Protein AF-L0AZI0-F1 (afdb_monomer_lite)

Foldseek 3Di:
DPDQQFDDDPNATADEAAPLPAPQVAWDQGPSGFTWHWDKDAQFVHFQKIKIKTFGDFRYFYPFYHYPNHTQVLPDSDDPAGQGTIKMWMDGPLLPSSQFTAKIWGAHPPDRWTWIWGFPQRLDPNTHIDTPDPVRTDRNSCVVVVLVNLVVCLQEAAAEQQDAFDKPARSNHNAAGPGSRQWMWTKDDQDDDPNFKGKIKIATDSPDQWHQHQWYAAPPRQTAAAVVHRSSDTARMKMWMDTNQPNRSRQTQWIDGHPDPFIWGDPPPPSYTYTDPPDDSVCVVLSSLLSCCVGQVEFEEALLPADADWDATSSHRPWIWGWDWDDDQWIKIKTFTPPDGFYRFYHPVPRTADADDDPHGAGIKIFIFPGHDNQTARAKIATDDDPRWIWGAPARPGSYIHTDDDPQDDDPDPPPPVVVQVSVCVRANEFEAAQQPPDPPPPDPAQKDWDWTPPTPDIFIKIWGWDDLDPWKIKIKIATPPHQWHFYQFYHHPPGTQAAPDGRFIFRIKMWMFTDDPDDRDPLRTQKIKTQGPDPAQQRIWIWGPQQPDSYIDTDDGGDDQDRPRVVVSSVNSVVSNVVSVVVVVVVVVVVPDDDDDDDDDDDDPPDDDPVVVVVVVCVVPVVVVDPDDDDDDDDDDDDDDDDDDPVPVVVVVVVVVD

Sequence (659 aa):
MTRTHTCTGFGRKYVDIDISKTDVSRSYKDHCRNTIKVARVYGKPEQGYKRYTHSFPDRYYISGIYYNRVHQSSIKVTDAGLYEKRVTVYYLDYDDTNAVPLIVGLEWTYSDKYDYSRRTDPLVATSKWKGEGVDVSQEGQLAPKLIEISAKLSDLVVLRLNAAGGIYYANGENNAPPTNQNTQIKVTGPSPIHKIYEKYTHTPGGGINSLRVLSTKGTNNKKMPFDPPVYEKKYSEVCVYYWTLDKTFNNPLLVKLGNEDNYYKYAGSGNNWSKLDNITNDNLKQNLDRQNCSRNRAHQIDISKNTRGSYTCPGCTSKHIGVSTHGRDYSYYFHNISGGGSICGFKDKDKDQIGITFTSIISNVYVYHYPKGSDGIPLLIYLPLSSSSWYQREYIDSHTWTKVGGNQLTSPFSGGTAAILNLLEAKLPTVTINIGQTNVNNGGNTNTFTYKDTSGWSTETIQITKQEINSEYTSFSQCVLNKKYFAVKNIKYNTTFLQGIPQNLVVKTVTAYYYKGRSNFTLDKLLLVELEKRGTDQKRYAYYSRGSGGSTWTIVYENTELKDIELTNKLKELKKKLEDKAKQTTEVEGASGKNGERGGDGVTDPNSPSFVQQILDFIRSKPAEIGGGVSGVLGVTGGLVGVAVWKGPALLAKLITRL

pLDDT: mean 88.36, std 17.06, range [25.23, 98.69]

Structure (mmCIF, N/CA/C/O backbone):
data_AF-L0AZI0-F1
#
_entry.id   AF-L0AZI0-F1
#
loop_
_atom_site.group_PDB
_atom_site.id
_atom_site.type_symbol
_atom_site.label_atom_id
_atom_site.label_alt_id
_atom_site.label_comp_id
_atom_site.label_asym_id
_atom_site.label_entity_id
_atom_site.label_seq_id
_atom_site.pdbx_PDB_ins_code
_atom_site.Cartn_x
_atom_site.Cartn_y
_atom_site.Cartn_z
_atom_site.occupancy
_atom_site.B_iso_or_equiv
_atom_site.auth_seq_id
_atom_site.auth_comp_id
_atom_site.auth_asym_id
_atom_site.auth_atom_id
_atom_site.pdbx_PDB_model_num
ATOM 1 N N . MET A 1 1 ? 32.104 -35.378 -28.611 1.00 42.22 1 MET A N 1
ATOM 2 C CA . MET A 1 1 ? 32.152 -34.282 -29.606 1.00 42.22 1 MET A CA 1
ATOM 3 C C . MET A 1 1 ? 30.747 -34.045 -30.141 1.00 42.22 1 MET A C 1
ATOM 5 O O . MET A 1 1 ? 30.212 -34.902 -30.830 1.00 42.22 1 MET A O 1
ATOM 9 N N . THR A 1 2 ? 30.102 -32.939 -29.781 1.00 42.78 2 THR A N 1
ATOM 10 C CA . THR A 1 2 ? 28.800 -32.548 -30.341 1.00 42.78 2 THR A CA 1
ATOM 11 C C . THR A 1 2 ? 29.013 -32.021 -31.762 1.00 42.78 2 THR A C 1
ATOM 13 O O . THR A 1 2 ? 29.687 -31.011 -31.949 1.00 42.78 2 THR A O 1
ATOM 16 N N . ARG A 1 3 ? 28.480 -32.714 -32.781 1.00 44.91 3 ARG A N 1
ATOM 17 C CA . ARG A 1 3 ? 28.542 -32.256 -34.181 1.00 44.91 3 ARG A CA 1
ATOM 18 C C . ARG A 1 3 ? 27.921 -30.855 -34.285 1.00 44.91 3 ARG A C 1
ATOM 20 O O . ARG A 1 3 ? 26.746 -30.655 -33.962 1.00 44.91 3 ARG A O 1
ATOM 27 N N . THR A 1 4 ? 28.716 -29.881 -34.717 1.00 59.09 4 THR A N 1
ATOM 28 C CA . THR A 1 4 ? 28.256 -28.539 -35.087 1.00 59.09 4 THR A CA 1
ATOM 29 C C . THR A 1 4 ? 27.411 -28.664 -36.351 1.00 59.09 4 THR A C 1
ATOM 31 O O . THR A 1 4 ? 27.934 -28.961 -37.421 1.00 59.09 4 THR A O 1
ATOM 34 N N . HIS A 1 5 ? 26.095 -28.518 -36.216 1.00 76.25 5 HIS A N 1
ATOM 35 C CA . HIS A 1 5 ? 25.167 -28.534 -37.342 1.00 76.25 5 HIS A CA 1
ATOM 36 C C . HIS A 1 5 ? 25.121 -27.135 -37.956 1.00 76.25 5 HIS A C 1
ATOM 38 O O . HIS A 1 5 ? 24.340 -26.323 -37.486 1.00 76.25 5 HIS A O 1
ATOM 44 N N . THR A 1 6 ? 25.982 -26.863 -38.939 1.00 80.00 6 THR A N 1
ATOM 45 C CA . THR A 1 6 ? 25.941 -25.644 -39.763 1.00 80.00 6 THR A CA 1
ATOM 46 C C . THR A 1 6 ? 24.993 -25.868 -40.934 1.00 80.00 6 THR A C 1
ATOM 48 O O . THR A 1 6 ? 25.101 -26.883 -41.622 1.00 80.00 6 THR A O 1
ATOM 51 N N . CYS A 1 7 ? 24.096 -24.918 -41.188 1.00 88.69 7 CYS A N 1
ATOM 52 C CA . CYS A 1 7 ? 23.221 -24.966 -42.351 1.00 88.69 7 CYS A CA 1
ATOM 53 C C . CYS A 1 7 ? 24.048 -24.794 -43.631 1.00 88.69 7 CYS A C 1
ATOM 55 O O . CYS A 1 7 ? 24.772 -23.806 -43.794 1.00 88.69 7 CYS A O 1
ATOM 57 N N . THR A 1 8 ? 23.941 -25.768 -44.533 1.00 85.44 8 THR A N 1
ATOM 58 C CA . THR A 1 8 ? 24.573 -25.737 -45.853 1.00 85.44 8 THR A CA 1
ATOM 59 C C . THR A 1 8 ? 23.520 -25.825 -46.944 1.00 85.44 8 THR A C 1
ATOM 61 O O . THR A 1 8 ? 22.645 -26.684 -46.879 1.00 85.44 8 THR A O 1
ATOM 64 N N . GLY A 1 9 ? 23.636 -24.990 -47.968 1.00 82.88 9 GLY A N 1
ATOM 65 C CA . GLY A 1 9 ? 22.773 -24.993 -49.152 1.00 82.88 9 GLY A CA 1
ATOM 66 C C . GLY A 1 9 ? 23.612 -24.687 -50.388 1.00 82.88 9 GLY A C 1
ATOM 67 O O . GLY A 1 9 ? 24.475 -23.817 -50.336 1.00 82.88 9 GLY A O 1
ATOM 68 N N . PHE A 1 10 ? 23.439 -25.448 -51.471 1.00 84.06 10 PHE A N 1
ATOM 69 C CA . PHE A 1 10 ? 24.223 -25.287 -52.710 1.00 84.06 10 PHE A CA 1
ATOM 70 C C . PHE A 1 10 ? 25.754 -25.240 -52.494 1.00 84.06 10 PHE A C 1
ATOM 72 O O . PHE A 1 10 ? 26.465 -24.467 -53.131 1.00 84.06 10 PHE A O 1
ATOM 79 N N . GLY A 1 11 ? 26.270 -26.029 -51.543 1.00 86.38 11 GLY A N 1
ATOM 80 C CA . GLY A 1 11 ? 27.700 -26.058 -51.199 1.00 86.38 11 GLY A CA 1
ATOM 81 C C . GLY A 1 11 ? 28.209 -24.852 -50.395 1.00 86.38 11 GLY A C 1
ATOM 82 O O . GLY A 1 11 ? 29.402 -24.768 -50.112 1.00 86.38 11 GLY A O 1
ATOM 83 N N . ARG A 1 12 ? 27.328 -23.930 -49.994 1.00 89.06 12 ARG A N 1
ATOM 84 C CA . ARG A 1 12 ? 27.651 -22.720 -49.226 1.00 89.06 12 ARG A CA 1
ATOM 85 C C . ARG A 1 12 ? 27.209 -22.851 -47.771 1.00 89.06 12 ARG A C 1
ATOM 87 O O . ARG A 1 12 ? 26.235 -23.543 -47.482 1.00 89.06 12 ARG A O 1
ATOM 94 N N . LYS A 1 13 ? 27.928 -22.194 -46.856 1.00 93.50 13 LYS A N 1
ATOM 95 C CA . LYS A 1 13 ? 27.578 -22.111 -45.427 1.00 93.50 13 LYS A CA 1
ATOM 96 C C . LYS A 1 13 ? 26.822 -20.819 -45.163 1.00 93.50 13 LYS A C 1
ATOM 98 O O . LYS A 1 13 ? 27.218 -19.784 -45.687 1.00 93.50 13 LYS A O 1
ATOM 103 N N . TYR A 1 14 ? 25.788 -20.871 -44.333 1.00 93.44 14 TYR A N 1
ATOM 104 C CA . TYR A 1 14 ? 24.947 -19.709 -44.046 1.00 93.44 14 TYR A CA 1
ATOM 105 C C . TYR A 1 14 ? 24.973 -19.326 -42.571 1.00 93.44 14 TYR A C 1
ATOM 107 O O . TYR A 1 14 ? 25.189 -20.195 -41.724 1.00 93.44 14 TYR A O 1
ATOM 115 N N . VAL A 1 15 ? 24.753 -18.041 -42.284 1.00 95.81 15 VAL A N 1
ATOM 116 C CA . VAL A 1 15 ? 24.539 -17.487 -40.942 1.00 95.81 15 VAL A CA 1
ATOM 117 C C . VAL A 1 15 ? 23.261 -16.665 -40.875 1.00 95.81 15 VAL A C 1
ATOM 119 O O . VAL A 1 15 ? 22.979 -15.852 -41.757 1.00 95.81 15 VAL A O 1
ATOM 122 N N . ASP A 1 16 ? 22.549 -16.815 -39.764 1.00 96.00 16 ASP A N 1
ATOM 123 C CA . ASP A 1 16 ? 21.426 -15.953 -39.405 1.00 96.00 16 ASP A CA 1
ATOM 124 C C . ASP A 1 16 ? 21.857 -14.968 -38.318 1.00 96.00 16 ASP A C 1
ATOM 126 O O . ASP A 1 16 ? 22.347 -15.357 -37.254 1.00 96.00 16 ASP A O 1
ATOM 130 N N . ILE A 1 17 ? 21.663 -13.673 -38.565 1.00 97.56 17 ILE A N 1
ATOM 131 C CA . ILE A 1 17 ? 22.108 -12.625 -37.645 1.00 97.56 17 ILE A CA 1
ATOM 132 C C . ILE A 1 17 ? 20.913 -12.049 -36.896 1.00 97.56 17 ILE A C 1
ATOM 134 O O . ILE A 1 17 ? 20.076 -11.368 -37.478 1.00 97.56 17 ILE A O 1
ATOM 138 N N . ASP A 1 18 ? 20.859 -12.275 -35.584 1.00 97.44 18 ASP A N 1
ATOM 139 C CA . ASP A 1 18 ? 19.902 -11.621 -34.688 1.00 97.44 18 ASP A CA 1
ATOM 140 C C . ASP A 1 18 ? 20.513 -10.324 -34.138 1.00 97.44 18 ASP A C 1
ATOM 142 O O . ASP A 1 18 ? 21.417 -10.354 -33.293 1.00 97.44 18 ASP A O 1
ATOM 146 N N . ILE A 1 19 ? 20.042 -9.181 -34.643 1.00 97.25 19 ILE A N 1
ATOM 147 C CA . ILE A 1 19 ? 20.560 -7.844 -34.314 1.00 97.25 19 ILE A CA 1
ATOM 148 C C . ILE A 1 19 ? 20.089 -7.351 -32.940 1.00 97.25 19 ILE A C 1
ATOM 150 O O . ILE A 1 19 ? 20.581 -6.327 -32.469 1.00 97.25 19 ILE A O 1
ATOM 154 N N . SER A 1 20 ? 19.181 -8.074 -32.264 1.00 95.69 20 SER A N 1
ATOM 155 C CA . SER A 1 20 ? 18.845 -7.793 -30.859 1.00 95.69 20 SER A CA 1
ATOM 156 C C . SER A 1 20 ? 19.849 -8.396 -29.868 1.00 95.69 20 SER A C 1
ATOM 158 O O . SER A 1 20 ? 19.798 -8.126 -28.667 1.00 95.69 20 SER A O 1
ATOM 160 N N . LYS A 1 21 ? 20.802 -9.209 -30.346 1.00 96.88 21 LYS A N 1
ATOM 161 C CA . LYS A 1 21 ? 21.882 -9.764 -29.522 1.00 96.88 21 LYS A CA 1
ATOM 162 C C . LYS A 1 21 ? 22.994 -8.741 -29.331 1.00 96.88 21 LYS A C 1
ATOM 164 O O . LYS A 1 21 ? 23.891 -8.622 -30.154 1.00 96.88 21 LYS A O 1
ATOM 169 N N . THR A 1 22 ? 22.958 -8.044 -28.204 1.00 94.94 22 THR A N 1
ATOM 170 C CA . THR A 1 22 ? 23.866 -6.924 -27.907 1.00 94.94 22 THR A CA 1
ATOM 171 C C . THR A 1 22 ? 24.849 -7.191 -26.764 1.00 94.94 22 THR A C 1
ATOM 173 O O . THR A 1 22 ? 25.545 -6.280 -26.315 1.00 94.94 22 THR A O 1
ATOM 176 N N . ASP A 1 23 ? 24.910 -8.421 -26.250 1.00 93.06 23 ASP A N 1
ATOM 177 C CA . ASP A 1 23 ? 25.878 -8.801 -25.217 1.00 93.06 23 ASP A CA 1
ATOM 178 C C . ASP A 1 23 ? 27.280 -8.933 -25.826 1.00 93.06 23 ASP A C 1
ATOM 180 O O . ASP A 1 23 ? 27.608 -9.934 -26.451 1.00 93.06 23 ASP A O 1
ATOM 184 N N . VAL A 1 24 ? 28.116 -7.912 -25.635 1.00 91.06 24 VAL A N 1
ATOM 185 C CA . VAL A 1 24 ? 29.500 -7.880 -26.139 1.00 91.06 24 VAL A CA 1
ATOM 186 C C . VAL A 1 24 ? 30.449 -8.825 -25.414 1.00 91.06 24 VAL A C 1
ATOM 188 O O . VAL A 1 24 ? 31.533 -9.109 -25.915 1.00 91.06 24 VAL A O 1
ATOM 191 N N . SER A 1 25 ? 30.080 -9.294 -24.219 1.00 86.19 25 SER A N 1
ATOM 192 C CA . SER A 1 25 ? 30.939 -10.185 -23.436 1.00 86.19 25 SER A CA 1
ATOM 193 C C . SER A 1 25 ? 30.894 -11.624 -23.948 1.00 86.19 25 SER A C 1
ATOM 195 O O . SER A 1 25 ? 31.719 -12.454 -23.561 1.00 86.19 25 SER A O 1
ATOM 197 N N . ARG A 1 26 ? 29.925 -11.938 -24.817 1.00 87.69 26 ARG A N 1
ATOM 198 C CA . ARG A 1 26 ? 29.652 -13.293 -25.282 1.00 87.69 26 ARG A CA 1
ATOM 199 C C . ARG A 1 26 ? 29.432 -13.314 -26.787 1.00 87.69 26 ARG A C 1
ATOM 201 O O . ARG A 1 26 ? 28.854 -12.416 -27.382 1.00 87.69 26 ARG A O 1
ATOM 208 N N . SER A 1 27 ? 29.873 -14.401 -27.405 1.00 95.06 27 SER A N 1
ATOM 209 C CA . SER A 1 27 ? 29.332 -14.786 -28.707 1.00 95.06 27 SER A CA 1
ATOM 210 C C . SER A 1 27 ? 27.982 -15.470 -28.509 1.00 95.06 27 SER A C 1
ATOM 212 O O . SER A 1 27 ? 27.725 -16.040 -27.445 1.00 95.06 27 SER A O 1
ATOM 214 N N . TYR A 1 28 ? 27.126 -15.445 -29.524 1.00 96.38 28 TYR A N 1
ATOM 215 C CA . TYR A 1 28 ? 25.907 -16.247 -29.529 1.00 96.38 28 TYR A CA 1
ATOM 216 C C . TYR A 1 28 ? 25.929 -17.269 -30.657 1.00 96.38 28 TYR A C 1
ATOM 218 O O . TYR A 1 28 ? 26.742 -17.199 -31.581 1.00 96.38 28 TYR A O 1
ATOM 226 N N . LYS A 1 29 ? 25.041 -18.254 -30.532 1.00 96.12 29 LYS A N 1
ATOM 227 C CA . LYS A 1 29 ? 24.782 -19.240 -31.570 1.00 96.12 29 LYS A CA 1
ATOM 228 C C . LYS A 1 29 ? 23.517 -18.859 -32.318 1.00 96.12 29 LYS A C 1
ATOM 230 O O . LYS A 1 29 ? 22.492 -18.626 -31.675 1.00 96.12 29 LYS A O 1
ATOM 235 N N . ASP A 1 30 ? 23.606 -18.773 -33.637 1.00 95.50 30 ASP A N 1
ATOM 236 C CA . ASP A 1 30 ? 22.420 -18.665 -34.484 1.00 95.50 30 ASP A CA 1
ATOM 237 C C . ASP A 1 30 ? 21.643 -19.999 -34.504 1.00 95.50 30 ASP A C 1
ATOM 239 O O . ASP A 1 30 ? 22.008 -20.970 -33.826 1.00 95.50 30 ASP A O 1
ATOM 243 N N . HIS A 1 31 ? 20.551 -20.060 -35.270 1.00 92.94 31 HIS A N 1
ATOM 244 C CA . HIS A 1 31 ? 19.756 -21.286 -35.403 1.00 92.94 31 HIS A CA 1
ATOM 245 C C . HIS A 1 31 ? 20.583 -22.466 -35.956 1.00 92.94 31 HIS A C 1
ATOM 247 O O . HIS A 1 31 ? 20.409 -23.612 -35.542 1.00 92.94 31 HIS A O 1
ATOM 253 N N . CYS A 1 32 ? 21.565 -22.155 -36.800 1.00 93.06 32 CYS A N 1
ATOM 254 C CA . CYS A 1 32 ? 22.517 -23.064 -37.428 1.00 93.06 32 CYS A CA 1
ATOM 255 C C . CYS A 1 32 ? 23.782 -23.307 -36.580 1.00 93.06 32 CYS A C 1
ATOM 257 O O . CYS A 1 32 ? 24.817 -23.725 -37.093 1.00 93.06 32 CYS A O 1
ATOM 259 N N . ARG A 1 33 ? 23.740 -23.020 -35.270 1.00 94.25 33 ARG A N 1
ATOM 260 C CA . ARG A 1 33 ? 24.844 -23.235 -34.313 1.00 94.25 33 ARG A CA 1
ATOM 261 C C . ARG A 1 33 ? 26.181 -22.585 -34.710 1.00 94.25 33 ARG A C 1
ATOM 263 O O . ARG A 1 33 ? 27.227 -22.939 -34.141 1.00 94.25 33 ARG A O 1
ATOM 270 N N . ASN A 1 34 ? 26.172 -21.610 -35.609 1.00 94.94 34 ASN A N 1
ATOM 271 C CA . ASN A 1 34 ? 27.332 -20.815 -35.979 1.00 94.94 34 ASN A CA 1
ATOM 272 C C . ASN A 1 34 ? 27.639 -19.811 -34.873 1.00 94.94 34 ASN A C 1
ATOM 274 O O . ASN A 1 34 ? 26.741 -19.318 -34.200 1.00 94.94 34 ASN A O 1
ATOM 278 N N . THR A 1 35 ? 28.919 -19.529 -34.641 1.00 96.00 35 THR A N 1
ATOM 279 C CA . THR A 1 35 ? 29.329 -18.550 -33.627 1.00 96.00 35 THR A CA 1
ATOM 280 C C . THR A 1 35 ? 29.309 -17.146 -34.213 1.00 96.00 35 THR A C 1
ATOM 282 O O . THR A 1 35 ? 30.104 -16.859 -35.105 1.00 96.00 35 THR A O 1
ATOM 285 N N . ILE A 1 36 ? 28.486 -16.264 -33.651 1.00 97.56 36 ILE A N 1
ATOM 286 C CA . ILE A 1 36 ? 28.447 -14.842 -33.995 1.00 97.56 36 ILE A CA 1
ATOM 287 C C . ILE A 1 36 ? 29.072 -14.039 -32.852 1.00 97.56 36 ILE A C 1
ATOM 289 O O . ILE A 1 36 ? 28.623 -14.119 -31.707 1.00 97.56 36 ILE A O 1
ATOM 293 N N . LYS A 1 37 ? 30.129 -13.281 -33.146 1.00 97.56 37 LYS A N 1
ATOM 294 C CA . LYS A 1 37 ? 30.789 -12.366 -32.205 1.00 97.56 37 LYS A CA 1
ATOM 295 C C . LYS A 1 37 ? 30.174 -10.978 -32.322 1.00 97.56 37 LYS A C 1
ATOM 297 O O . LYS A 1 37 ? 29.957 -10.503 -33.434 1.00 97.56 37 LYS A O 1
ATOM 302 N N . VAL A 1 38 ? 29.953 -10.317 -31.190 1.00 97.75 38 VAL A N 1
ATOM 303 C CA . VAL A 1 38 ? 29.356 -8.978 -31.133 1.00 97.75 38 VAL A CA 1
ATOM 304 C C . VAL A 1 38 ? 30.362 -7.998 -30.539 1.00 97.75 38 VAL A C 1
ATOM 306 O O . VAL A 1 38 ? 30.887 -8.230 -29.454 1.00 97.75 38 VAL A O 1
ATOM 309 N N . ALA A 1 39 ? 30.620 -6.894 -31.235 1.00 97.44 39 ALA A N 1
ATOM 310 C CA . ALA A 1 39 ? 31.435 -5.786 -30.741 1.00 97.44 39 ALA A CA 1
ATOM 311 C C . ALA A 1 39 ? 30.589 -4.513 -30.656 1.00 97.44 39 ALA A C 1
ATOM 313 O O . ALA A 1 39 ? 29.807 -4.251 -31.564 1.00 97.44 39 ALA A O 1
ATOM 314 N N . ARG A 1 40 ? 30.754 -3.708 -29.600 1.00 97.69 40 ARG A N 1
ATOM 315 C CA . ARG A 1 40 ? 30.071 -2.412 -29.447 1.00 97.69 40 ARG A CA 1
ATOM 316 C C . ARG A 1 40 ? 31.068 -1.272 -29.516 1.00 97.69 40 ARG A C 1
ATOM 318 O O . ARG A 1 40 ? 32.109 -1.332 -28.866 1.00 97.69 40 ARG A O 1
ATOM 325 N N . VAL A 1 41 ? 30.695 -0.213 -30.224 1.00 97.94 41 VAL A N 1
ATOM 326 C CA . VAL A 1 41 ? 31.439 1.046 -30.264 1.00 97.94 41 VAL A CA 1
ATOM 327 C C . VAL A 1 41 ? 30.478 2.201 -30.000 1.00 97.94 41 VAL A C 1
ATOM 329 O O . VAL A 1 41 ? 29.447 2.317 -30.661 1.00 97.94 41 VAL A O 1
ATOM 332 N N . TYR A 1 42 ? 30.808 3.030 -29.013 1.00 97.81 42 TYR A N 1
ATOM 333 C CA . TYR A 1 42 ? 30.074 4.251 -28.681 1.00 97.81 42 TYR A CA 1
ATOM 334 C C . TYR A 1 42 ? 30.552 5.427 -29.535 1.00 97.81 42 TYR A C 1
ATOM 336 O O . TYR A 1 42 ? 31.695 5.433 -29.992 1.00 97.81 42 TYR A O 1
ATOM 344 N N . GLY A 1 43 ? 29.687 6.421 -29.740 1.00 97.12 43 GLY A N 1
ATOM 345 C CA . GLY A 1 43 ? 30.016 7.608 -30.528 1.00 97.12 43 GLY A CA 1
ATOM 346 C C . GLY A 1 43 ? 30.244 7.297 -32.009 1.00 97.12 43 GLY A C 1
ATOM 347 O O . GLY A 1 43 ? 31.098 7.920 -32.640 1.00 97.12 43 GLY A O 1
ATOM 348 N N . LYS A 1 44 ? 29.539 6.290 -32.546 1.00 97.44 44 LYS A N 1
ATOM 349 C CA . LYS A 1 44 ? 29.617 5.894 -33.959 1.00 97.44 44 LYS A CA 1
ATOM 350 C C . LYS A 1 44 ? 28.234 5.875 -34.620 1.00 97.44 44 LYS A C 1
ATOM 352 O O . LYS A 1 44 ? 27.322 5.282 -34.040 1.00 97.44 44 LYS A O 1
ATOM 357 N N . PRO A 1 45 ? 28.086 6.473 -35.823 1.00 96.56 45 PRO A N 1
ATOM 358 C CA . PRO A 1 45 ? 29.124 7.178 -36.600 1.00 96.56 45 PRO A CA 1
ATOM 359 C C . PRO A 1 45 ? 29.577 8.502 -35.955 1.00 96.56 45 PRO A C 1
ATOM 361 O O . PRO A 1 45 ? 30.687 8.954 -36.218 1.00 96.56 45 PRO A O 1
ATOM 364 N N . GLU A 1 46 ? 28.765 9.055 -35.054 1.00 97.06 46 GLU A N 1
ATOM 365 C CA . GLU A 1 46 ? 29.015 10.288 -34.304 1.00 97.06 46 GLU A CA 1
ATOM 366 C C . GLU A 1 46 ? 28.476 10.188 -32.861 1.00 97.06 46 GLU A C 1
ATOM 368 O O . GLU A 1 46 ? 27.902 9.168 -32.461 1.00 97.06 46 GLU A O 1
ATOM 373 N N . GLN A 1 47 ? 28.668 11.241 -32.060 1.00 97.75 47 GLN A N 1
ATOM 374 C CA . GLN A 1 47 ? 28.206 11.300 -30.669 1.00 97.75 47 GLN A CA 1
ATOM 375 C C . GLN A 1 47 ? 26.678 11.185 -30.551 1.00 97.75 47 GLN A C 1
ATOM 377 O O . GLN A 1 47 ? 25.933 11.722 -31.363 1.00 97.75 47 GLN A O 1
ATOM 382 N N . GLY A 1 48 ? 26.208 10.498 -29.506 1.00 97.56 48 GLY A N 1
ATOM 383 C CA . GLY A 1 48 ? 24.776 10.253 -29.273 1.00 97.56 48 GLY A CA 1
ATOM 384 C C . GLY A 1 48 ? 24.225 8.981 -29.925 1.00 97.56 48 GLY A C 1
ATOM 385 O O . GLY A 1 48 ? 23.049 8.661 -29.731 1.00 97.56 48 GLY A O 1
ATOM 386 N N . TYR A 1 49 ? 25.082 8.217 -30.609 1.00 98.44 49 TYR A N 1
ATOM 387 C CA . TYR A 1 49 ? 24.773 6.899 -31.159 1.00 98.44 49 TYR A CA 1
ATOM 388 C C . TYR A 1 49 ? 25.757 5.835 -30.682 1.00 98.44 49 TYR A C 1
ATOM 390 O O . TYR A 1 49 ? 26.890 6.117 -30.279 1.00 98.44 49 TYR A O 1
ATOM 398 N N . LYS A 1 50 ? 25.332 4.579 -30.792 1.00 98.25 50 LYS A N 1
ATOM 399 C CA . LYS A 1 50 ? 26.193 3.412 -30.613 1.00 98.25 50 LYS A CA 1
ATOM 400 C C . LYS A 1 50 ? 25.956 2.396 -31.716 1.00 98.25 50 LYS A C 1
ATOM 402 O O . LYS A 1 50 ? 24.831 2.203 -32.176 1.00 98.25 50 LYS A O 1
ATOM 407 N N . ARG A 1 51 ? 27.029 1.710 -32.092 1.00 98.12 51 ARG A N 1
ATOM 408 C CA . ARG A 1 51 ? 27.044 0.674 -33.122 1.00 98.12 51 ARG A CA 1
ATOM 409 C C . ARG A 1 51 ? 27.347 -0.677 -32.500 1.00 98.12 51 ARG A C 1
ATOM 411 O O . ARG A 1 51 ? 28.291 -0.789 -31.717 1.00 98.12 51 ARG A O 1
ATOM 418 N N . TYR A 1 52 ? 26.617 -1.704 -32.919 1.00 98.38 52 TYR A N 1
ATOM 419 C CA . TYR A 1 52 ? 27.003 -3.097 -32.718 1.00 98.38 52 TYR A CA 1
ATOM 420 C C . TYR A 1 52 ? 27.423 -3.714 -34.045 1.00 98.38 52 TYR A C 1
ATOM 422 O O . TYR A 1 52 ? 26.759 -3.519 -35.058 1.00 98.38 52 TYR A O 1
ATOM 430 N N . THR A 1 53 ? 28.524 -4.457 -34.035 1.00 98.12 53 THR A N 1
ATOM 431 C CA . THR A 1 53 ? 29.052 -5.187 -35.185 1.00 98.12 53 THR A CA 1
ATOM 432 C C . THR A 1 53 ? 28.994 -6.677 -34.886 1.00 98.12 53 THR A C 1
ATOM 434 O O . THR A 1 53 ? 29.686 -7.167 -33.994 1.00 98.12 53 THR A O 1
ATOM 437 N N . HIS A 1 54 ? 28.173 -7.388 -35.646 1.00 98.12 54 HIS A N 1
ATOM 438 C CA . HIS A 1 54 ? 28.061 -8.836 -35.647 1.00 98.12 54 HIS A CA 1
ATOM 439 C C . HIS A 1 54 ? 29.031 -9.386 -36.691 1.00 98.12 54 HIS A C 1
ATOM 441 O O . HIS A 1 54 ? 28.948 -9.037 -37.867 1.00 98.12 54 HIS A O 1
ATOM 447 N N . SER A 1 55 ? 29.965 -10.221 -36.251 1.00 97.19 55 SER A N 1
ATOM 448 C CA . SER A 1 55 ? 30.991 -10.838 -37.092 1.00 97.19 55 SER A CA 1
ATOM 449 C C . SER A 1 55 ? 30.963 -12.351 -36.936 1.00 97.19 55 SER A C 1
ATOM 451 O O . SER A 1 55 ? 30.645 -12.882 -35.870 1.00 97.19 55 SER A O 1
ATOM 453 N N . PHE A 1 56 ? 31.294 -13.049 -38.008 1.00 96.25 56 PHE A N 1
ATOM 454 C CA . PHE A 1 56 ? 31.259 -14.502 -38.113 1.00 96.25 56 PHE A CA 1
ATOM 455 C C . PHE A 1 56 ? 32.448 -14.963 -38.971 1.00 96.25 56 PHE A C 1
ATOM 457 O O . PHE A 1 56 ? 33.166 -14.112 -39.497 1.00 96.25 56 PHE A O 1
ATOM 464 N N . PRO A 1 57 ? 32.756 -16.272 -39.035 1.00 94.25 57 PRO A N 1
ATOM 465 C CA . PRO A 1 57 ? 33.898 -16.742 -39.813 1.00 94.25 57 PRO A CA 1
ATOM 466 C C . PRO A 1 57 ? 33.756 -16.403 -41.301 1.00 94.25 57 PRO A C 1
ATOM 468 O O . PRO A 1 57 ? 32.642 -16.363 -41.821 1.00 94.25 57 PRO A O 1
ATOM 471 N N . ASP A 1 58 ? 34.886 -16.234 -41.984 1.00 88.69 58 ASP A N 1
ATOM 472 C CA . ASP A 1 58 ? 34.906 -15.947 -43.420 1.00 88.69 58 ASP A CA 1
ATOM 473 C C . ASP A 1 58 ? 34.225 -17.062 -44.237 1.00 88.69 58 ASP A C 1
ATOM 475 O O . ASP A 1 58 ? 34.222 -18.236 -43.840 1.00 88.69 58 ASP A O 1
ATOM 479 N N . ARG A 1 59 ? 33.707 -16.702 -45.421 1.00 87.94 59 ARG A N 1
ATOM 480 C CA . ARG A 1 59 ? 33.004 -17.595 -46.368 1.00 87.94 59 ARG A CA 1
ATOM 481 C C . ARG A 1 59 ? 31.651 -18.124 -45.875 1.00 87.94 59 ARG A C 1
ATOM 483 O O . ARG A 1 59 ? 31.194 -19.178 -46.330 1.00 87.94 59 ARG A O 1
ATOM 490 N N . TYR A 1 60 ? 31.019 -17.430 -44.931 1.00 93.94 60 TYR A N 1
ATOM 491 C CA . TYR A 1 60 ? 29.624 -17.664 -44.559 1.00 93.94 60 TYR A CA 1
ATOM 492 C C . TYR A 1 60 ? 28.748 -16.582 -45.170 1.00 93.94 60 TYR A C 1
ATOM 494 O O . TYR A 1 60 ? 29.050 -15.405 -45.043 1.00 93.94 60 TYR A O 1
ATOM 502 N N . TYR A 1 61 ? 27.640 -16.978 -45.779 1.00 93.31 61 TYR A N 1
ATOM 503 C CA . TYR A 1 61 ? 26.669 -16.066 -46.369 1.00 93.31 61 TYR A CA 1
ATOM 504 C C . TYR A 1 61 ? 25.608 -15.691 -45.345 1.00 93.31 61 TYR A C 1
ATOM 506 O O . TYR A 1 61 ? 25.062 -16.565 -44.674 1.00 93.31 61 TYR A O 1
ATOM 514 N N . ILE A 1 62 ? 25.260 -14.413 -45.256 1.00 95.12 62 ILE A N 1
ATOM 515 C CA . ILE A 1 62 ? 24.107 -14.000 -44.454 1.00 95.12 62 ILE A CA 1
ATOM 516 C C . ILE A 1 62 ? 22.828 -14.499 -45.141 1.00 95.12 62 ILE A C 1
ATOM 518 O O . ILE A 1 62 ? 22.497 -14.046 -46.234 1.00 95.12 62 ILE A O 1
ATOM 522 N N . SER A 1 63 ? 22.110 -15.432 -44.510 1.00 93.88 63 SER A N 1
ATOM 523 C CA . SER A 1 63 ? 20.822 -15.948 -45.003 1.00 93.88 63 SER A CA 1
ATOM 524 C C . SER A 1 63 ? 19.627 -15.138 -44.522 1.00 93.88 63 SER A C 1
ATOM 526 O O . SER A 1 63 ? 18.598 -15.118 -45.194 1.00 93.88 63 SER A O 1
ATOM 528 N N . GLY A 1 64 ? 19.750 -14.460 -43.381 1.00 95.00 64 GLY A N 1
ATOM 529 C CA . GLY A 1 64 ? 18.655 -13.685 -42.821 1.00 95.00 64 GLY A CA 1
ATOM 530 C C . GLY A 1 64 ? 19.088 -12.756 -41.697 1.00 95.00 64 GLY A C 1
ATOM 531 O O . GLY A 1 64 ? 20.035 -13.024 -40.952 1.00 95.00 64 GLY A O 1
ATOM 532 N N . ILE A 1 65 ? 18.349 -11.655 -41.570 1.00 97.19 65 ILE A N 1
ATOM 533 C CA . ILE A 1 65 ? 18.458 -10.716 -40.456 1.00 97.19 65 ILE A CA 1
ATOM 534 C C . ILE A 1 65 ? 17.230 -10.878 -39.572 1.00 97.19 65 ILE A C 1
ATOM 536 O O . ILE A 1 65 ? 16.100 -10.879 -40.053 1.00 97.19 65 ILE A O 1
ATOM 540 N N . TYR A 1 66 ? 17.441 -10.990 -38.270 1.00 97.12 66 TYR A N 1
ATOM 541 C CA . TYR A 1 66 ? 16.401 -11.189 -37.274 1.00 97.12 66 TYR A CA 1
ATOM 542 C C . TYR A 1 66 ? 16.491 -10.101 -36.214 1.00 97.12 66 TYR A C 1
ATOM 544 O O . TYR A 1 66 ? 17.568 -9.585 -35.932 1.00 97.12 66 TYR A O 1
ATOM 552 N N . TYR A 1 67 ? 15.361 -9.765 -35.607 1.00 95.31 67 TYR A N 1
ATOM 553 C CA . TYR A 1 67 ? 15.304 -8.931 -34.413 1.00 95.31 67 TYR A CA 1
ATOM 554 C C . TYR A 1 67 ? 14.387 -9.612 -33.406 1.00 95.31 67 TYR A C 1
ATOM 556 O O . TYR A 1 67 ? 13.216 -9.841 -33.706 1.00 95.31 67 TYR A O 1
ATOM 564 N N . ASN A 1 68 ? 14.917 -9.996 -32.241 1.00 93.50 68 ASN A N 1
ATOM 565 C CA . ASN A 1 68 ? 14.174 -10.783 -31.250 1.00 93.50 68 ASN A CA 1
ATOM 566 C C . ASN A 1 68 ? 13.572 -12.057 -31.860 1.00 93.50 68 ASN A C 1
ATOM 568 O O . ASN A 1 68 ? 12.420 -12.402 -31.603 1.00 93.50 68 ASN A O 1
ATOM 572 N N . ARG A 1 69 ? 14.371 -12.759 -32.677 1.00 93.94 69 ARG A N 1
ATOM 573 C CA . ARG A 1 69 ? 13.976 -13.971 -33.424 1.00 93.94 69 ARG A CA 1
ATOM 574 C C . ARG A 1 69 ? 12.894 -13.767 -34.493 1.00 93.94 69 ARG A C 1
ATOM 576 O O . ARG A 1 69 ? 12.462 -14.745 -35.093 1.00 93.94 69 ARG A O 1
ATOM 583 N N . VAL A 1 70 ? 12.480 -12.532 -34.777 1.00 94.50 70 VAL A N 1
ATOM 584 C CA . VAL A 1 70 ? 11.549 -12.228 -35.872 1.00 94.50 70 VAL A CA 1
ATOM 585 C C . VAL A 1 70 ? 12.341 -11.879 -37.126 1.00 94.50 70 VAL A C 1
ATOM 587 O O . VAL A 1 70 ? 13.132 -10.933 -37.111 1.00 94.50 70 VAL A O 1
ATOM 590 N N . HIS A 1 71 ? 12.118 -12.623 -38.210 1.00 95.62 71 HIS A N 1
ATOM 591 C CA . HIS A 1 71 ? 12.786 -12.394 -39.491 1.00 95.62 71 HIS A CA 1
ATOM 592 C C . HIS A 1 71 ? 12.423 -11.015 -40.069 1.00 95.62 71 HIS A C 1
ATOM 594 O O . HIS A 1 71 ? 11.251 -10.674 -40.214 1.00 95.62 71 HIS A O 1
ATOM 600 N N . GLN A 1 72 ? 13.436 -10.219 -40.403 1.00 96.50 72 GLN A N 1
ATOM 601 C CA . GLN A 1 72 ? 13.324 -8.875 -40.967 1.00 96.50 72 GLN A CA 1
ATOM 602 C C . GLN A 1 72 ? 13.374 -8.945 -42.501 1.00 96.50 72 GLN A C 1
ATOM 604 O O . GLN A 1 72 ? 14.278 -8.406 -43.133 1.00 96.50 72 GLN A O 1
ATOM 609 N N . SER A 1 73 ? 12.395 -9.625 -43.103 1.00 94.56 73 SER A N 1
ATOM 610 C CA . SER A 1 73 ? 12.404 -10.033 -44.520 1.00 94.56 73 SER A CA 1
ATOM 611 C C . SER A 1 73 ? 12.512 -8.900 -45.547 1.00 94.56 73 SER A C 1
ATOM 613 O O . SER A 1 73 ? 12.872 -9.145 -46.694 1.00 94.56 73 SER A O 1
ATOM 615 N N . SER A 1 74 ? 12.205 -7.657 -45.171 1.00 95.44 74 SER A N 1
ATOM 616 C CA . SER A 1 74 ? 12.389 -6.496 -46.050 1.00 95.44 74 SER A CA 1
ATOM 617 C C . SER A 1 74 ? 13.850 -6.054 -46.193 1.00 95.44 74 SER A C 1
ATOM 619 O O . SER A 1 74 ? 14.139 -5.229 -47.056 1.00 95.44 74 SER A O 1
ATOM 621 N N . ILE A 1 75 ? 14.764 -6.556 -45.355 1.00 95.19 75 ILE A N 1
ATOM 622 C CA . ILE A 1 75 ? 16.204 -6.378 -45.559 1.00 95.19 75 ILE A CA 1
ATOM 623 C C . ILE A 1 75 ? 16.646 -7.424 -46.581 1.00 95.19 75 ILE A C 1
ATOM 625 O O . ILE A 1 75 ? 16.695 -8.619 -46.292 1.00 95.19 75 ILE A O 1
ATOM 629 N N . LYS A 1 76 ? 16.948 -6.968 -47.793 1.00 93.00 76 LYS A N 1
ATOM 630 C CA . LYS A 1 76 ? 17.347 -7.831 -48.905 1.00 93.00 76 LYS A CA 1
ATOM 631 C C . LYS A 1 76 ? 18.792 -8.289 -48.713 1.00 93.00 76 LYS A C 1
ATOM 633 O O . LYS A 1 76 ? 19.708 -7.495 -48.875 1.00 93.00 76 LYS A O 1
ATOM 638 N N . VAL A 1 77 ? 18.989 -9.567 -48.388 1.00 91.25 77 VAL A N 1
ATOM 639 C CA . VAL A 1 77 ? 20.327 -10.178 -48.236 1.00 91.25 77 VAL A CA 1
ATOM 640 C C . VAL A 1 77 ? 20.812 -10.901 -49.503 1.00 91.25 77 VAL A C 1
ATOM 642 O O . VAL A 1 77 ? 21.942 -11.372 -49.541 1.00 91.25 77 VAL A O 1
ATOM 645 N N . THR A 1 78 ? 19.980 -10.987 -50.548 1.00 80.38 78 THR A N 1
ATOM 646 C CA . THR A 1 78 ? 20.262 -11.737 -51.790 1.00 80.38 78 THR A CA 1
ATOM 647 C C . THR A 1 78 ? 20.415 -10.874 -53.040 1.00 80.38 78 THR A C 1
ATOM 649 O O . THR A 1 78 ? 20.960 -11.347 -54.033 1.00 80.38 78 THR A O 1
ATOM 652 N N . ASP A 1 79 ? 19.925 -9.633 -53.021 1.00 64.75 79 ASP A N 1
ATOM 653 C CA . ASP A 1 79 ? 19.614 -8.905 -54.260 1.00 64.75 79 ASP A CA 1
ATOM 654 C C . ASP A 1 79 ? 20.782 -8.071 -54.815 1.00 64.75 79 ASP A C 1
ATOM 656 O O . ASP A 1 79 ? 20.749 -7.710 -55.988 1.00 64.75 79 ASP A O 1
ATOM 660 N N . ALA A 1 80 ? 21.800 -7.750 -54.007 1.00 57.44 80 ALA A N 1
ATOM 661 C CA . ALA A 1 80 ? 22.852 -6.793 -54.385 1.00 57.44 80 ALA A CA 1
ATOM 662 C C . ALA A 1 80 ? 24.297 -7.311 -54.232 1.00 57.44 80 ALA A C 1
ATOM 664 O O . ALA A 1 80 ? 25.243 -6.596 -54.557 1.00 57.44 80 ALA A O 1
ATOM 665 N N . GLY A 1 81 ? 24.497 -8.563 -53.808 1.00 63.12 81 GLY A N 1
ATOM 666 C CA . GLY A 1 81 ? 25.829 -9.161 -53.728 1.00 63.12 81 GLY A CA 1
ATOM 667 C C . GLY A 1 81 ? 25.945 -10.287 -52.709 1.00 63.12 81 GLY A C 1
ATOM 668 O O . GLY A 1 81 ? 24.992 -10.653 -52.025 1.00 63.12 81 GLY A O 1
ATOM 669 N N . LEU A 1 82 ? 27.148 -10.852 -52.613 1.00 79.62 82 LEU A N 1
ATOM 670 C CA . LEU A 1 82 ? 27.513 -11.762 -51.534 1.00 79.62 82 LEU A CA 1
ATOM 671 C C . LEU A 1 82 ? 27.846 -10.904 -50.303 1.00 79.62 82 LEU A C 1
ATOM 673 O O . LEU A 1 82 ? 28.752 -10.068 -50.379 1.00 79.62 82 LEU A O 1
ATOM 677 N N . TYR A 1 83 ? 27.143 -11.093 -49.185 1.00 84.81 83 TYR A N 1
ATOM 678 C CA . TYR A 1 83 ? 27.490 -10.489 -47.891 1.00 84.81 83 TYR A CA 1
ATOM 679 C C . TYR A 1 83 ? 28.112 -11.552 -46.982 1.00 84.81 83 TYR A C 1
ATOM 681 O O . TYR A 1 83 ? 27.397 -12.324 -46.339 1.00 84.81 83 TYR A O 1
ATOM 689 N N . GLU A 1 84 ? 29.446 -11.611 -46.957 1.00 87.31 84 GLU A N 1
ATOM 690 C CA . GLU A 1 84 ? 30.196 -12.664 -46.255 1.00 87.31 84 GLU A CA 1
ATOM 691 C C . GLU A 1 84 ? 31.017 -12.171 -45.052 1.00 87.31 84 GLU A C 1
ATOM 693 O O . GLU A 1 84 ? 31.831 -12.918 -44.512 1.00 87.31 84 GLU A O 1
ATOM 698 N N . LYS A 1 85 ? 30.836 -10.912 -44.630 1.00 91.88 85 LYS A N 1
ATOM 699 C CA . LYS A 1 85 ? 31.693 -10.286 -43.610 1.00 91.88 85 LYS A CA 1
ATOM 700 C C . LYS A 1 85 ? 30.986 -9.994 -42.292 1.00 91.88 85 LYS A C 1
ATOM 702 O O . LYS A 1 85 ? 31.240 -10.650 -41.280 1.00 91.88 85 LYS A O 1
ATOM 707 N N . ARG A 1 86 ? 30.195 -8.916 -42.255 1.00 96.19 86 ARG A N 1
ATOM 708 C CA . ARG A 1 86 ? 29.696 -8.323 -41.007 1.00 96.19 86 ARG A CA 1
ATOM 709 C C . ARG A 1 86 ? 28.331 -7.680 -41.199 1.00 96.19 86 ARG A C 1
ATOM 711 O O . ARG A 1 86 ? 28.010 -7.167 -42.269 1.00 96.19 86 ARG A O 1
ATOM 718 N N . VAL A 1 87 ? 27.571 -7.648 -40.109 1.00 97.62 87 VAL A N 1
ATOM 719 C CA . VAL A 1 87 ? 26.344 -6.853 -39.985 1.00 97.62 87 VAL A CA 1
ATOM 720 C C . VAL A 1 87 ? 26.556 -5.809 -38.909 1.00 97.62 87 VAL A C 1
ATOM 722 O O . VAL A 1 87 ? 26.987 -6.125 -37.800 1.00 97.62 87 VAL A O 1
ATOM 725 N N . THR A 1 88 ? 26.240 -4.561 -39.219 1.00 98.00 88 THR A N 1
ATOM 726 C CA . THR A 1 88 ? 26.239 -3.464 -38.253 1.00 98.00 88 THR A CA 1
ATOM 727 C C . THR A 1 88 ? 24.815 -3.036 -37.948 1.00 98.00 88 THR A C 1
ATOM 729 O O . THR A 1 88 ? 23.960 -3.060 -38.825 1.00 98.00 88 THR A O 1
ATOM 732 N N . VAL A 1 89 ? 24.547 -2.653 -36.705 1.00 98.31 89 VAL A N 1
ATOM 733 C CA . VAL A 1 89 ? 23.270 -2.061 -36.300 1.00 98.31 89 VAL A CA 1
ATOM 734 C C . VAL A 1 89 ? 23.525 -0.861 -35.396 1.00 98.31 89 VAL A C 1
ATOM 736 O O . VAL A 1 89 ? 24.390 -0.906 -34.516 1.00 98.31 89 VAL A O 1
ATOM 739 N N . TYR A 1 90 ? 22.788 0.219 -35.636 1.00 98.31 90 TYR A N 1
ATOM 740 C CA . TYR A 1 90 ? 22.926 1.491 -34.934 1.00 98.31 90 TYR A CA 1
ATOM 741 C C . TYR A 1 90 ? 21.716 1.745 -34.037 1.00 98.31 90 TYR A C 1
ATOM 743 O O . TYR A 1 90 ? 20.575 1.538 -34.451 1.00 98.31 90 TYR A O 1
ATOM 751 N N . TYR A 1 91 ? 21.982 2.225 -32.826 1.00 98.25 91 TYR A N 1
ATOM 752 C CA . TYR A 1 91 ? 20.987 2.596 -31.821 1.00 98.25 91 TYR A CA 1
ATOM 753 C C . TYR A 1 91 ? 21.283 4.000 -31.293 1.00 98.25 91 TYR A C 1
ATOM 755 O O . TYR A 1 91 ? 22.421 4.476 -31.371 1.00 98.25 91 TYR A O 1
ATOM 763 N N . LEU A 1 92 ? 20.279 4.636 -30.689 1.00 98.19 92 LEU A N 1
ATOM 764 C CA . LEU A 1 92 ? 20.519 5.788 -29.821 1.00 98.19 92 LEU A CA 1
ATOM 765 C C . LEU A 1 92 ? 21.435 5.363 -28.672 1.00 98.19 92 LEU A C 1
ATOM 767 O O . LEU A 1 92 ? 21.279 4.274 -28.113 1.00 98.19 92 LEU A O 1
ATOM 771 N N . ASP A 1 93 ? 22.381 6.218 -28.296 1.00 97.88 93 ASP A N 1
ATOM 772 C CA . ASP A 1 93 ? 23.342 5.877 -27.248 1.00 97.88 93 ASP A CA 1
ATOM 773 C C . ASP A 1 93 ? 22.643 5.555 -25.917 1.00 97.88 93 ASP A C 1
ATOM 775 O O . ASP A 1 93 ? 22.916 4.530 -25.286 1.00 97.88 93 ASP A O 1
ATOM 779 N N . TYR A 1 94 ? 21.624 6.344 -25.568 1.00 97.62 94 TYR A N 1
ATOM 780 C CA . TYR A 1 94 ? 20.823 6.145 -24.362 1.00 97.62 94 TYR A CA 1
ATOM 781 C C . TYR A 1 94 ? 19.729 5.065 -24.485 1.00 97.62 94 TYR A C 1
ATOM 783 O O . TYR A 1 94 ? 19.073 4.760 -23.488 1.00 97.62 94 TYR A O 1
ATOM 791 N N . ASP A 1 95 ? 19.539 4.427 -25.652 1.00 97.31 95 ASP A N 1
ATOM 792 C CA . ASP A 1 95 ? 18.702 3.219 -25.772 1.00 97.31 95 ASP A CA 1
ATOM 793 C C . ASP A 1 95 ? 19.461 1.998 -25.273 1.00 97.31 95 ASP A C 1
ATOM 795 O O . ASP A 1 95 ? 19.951 1.152 -26.018 1.00 97.31 95 ASP A O 1
ATOM 799 N N . ASP A 1 96 ? 19.631 1.919 -23.969 1.00 93.31 96 ASP A N 1
ATOM 800 C CA . ASP A 1 96 ? 20.400 0.861 -23.331 1.00 93.31 96 ASP A CA 1
ATOM 801 C C . ASP A 1 96 ? 19.821 -0.541 -23.487 1.00 93.31 96 ASP A C 1
ATOM 803 O O . ASP A 1 96 ? 20.547 -1.531 -23.382 1.00 93.31 96 ASP A O 1
ATOM 807 N N . THR A 1 97 ? 18.522 -0.609 -23.747 1.00 93.69 97 THR A N 1
ATOM 808 C CA . THR A 1 97 ? 17.795 -1.842 -24.027 1.00 93.69 97 THR A CA 1
ATOM 809 C C . THR A 1 97 ? 17.972 -2.308 -25.468 1.00 93.69 97 THR A C 1
ATOM 811 O O . THR A 1 97 ? 17.647 -3.453 -25.766 1.00 93.69 97 THR A O 1
ATOM 814 N N . ASN A 1 98 ? 18.514 -1.447 -26.339 1.00 96.38 98 ASN A N 1
ATOM 815 C CA . ASN A 1 98 ? 18.625 -1.656 -27.782 1.00 96.38 98 ASN A CA 1
ATOM 816 C C . ASN A 1 98 ? 17.264 -2.069 -28.374 1.00 96.38 98 ASN A C 1
ATOM 818 O O . ASN A 1 98 ? 17.138 -3.003 -29.175 1.00 96.38 98 ASN A O 1
ATOM 822 N N . ALA A 1 99 ? 16.214 -1.409 -27.885 1.00 95.62 99 ALA A N 1
ATOM 823 C CA . ALA A 1 99 ? 14.837 -1.731 -28.205 1.00 95.62 99 ALA A CA 1
ATOM 824 C C . ALA A 1 99 ? 14.390 -1.117 -29.544 1.00 95.62 99 ALA A C 1
ATOM 826 O O . ALA A 1 99 ? 13.400 -1.569 -30.116 1.00 95.62 99 ALA A O 1
ATOM 827 N N . VAL A 1 100 ? 15.117 -0.110 -30.043 1.00 97.12 100 VAL A N 1
ATOM 828 C CA . VAL A 1 100 ? 14.779 0.657 -31.247 1.00 97.12 100 VAL A CA 1
ATOM 829 C C . VAL A 1 100 ? 15.981 0.681 -32.207 1.00 97.12 100 VAL A C 1
ATOM 831 O O . VAL A 1 100 ? 16.772 1.629 -32.189 1.00 97.12 100 VAL A O 1
ATOM 834 N N . PRO A 1 101 ? 16.172 -0.358 -33.045 1.00 97.38 101 PRO A N 1
ATOM 835 C CA . PRO A 1 101 ? 17.232 -0.351 -34.051 1.00 97.38 101 PRO A CA 1
ATOM 836 C C . PRO A 1 101 ? 16.926 0.691 -35.135 1.00 97.38 101 PRO A C 1
ATOM 838 O O . PRO A 1 101 ? 15.837 0.700 -35.711 1.00 97.38 101 PRO A O 1
ATOM 841 N N . LEU A 1 102 ? 17.891 1.565 -35.423 1.00 97.25 102 LEU A N 1
ATOM 842 C CA . LEU A 1 102 ? 17.707 2.704 -36.329 1.00 97.25 102 LEU A CA 1
ATOM 843 C C . LEU A 1 102 ? 18.080 2.354 -37.773 1.00 97.25 102 LEU A C 1
ATOM 845 O O . LEU A 1 102 ? 17.293 2.558 -38.700 1.00 97.25 102 LEU A O 1
ATOM 849 N N . ILE A 1 103 ? 19.292 1.825 -37.954 1.00 98.06 103 ILE A N 1
ATOM 850 C CA . ILE A 1 103 ? 19.892 1.485 -39.249 1.00 98.06 103 ILE A CA 1
ATOM 851 C C . ILE A 1 103 ? 20.617 0.148 -39.114 1.00 98.06 103 ILE A C 1
ATOM 853 O O . ILE A 1 103 ? 21.281 -0.094 -38.105 1.00 98.06 103 ILE A O 1
ATOM 857 N N . VAL A 1 104 ? 20.511 -0.694 -40.139 1.00 98.19 104 VAL A N 1
ATOM 858 C CA . VAL A 1 104 ? 21.287 -1.926 -40.315 1.00 98.19 104 VAL A CA 1
ATOM 859 C C . VAL A 1 104 ? 22.173 -1.772 -41.545 1.00 98.19 104 VAL A C 1
ATOM 861 O O . VAL A 1 104 ? 21.690 -1.332 -42.583 1.00 98.19 104 VAL A O 1
ATOM 864 N N . GLY A 1 105 ? 23.454 -2.119 -41.437 1.00 97.56 105 GLY A N 1
ATOM 865 C CA . GLY A 1 105 ? 24.410 -2.108 -42.545 1.00 97.56 105 GLY A CA 1
ATOM 866 C C . GLY A 1 105 ? 24.984 -3.489 -42.822 1.00 97.56 105 GLY A C 1
ATOM 867 O O . GLY A 1 105 ? 25.505 -4.122 -41.901 1.00 97.56 105 GLY A O 1
ATOM 868 N N . LEU A 1 106 ? 24.933 -3.928 -44.078 1.00 96.81 106 LEU A N 1
ATOM 869 C CA . LEU A 1 106 ? 25.518 -5.186 -44.549 1.00 96.81 106 LEU A CA 1
ATOM 870 C C . LEU A 1 106 ? 26.834 -4.909 -45.285 1.00 96.81 106 LEU A C 1
ATOM 872 O O . LEU A 1 106 ? 26.820 -4.248 -46.319 1.00 96.81 106 LEU A O 1
ATOM 876 N N . GLU A 1 107 ? 27.964 -5.394 -44.765 1.00 95.56 107 GLU A N 1
ATOM 877 C CA . GLU A 1 107 ? 29.280 -5.174 -45.386 1.00 95.56 107 GLU A CA 1
ATOM 878 C C . GLU A 1 107 ? 29.468 -6.064 -46.627 1.00 95.56 107 GLU A C 1
ATOM 880 O O . GLU A 1 107 ? 29.253 -7.280 -46.575 1.00 95.56 107 GLU A O 1
ATOM 885 N N . TRP A 1 108 ? 29.902 -5.471 -47.739 1.00 92.50 108 TRP A N 1
ATOM 886 C CA . TRP A 1 108 ? 30.148 -6.171 -49.002 1.00 92.50 108 TRP A CA 1
ATOM 887 C C . TRP A 1 108 ? 31.354 -7.121 -48.912 1.00 92.50 108 TRP A C 1
ATOM 889 O O . TRP A 1 108 ? 32.379 -6.812 -48.302 1.00 92.50 108 TRP A O 1
ATOM 899 N N . THR A 1 109 ? 31.293 -8.272 -49.591 1.00 90.44 109 THR A N 1
ATOM 900 C CA . THR A 1 109 ? 32.392 -9.264 -49.557 1.00 90.44 109 THR A CA 1
ATOM 901 C C . THR A 1 109 ? 33.698 -8.732 -50.149 1.00 90.44 109 THR A C 1
ATOM 903 O O . THR A 1 109 ? 34.767 -8.949 -49.581 1.00 90.44 109 THR A O 1
ATOM 906 N N . TYR A 1 110 ? 33.633 -7.987 -51.253 1.00 89.81 110 TYR A N 1
ATOM 907 C CA . TYR A 1 110 ? 34.824 -7.565 -52.006 1.00 89.81 110 TYR A CA 1
ATOM 908 C C . TYR A 1 110 ? 35.186 -6.083 -51.832 1.00 89.81 110 TYR A C 1
ATOM 910 O O . TYR A 1 110 ? 36.070 -5.583 -52.519 1.00 89.81 110 TYR A O 1
ATOM 918 N N . SER A 1 111 ? 34.535 -5.374 -50.907 1.00 90.31 111 SER A N 1
ATOM 919 C CA . SER A 1 111 ? 34.863 -3.984 -50.565 1.00 90.31 111 SER A CA 1
ATOM 920 C C . SER A 1 111 ? 34.626 -3.702 -49.083 1.00 90.31 111 SER A C 1
ATOM 922 O O . SER A 1 111 ? 34.102 -4.544 -48.365 1.00 90.31 111 SER A O 1
ATOM 924 N N . ASP A 1 112 ? 35.004 -2.518 -48.626 1.00 90.00 112 ASP A N 1
ATOM 925 C CA . ASP A 1 112 ? 34.692 -1.954 -47.306 1.00 90.00 112 ASP A CA 1
ATOM 926 C C . ASP A 1 112 ? 33.369 -1.158 -47.287 1.00 90.00 112 ASP A C 1
ATOM 928 O O . ASP A 1 112 ? 33.019 -0.535 -46.285 1.00 90.00 112 ASP A O 1
ATOM 932 N N . LYS A 1 113 ? 32.634 -1.182 -48.404 1.00 94.12 113 LYS A N 1
ATOM 933 C CA . LYS A 1 113 ? 31.305 -0.585 -48.555 1.00 94.12 113 LYS A CA 1
ATOM 934 C C . LYS A 1 113 ? 30.213 -1.402 -47.866 1.00 94.12 113 LYS A C 1
ATOM 936 O O . LYS A 1 113 ? 30.346 -2.611 -47.663 1.00 94.12 113 LYS A O 1
ATOM 941 N N . TYR A 1 114 ? 29.117 -0.721 -47.558 1.00 95.81 114 TYR A N 1
ATOM 942 C CA . TYR A 1 114 ? 27.938 -1.267 -46.903 1.00 95.81 114 TYR A CA 1
ATOM 943 C C . TYR A 1 114 ? 26.675 -0.994 -47.715 1.00 95.81 114 TYR A C 1
ATOM 945 O O . TYR A 1 114 ? 26.542 0.077 -48.300 1.00 95.81 114 TYR A O 1
ATOM 953 N N . ASP A 1 115 ? 25.707 -1.907 -47.642 1.00 95.56 115 ASP A N 1
ATOM 954 C CA . ASP A 1 115 ? 24.313 -1.592 -47.950 1.00 95.56 115 ASP A CA 1
ATOM 955 C C . ASP A 1 115 ? 23.565 -1.276 -46.662 1.00 95.56 115 ASP A C 1
ATOM 957 O O . ASP A 1 115 ? 23.354 -2.148 -45.810 1.00 95.56 115 ASP A O 1
ATOM 961 N N . TYR A 1 116 ? 23.164 -0.015 -46.514 1.00 97.38 116 TYR A N 1
ATOM 962 C CA . TYR A 1 116 ? 22.408 0.438 -45.356 1.00 97.38 116 TYR A CA 1
ATOM 963 C C . TYR A 1 116 ? 20.904 0.393 -45.605 1.00 97.38 116 TYR A C 1
ATOM 965 O O . TYR A 1 116 ? 20.399 0.795 -46.653 1.00 97.38 116 TYR A O 1
ATOM 973 N N . SER A 1 117 ? 20.177 -0.068 -44.594 1.00 97.38 117 SER A N 1
ATOM 974 C CA . SER A 1 117 ? 18.721 -0.066 -44.535 1.00 97.38 117 SER A CA 1
ATOM 975 C C . SER A 1 117 ? 18.259 0.583 -43.237 1.00 97.38 117 SER A C 1
ATOM 977 O O . SER A 1 117 ? 18.745 0.234 -42.163 1.00 97.38 117 SER A O 1
ATOM 979 N N . ARG A 1 118 ? 17.283 1.489 -43.310 1.00 97.00 118 ARG A N 1
ATOM 980 C CA . ARG A 1 118 ? 16.615 2.071 -42.135 1.00 97.00 118 ARG A CA 1
ATOM 981 C C . ARG A 1 118 ? 15.175 1.600 -42.029 1.00 97.00 118 ARG A C 1
ATOM 983 O O . ARG A 1 118 ? 14.565 1.227 -43.031 1.00 97.00 118 ARG A O 1
ATOM 990 N N . ARG A 1 119 ? 14.596 1.657 -40.833 1.00 94.88 119 ARG A N 1
ATOM 991 C CA . ARG A 1 119 ? 13.150 1.443 -40.674 1.00 94.88 119 ARG A CA 1
ATOM 992 C C . ARG A 1 119 ? 12.361 2.598 -41.281 1.00 94.88 119 ARG A C 1
ATOM 994 O O . ARG A 1 119 ? 12.754 3.755 -41.149 1.00 94.88 119 ARG A O 1
ATOM 1001 N N . THR A 1 120 ? 11.232 2.288 -41.918 1.00 95.12 120 THR A N 1
ATOM 1002 C CA . THR A 1 120 ? 10.282 3.317 -42.372 1.00 95.12 120 THR A CA 1
ATOM 1003 C C . THR A 1 120 ? 9.636 4.047 -41.195 1.00 95.12 120 THR A C 1
ATOM 1005 O O . THR A 1 120 ? 9.478 5.263 -41.255 1.00 95.12 120 THR A O 1
ATOM 1008 N N . ASP A 1 121 ? 9.340 3.320 -40.116 1.00 95.81 121 ASP A N 1
ATOM 1009 C CA . ASP A 1 121 ? 8.958 3.855 -38.814 1.00 95.81 121 ASP A CA 1
ATOM 1010 C C . ASP A 1 121 ? 9.789 3.153 -37.718 1.00 95.81 121 ASP A C 1
ATOM 1012 O O . ASP A 1 121 ? 9.598 1.959 -37.467 1.00 95.81 121 ASP A O 1
ATOM 1016 N N . PRO A 1 122 ? 10.746 3.844 -37.073 1.00 94.50 122 PRO A N 1
ATOM 1017 C CA . PRO A 1 122 ? 11.576 3.240 -36.034 1.00 94.50 122 PRO A CA 1
ATOM 1018 C C . PRO A 1 122 ? 10.773 2.784 -34.805 1.00 94.50 122 PRO A C 1
ATOM 1020 O O . PRO A 1 122 ? 11.204 1.855 -34.127 1.00 94.50 122 PRO A O 1
ATOM 1023 N N . LEU A 1 123 ? 9.607 3.381 -34.532 1.00 94.31 123 LEU A N 1
ATOM 1024 C CA . LEU A 1 123 ? 8.803 3.111 -33.336 1.00 94.31 123 LEU A CA 1
ATOM 1025 C C . LEU A 1 123 ? 7.861 1.914 -33.478 1.00 94.31 123 LEU A C 1
ATOM 1027 O O . LEU A 1 123 ? 7.243 1.535 -32.490 1.00 94.31 123 LEU A O 1
ATOM 1031 N N . VAL A 1 124 ? 7.743 1.325 -34.669 1.00 92.81 124 VAL A N 1
ATOM 1032 C CA . VAL A 1 124 ? 6.883 0.162 -34.918 1.00 92.81 124 VAL A CA 1
ATOM 1033 C C . VAL A 1 124 ? 7.761 -1.066 -35.116 1.00 92.81 124 VAL A C 1
ATOM 1035 O O . VAL A 1 124 ? 8.512 -1.156 -36.092 1.00 92.81 124 VAL A O 1
ATOM 1038 N N . ALA A 1 125 ? 7.664 -2.045 -34.210 1.00 87.56 125 ALA A N 1
ATOM 1039 C CA . ALA A 1 125 ? 8.513 -3.239 -34.243 1.00 87.56 125 ALA A CA 1
ATOM 1040 C C . ALA A 1 125 ? 8.442 -4.018 -35.573 1.00 87.56 125 ALA A C 1
ATOM 1042 O O . ALA A 1 125 ? 9.438 -4.618 -35.985 1.00 87.56 125 ALA A O 1
ATOM 1043 N N . THR A 1 126 ? 7.286 -3.974 -36.242 1.00 89.56 126 THR A N 1
ATOM 1044 C CA . THR A 1 126 ? 6.976 -4.640 -37.518 1.00 89.56 126 THR A CA 1
ATOM 1045 C C . THR A 1 126 ? 7.203 -3.761 -38.751 1.00 89.56 126 THR A C 1
ATOM 1047 O O . THR A 1 126 ? 6.900 -4.187 -39.868 1.00 89.56 126 THR A O 1
ATOM 1050 N N . SER A 1 127 ? 7.724 -2.539 -38.581 1.00 93.69 127 SER A N 1
ATOM 1051 C CA . SER A 1 127 ? 8.000 -1.637 -39.697 1.00 93.69 127 SER A CA 1
ATOM 1052 C C . SER A 1 127 ? 8.915 -2.297 -40.724 1.00 93.69 127 SER A C 1
ATOM 1054 O O . SER A 1 127 ? 9.926 -2.914 -40.384 1.00 93.69 127 SER A O 1
ATOM 1056 N N . LYS A 1 128 ? 8.606 -2.071 -42.005 1.00 96.69 128 LYS A N 1
ATOM 1057 C CA . LYS A 1 128 ? 9.491 -2.449 -43.106 1.00 96.69 128 LYS A CA 1
ATOM 1058 C C . LYS A 1 128 ? 10.801 -1.664 -43.035 1.00 96.69 128 LYS A C 1
ATOM 1060 O O . LYS A 1 128 ? 10.879 -0.567 -42.473 1.00 96.69 128 LYS A O 1
ATOM 1065 N N . TRP A 1 129 ? 11.814 -2.246 -43.654 1.00 97.44 129 TRP A N 1
ATOM 1066 C CA . TRP A 1 129 ? 13.117 -1.649 -43.881 1.00 97.44 129 TRP A CA 1
ATOM 1067 C C . TRP A 1 129 ? 13.188 -1.097 -45.306 1.00 97.44 129 TRP A C 1
ATOM 1069 O O . TRP A 1 129 ? 12.693 -1.718 -46.247 1.00 97.44 129 TRP A O 1
ATOM 1079 N N . LYS A 1 130 ? 13.785 0.083 -45.453 1.00 96.62 130 LYS A N 1
ATOM 1080 C CA . LYS A 1 130 ? 14.027 0.773 -46.719 1.00 96.62 130 LYS A CA 1
ATOM 1081 C C . LYS A 1 130 ? 15.532 0.978 -46.877 1.00 96.62 130 LYS A C 1
ATOM 1083 O O . LYS A 1 130 ? 16.168 1.483 -45.955 1.00 96.62 130 LYS A O 1
ATOM 1088 N N . GLY A 1 131 ? 16.079 0.596 -48.029 1.00 96.12 131 GLY A N 1
ATOM 1089 C CA . GLY A 1 131 ? 17.480 0.853 -48.366 1.00 96.12 131 GLY A CA 1
ATOM 1090 C C . GLY A 1 131 ? 17.764 2.349 -48.534 1.00 96.12 131 GLY A C 1
ATOM 1091 O O . GLY A 1 131 ? 16.921 3.079 -49.061 1.00 96.12 131 GLY A O 1
ATOM 1092 N N . GLU A 1 132 ? 18.947 2.797 -48.112 1.00 95.56 132 GLU A N 1
ATOM 1093 C CA . GLU A 1 132 ? 19.385 4.199 -48.227 1.00 95.56 132 GLU A CA 1
ATOM 1094 C C . GLU A 1 132 ? 19.965 4.563 -49.604 1.00 95.56 132 GLU A C 1
ATOM 1096 O O . GLU A 1 132 ? 20.239 5.734 -49.861 1.00 95.56 132 GLU A O 1
ATOM 1101 N N . GLY A 1 133 ? 20.076 3.584 -50.508 1.00 91.50 133 GLY A N 1
ATOM 1102 C CA . GLY A 1 133 ? 20.654 3.750 -51.842 1.00 91.50 133 GLY A CA 1
ATOM 1103 C C . GLY A 1 133 ? 22.180 3.627 -51.845 1.00 91.50 133 GLY A C 1
ATOM 1104 O O . GLY A 1 133 ? 22.824 3.653 -50.801 1.00 91.50 133 GLY A O 1
ATOM 1105 N N . VAL A 1 134 ? 22.758 3.491 -53.040 1.00 89.69 134 VAL A N 1
ATOM 1106 C CA . VAL A 1 134 ? 24.206 3.268 -53.237 1.00 89.69 134 VAL A CA 1
ATOM 1107 C C . VAL A 1 134 ? 25.076 4.462 -52.822 1.00 89.69 134 VAL A C 1
ATOM 1109 O O . VAL A 1 134 ? 26.261 4.295 -52.528 1.00 89.69 134 VAL A O 1
ATOM 1112 N N . ASP A 1 135 ? 24.483 5.657 -52.754 1.00 92.75 135 ASP A N 1
ATOM 1113 C CA . ASP A 1 135 ? 25.164 6.895 -52.357 1.00 92.75 135 ASP A CA 1
ATOM 1114 C C . ASP A 1 135 ? 25.498 6.933 -50.861 1.00 92.75 135 ASP A C 1
ATOM 1116 O O . ASP A 1 135 ? 26.372 7.692 -50.444 1.00 92.75 135 ASP A O 1
ATOM 1120 N N . VAL A 1 136 ? 24.827 6.104 -50.054 1.00 95.31 136 VAL A N 1
ATOM 1121 C CA . VAL A 1 136 ? 25.117 5.908 -48.633 1.00 95.31 136 VAL A CA 1
ATOM 1122 C C . VAL A 1 136 ? 25.711 4.515 -48.487 1.00 95.31 136 VAL A C 1
ATOM 1124 O O . VAL A 1 136 ? 25.005 3.553 -48.203 1.00 95.31 136 VAL A O 1
ATOM 1127 N N . SER A 1 137 ? 27.016 4.406 -48.725 1.00 95.12 137 SER A N 1
ATOM 1128 C CA . SER A 1 137 ? 27.749 3.134 -48.683 1.00 95.12 137 SER A CA 1
ATOM 1129 C C . SER A 1 137 ? 28.924 3.126 -47.706 1.00 95.12 137 SER A C 1
ATOM 1131 O O . SER A 1 137 ? 29.554 2.089 -47.504 1.00 95.12 137 SER A O 1
ATOM 1133 N N . GLN A 1 138 ? 29.202 4.253 -47.049 1.00 96.75 138 GLN A N 1
ATOM 1134 C CA . GLN A 1 138 ? 30.219 4.380 -46.008 1.00 96.75 138 GLN A CA 1
ATOM 1135 C C . GLN A 1 138 ? 29.618 4.907 -44.703 1.00 96.75 138 GLN A C 1
ATOM 1137 O O . GLN A 1 138 ? 28.710 5.736 -44.706 1.00 96.75 138 GLN A O 1
ATOM 1142 N N . GLU A 1 139 ? 30.176 4.484 -43.566 1.00 96.38 139 GLU A N 1
ATOM 1143 C CA . GLU A 1 139 ? 29.678 4.868 -42.237 1.00 96.38 139 GLU A CA 1
ATOM 1144 C C . GLU A 1 139 ? 29.642 6.392 -42.023 1.00 96.38 139 GLU A C 1
ATOM 1146 O O . GLU A 1 139 ? 28.702 6.906 -41.420 1.00 96.38 139 GLU A O 1
ATOM 1151 N N . GLY A 1 140 ? 30.629 7.130 -42.543 1.00 96.31 140 GLY A N 1
ATOM 1152 C CA . GLY A 1 140 ? 30.686 8.592 -42.415 1.00 96.31 140 GLY A CA 1
ATOM 1153 C C . GLY A 1 140 ? 29.494 9.318 -43.051 1.00 96.31 140 GLY A C 1
ATOM 1154 O O . GLY A 1 140 ? 29.190 10.445 -42.674 1.00 96.31 140 GLY A O 1
ATOM 1155 N N . GLN A 1 141 ? 28.776 8.664 -43.966 1.00 97.56 141 GLN A N 1
ATOM 1156 C CA . GLN A 1 141 ? 27.601 9.214 -44.645 1.00 97.56 141 GLN A CA 1
ATOM 1157 C C . GLN A 1 141 ? 26.297 8.996 -43.853 1.00 97.56 141 GLN A C 1
ATOM 1159 O O . GLN A 1 141 ? 25.252 9.529 -44.225 1.00 97.56 141 GLN A O 1
ATOM 1164 N N . LEU A 1 142 ? 26.334 8.230 -42.754 1.00 97.44 142 LEU A N 1
ATOM 1165 C CA . LEU A 1 142 ? 25.150 7.921 -41.948 1.00 97.44 142 LEU A CA 1
ATOM 1166 C C . LEU A 1 142 ? 24.709 9.057 -41.021 1.00 97.44 142 LEU A C 1
ATOM 1168 O O . LEU A 1 142 ? 23.532 9.100 -40.666 1.00 97.44 142 LEU A O 1
ATOM 1172 N N . ALA A 1 143 ? 25.612 9.958 -40.621 1.00 96.69 143 ALA A N 1
ATOM 1173 C CA . ALA A 1 143 ? 25.323 11.003 -39.631 1.00 96.69 143 ALA A CA 1
ATOM 1174 C C . ALA A 1 143 ? 24.077 11.847 -39.997 1.00 96.69 143 ALA A C 1
ATOM 1176 O O . ALA A 1 143 ? 23.111 11.838 -39.228 1.00 96.69 143 ALA A O 1
ATOM 1177 N N . PRO A 1 144 ? 23.965 12.436 -41.210 1.00 96.94 144 PRO A N 1
ATOM 1178 C CA . PRO A 1 144 ? 22.760 13.173 -41.602 1.00 96.94 144 PRO A CA 1
ATOM 1179 C C . PRO A 1 144 ? 21.474 12.333 -41.561 1.00 96.94 144 PRO A C 1
ATOM 1181 O O . PRO A 1 144 ? 20.408 12.843 -41.215 1.00 96.94 144 PRO A O 1
ATOM 1184 N N . LYS A 1 145 ? 21.557 11.035 -41.886 1.00 97.44 145 LYS A N 1
ATOM 1185 C CA . LYS A 1 145 ? 20.401 10.125 -41.870 1.00 97.44 145 LYS A CA 1
ATOM 1186 C C . LYS A 1 145 ? 19.955 9.802 -40.449 1.00 97.44 145 LYS A C 1
ATOM 1188 O O . LYS A 1 145 ? 18.758 9.777 -40.170 1.00 97.44 145 LYS A O 1
ATOM 1193 N N . LEU A 1 146 ? 20.903 9.567 -39.547 1.00 97.25 146 LEU A N 1
ATOM 1194 C CA . LEU A 1 146 ? 20.623 9.306 -38.139 1.00 97.25 146 LEU A CA 1
ATOM 1195 C C . LEU A 1 146 ? 20.063 10.541 -37.428 1.00 97.25 146 LEU A C 1
ATOM 1197 O O . LEU A 1 146 ? 19.151 10.389 -36.616 1.00 97.25 146 LEU A O 1
ATOM 1201 N N . ILE A 1 147 ? 20.525 11.749 -37.771 1.00 96.81 147 ILE A N 1
ATOM 1202 C CA . ILE A 1 147 ? 19.941 13.007 -37.279 1.00 96.81 147 ILE A CA 1
ATOM 1203 C C . ILE A 1 147 ? 18.468 13.122 -37.707 1.00 96.81 147 ILE A C 1
ATOM 1205 O O . ILE A 1 147 ? 17.610 13.399 -36.867 1.00 96.81 147 ILE A O 1
ATOM 1209 N N . GLU A 1 148 ? 18.149 12.835 -38.977 1.00 96.94 148 GLU A N 1
ATOM 1210 C CA . GLU A 1 148 ? 16.764 12.835 -39.481 1.00 96.94 148 GLU A CA 1
ATOM 1211 C C . GLU A 1 148 ? 15.875 11.829 -38.727 1.00 96.94 148 GLU A C 1
ATOM 1213 O O . GLU A 1 148 ? 14.736 12.138 -38.370 1.00 96.94 148 GLU A O 1
ATOM 1218 N N . ILE A 1 149 ? 16.387 10.620 -38.467 1.00 97.19 149 ILE A N 1
ATOM 1219 C CA . ILE A 1 149 ? 15.666 9.586 -37.710 1.00 97.19 149 ILE A CA 1
ATOM 1220 C C . ILE A 1 149 ? 15.465 10.029 -36.255 1.00 97.19 149 ILE A C 1
ATOM 1222 O O . ILE A 1 149 ? 14.354 9.936 -35.737 1.00 97.19 149 ILE A O 1
ATOM 1226 N N . SER A 1 150 ? 16.508 10.548 -35.605 1.00 96.44 150 SER A N 1
ATOM 1227 C CA . SER A 1 150 ? 16.465 10.962 -34.198 1.00 96.44 150 SER A CA 1
ATOM 1228 C C . SER A 1 150 ? 15.495 12.112 -33.955 1.00 96.44 150 SER A C 1
ATOM 1230 O O . SER A 1 150 ? 14.795 12.105 -32.947 1.00 96.44 150 SER A O 1
ATOM 1232 N N . ALA A 1 151 ? 15.356 13.041 -34.907 1.00 96.00 151 ALA A N 1
ATOM 1233 C CA . ALA A 1 151 ? 14.361 14.110 -34.830 1.00 96.00 151 ALA A CA 1
ATOM 1234 C C . ALA A 1 151 ? 12.920 13.568 -34.698 1.00 96.00 151 ALA A C 1
ATOM 1236 O O . ALA A 1 151 ? 12.102 14.136 -33.967 1.00 96.00 151 ALA A O 1
ATOM 1237 N N . LYS A 1 152 ? 12.622 12.423 -35.335 1.00 96.75 152 LYS A N 1
ATOM 1238 C CA . LYS A 1 152 ? 11.326 11.717 -35.238 1.00 96.75 152 LYS A CA 1
ATOM 1239 C C . LYS A 1 152 ? 11.159 10.938 -33.927 1.00 96.75 152 LYS A C 1
ATOM 1241 O O . LYS A 1 152 ? 10.055 10.500 -33.622 1.00 96.75 152 LYS A O 1
ATOM 1246 N N . LEU A 1 153 ? 12.240 10.777 -33.166 1.00 97.62 153 LEU A N 1
ATOM 1247 C CA . LEU A 1 153 ? 12.307 10.089 -31.876 1.00 97.62 153 LEU A CA 1
ATOM 1248 C C . LEU A 1 153 ? 12.499 11.068 -30.709 1.00 97.62 153 LEU A C 1
ATOM 1250 O O . LEU A 1 153 ? 12.940 10.669 -29.635 1.00 97.62 153 LEU A O 1
ATOM 1254 N N . SER A 1 154 ? 12.212 12.356 -30.906 1.00 97.31 154 SER A N 1
ATOM 1255 C CA . SER A 1 154 ? 12.400 13.394 -29.884 1.00 97.31 154 SER A CA 1
ATOM 1256 C C . SER A 1 154 ? 11.537 13.189 -28.634 1.00 97.31 154 SER A C 1
ATOM 1258 O O . SER A 1 154 ? 11.899 13.674 -27.568 1.00 97.31 154 SER A O 1
ATOM 1260 N N . ASP A 1 155 ? 10.439 12.439 -28.721 1.00 97.88 155 ASP A N 1
ATOM 1261 C CA . ASP A 1 155 ? 9.594 12.061 -27.584 1.00 97.88 155 ASP A CA 1
ATOM 1262 C C . ASP A 1 155 ? 10.039 10.761 -26.886 1.00 97.88 155 ASP A C 1
ATOM 1264 O O . ASP A 1 155 ? 9.462 10.401 -25.859 1.00 97.88 155 ASP A O 1
ATOM 1268 N N . LEU A 1 156 ? 11.062 10.061 -27.392 1.00 98.31 156 LEU A N 1
ATOM 1269 C CA . LEU A 1 156 ? 11.587 8.829 -26.802 1.00 98.31 156 LEU A CA 1
ATOM 1270 C C . LEU A 1 156 ? 12.479 9.131 -25.590 1.00 98.31 156 LEU A C 1
ATOM 1272 O O . LEU A 1 156 ? 13.478 9.839 -25.702 1.00 98.31 156 LEU A O 1
ATOM 1276 N N . VAL A 1 157 ? 12.130 8.577 -24.425 1.00 98.56 157 VAL A N 1
ATOM 1277 C CA . VAL A 1 157 ? 12.773 8.924 -23.146 1.00 98.56 157 VAL A CA 1
ATOM 1278 C C . VAL A 1 157 ? 13.084 7.712 -22.268 1.00 98.56 157 VAL A C 1
ATOM 1280 O O . VAL A 1 157 ? 12.340 6.729 -22.227 1.00 98.56 157 VAL A O 1
ATOM 1283 N N . VAL A 1 158 ? 14.161 7.816 -21.492 1.00 98.56 158 VAL A N 1
ATOM 1284 C CA . VAL A 1 158 ? 14.480 6.951 -20.353 1.00 98.56 158 VAL A CA 1
ATOM 1285 C C . VAL A 1 158 ? 14.024 7.646 -19.076 1.00 98.56 158 VAL A C 1
ATOM 1287 O O . VAL A 1 158 ? 14.528 8.705 -18.706 1.00 98.56 158 VAL A O 1
ATOM 1290 N N . LEU A 1 159 ? 13.064 7.044 -18.378 1.00 98.38 159 LEU A N 1
ATOM 1291 C CA . LEU A 1 159 ? 12.473 7.640 -17.186 1.00 98.38 159 LEU A CA 1
ATOM 1292 C C . LEU A 1 159 ? 13.412 7.504 -15.981 1.00 98.38 159 LEU A C 1
ATOM 1294 O O . LEU A 1 159 ? 13.694 6.390 -15.536 1.00 98.38 159 LEU A O 1
ATOM 1298 N N . ARG A 1 160 ? 13.856 8.617 -15.398 1.00 98.06 160 ARG A N 1
ATOM 1299 C CA . ARG A 1 160 ? 14.665 8.608 -14.171 1.00 98.06 160 ARG A CA 1
ATOM 1300 C C . ARG A 1 160 ? 13.778 8.452 -12.938 1.00 98.06 160 ARG A C 1
ATOM 1302 O O . ARG A 1 160 ? 13.076 9.384 -12.565 1.00 98.06 160 ARG A O 1
ATOM 1309 N N . LEU A 1 161 ? 13.840 7.301 -12.274 1.00 97.50 161 LEU A N 1
ATOM 1310 C CA . LEU A 1 161 ? 12.953 6.983 -11.151 1.00 97.50 161 LEU A CA 1
ATOM 1311 C C . LEU A 1 161 ? 13.303 7.765 -9.883 1.00 97.50 161 LEU A C 1
ATOM 1313 O O . LEU A 1 161 ? 12.405 8.227 -9.192 1.00 97.50 161 LEU A O 1
ATOM 1317 N N . ASN A 1 162 ? 14.586 7.983 -9.597 1.00 96.62 162 ASN A N 1
ATOM 1318 C CA . ASN A 1 162 ? 15.020 8.701 -8.393 1.00 96.62 162 ASN A CA 1
ATOM 1319 C C . ASN A 1 162 ? 14.954 10.236 -8.510 1.00 96.62 162 ASN A C 1
ATOM 1321 O O . ASN A 1 162 ? 15.568 10.939 -7.708 1.00 96.62 162 ASN A O 1
ATOM 1325 N N . ALA A 1 163 ? 14.259 10.768 -9.518 1.00 97.19 163 ALA A N 1
ATOM 1326 C CA . ALA A 1 163 ? 14.011 12.196 -9.622 1.00 97.19 163 ALA A CA 1
ATOM 1327 C C . ALA A 1 163 ? 12.826 12.575 -8.722 1.00 97.19 163 ALA A C 1
ATOM 1329 O O . ALA A 1 163 ? 11.702 12.148 -8.963 1.00 97.19 163 ALA A O 1
ATOM 1330 N N . ALA A 1 164 ? 13.079 13.393 -7.700 1.00 95.81 164 ALA A N 1
ATOM 1331 C CA . ALA A 1 164 ? 12.050 13.887 -6.779 1.00 95.81 164 ALA A CA 1
ATOM 1332 C C . ALA A 1 164 ? 11.490 15.271 -7.172 1.00 95.81 164 ALA A C 1
ATOM 1334 O O . ALA A 1 164 ? 10.590 15.790 -6.519 1.00 95.81 164 ALA A O 1
ATOM 1335 N N . GLY A 1 165 ? 12.035 15.883 -8.225 1.00 97.06 165 GLY A N 1
ATOM 1336 C CA . GLY A 1 165 ? 11.685 17.215 -8.705 1.00 97.06 165 GLY A CA 1
ATOM 1337 C C . GLY A 1 165 ? 12.672 17.694 -9.772 1.00 97.06 165 GLY A C 1
ATOM 1338 O O . GLY A 1 165 ? 13.660 17.017 -10.060 1.00 97.06 165 GLY A O 1
ATOM 1339 N N . GLY A 1 166 ? 12.408 18.867 -10.347 1.00 97.69 166 GLY A N 1
ATOM 1340 C CA . GLY A 1 166 ? 13.303 19.512 -11.311 1.00 97.69 166 GLY A CA 1
ATOM 1341 C C . GLY A 1 166 ? 13.128 19.019 -12.747 1.00 97.69 166 GLY A C 1
ATOM 1342 O O . GLY A 1 166 ? 12.048 18.571 -13.138 1.00 97.69 166 GLY A O 1
ATOM 1343 N N . ILE A 1 167 ? 14.188 19.164 -13.542 1.00 98.44 167 ILE A N 1
ATOM 1344 C CA . ILE A 1 167 ? 14.223 18.819 -14.967 1.00 98.44 167 ILE A CA 1
ATOM 1345 C C . ILE A 1 167 ? 15.399 17.873 -15.219 1.00 98.44 167 ILE A C 1
ATOM 1347 O O . ILE A 1 167 ? 16.479 18.059 -14.660 1.00 98.44 167 ILE A O 1
ATOM 1351 N N . TYR A 1 168 ? 15.185 16.871 -16.067 1.00 98.62 168 TYR A N 1
ATOM 1352 C CA . TYR A 1 168 ? 16.228 16.010 -16.626 1.00 98.62 168 TYR A CA 1
ATOM 1353 C C . TYR A 1 168 ? 15.960 15.773 -18.122 1.00 98.62 168 TYR A C 1
ATOM 1355 O O . TYR A 1 168 ? 14.947 16.239 -18.643 1.00 98.62 168 TYR A O 1
ATOM 1363 N N . TYR A 1 169 ? 16.857 15.082 -18.823 1.00 98.62 169 TYR A N 1
ATOM 1364 C CA . TYR A 1 169 ? 16.825 14.958 -20.286 1.00 98.62 169 TYR A CA 1
ATOM 1365 C C . TYR A 1 169 ? 16.489 13.542 -20.777 1.00 98.62 169 TYR A C 1
ATOM 1367 O O . TYR A 1 169 ? 16.363 12.610 -19.984 1.00 98.62 169 TYR A O 1
ATOM 1375 N N . ALA A 1 170 ? 16.340 13.366 -22.096 1.00 98.06 170 ALA A N 1
ATOM 1376 C CA . ALA A 1 170 ? 15.896 12.117 -22.739 1.00 98.06 170 ALA A CA 1
ATOM 1377 C C . ALA A 1 170 ? 16.611 10.833 -22.272 1.00 98.06 170 ALA A C 1
ATOM 1379 O O . ALA A 1 170 ? 16.008 9.765 -22.240 1.00 98.06 170 ALA A O 1
ATOM 1380 N N . ASN A 1 171 ? 17.880 10.923 -21.880 1.00 98.12 171 ASN A N 1
ATOM 1381 C CA . ASN A 1 171 ? 18.698 9.809 -21.388 1.00 98.12 171 ASN A CA 1
ATOM 1382 C C . ASN A 1 171 ? 18.510 9.491 -19.889 1.00 98.12 171 ASN A C 1
ATOM 1384 O O . ASN A 1 171 ? 19.200 8.619 -19.354 1.00 98.12 171 ASN A O 1
ATOM 1388 N N . GLY A 1 172 ? 17.615 10.195 -19.197 1.00 97.75 172 GLY A N 1
ATOM 1389 C CA . GLY A 1 172 ? 17.438 10.063 -17.755 1.00 97.75 172 GLY A CA 1
ATOM 1390 C C . GLY A 1 172 ? 18.532 10.752 -16.933 1.00 97.75 172 GLY A C 1
ATOM 1391 O O . GLY A 1 172 ? 18.684 10.414 -15.762 1.00 97.75 172 GLY A O 1
ATOM 1392 N N . GLU A 1 173 ? 19.301 11.679 -17.516 1.00 97.81 173 GLU A N 1
ATOM 1393 C CA . GLU A 1 173 ? 20.403 12.394 -16.854 1.00 97.81 173 GLU A CA 1
ATOM 1394 C C . GLU A 1 173 ? 20.126 13.889 -16.682 1.00 97.81 173 GLU A C 1
ATOM 1396 O O . GLU A 1 173 ? 19.262 14.467 -17.338 1.00 97.81 173 GLU A O 1
ATOM 1401 N N . ASN A 1 174 ? 20.906 14.536 -15.812 1.00 97.75 174 ASN A N 1
ATOM 1402 C CA . ASN A 1 174 ? 20.864 15.994 -15.636 1.00 97.75 174 ASN A CA 1
ATOM 1403 C C . ASN A 1 174 ? 21.412 16.765 -16.846 1.00 97.75 174 ASN A C 1
ATOM 1405 O O . ASN A 1 174 ? 21.108 17.943 -16.991 1.00 97.75 174 ASN A O 1
ATOM 1409 N N . ASN A 1 175 ? 22.217 16.115 -17.690 1.00 97.94 175 ASN A N 1
ATOM 1410 C CA . ASN A 1 175 ? 22.806 16.715 -18.881 1.00 97.94 175 ASN A CA 1
ATOM 1411 C C . ASN A 1 175 ? 22.133 16.156 -20.133 1.00 97.94 175 ASN A C 1
ATOM 1413 O O . ASN A 1 175 ? 21.899 14.947 -20.234 1.00 97.94 175 ASN A O 1
ATOM 1417 N N . ALA A 1 176 ? 21.885 17.040 -21.096 1.00 98.19 176 ALA A N 1
ATOM 1418 C CA . ALA A 1 176 ? 21.344 16.683 -22.394 1.00 98.19 176 ALA A CA 1
ATOM 1419 C C . ALA A 1 176 ? 22.235 15.645 -23.110 1.00 98.19 176 ALA A C 1
ATOM 1421 O O . ALA A 1 176 ? 23.456 15.827 -23.162 1.00 98.19 176 ALA A O 1
ATOM 1422 N N . PRO A 1 177 ? 21.664 14.562 -23.671 1.00 97.81 177 PRO A N 1
ATOM 1423 C CA . PRO A 1 177 ? 22.403 13.701 -24.585 1.00 97.81 177 PRO A CA 1
ATOM 1424 C C . PRO A 1 177 ? 22.730 14.454 -25.887 1.00 97.81 177 PRO A C 1
ATOM 1426 O O . PRO A 1 177 ? 22.002 15.378 -26.249 1.00 97.81 177 PRO A O 1
ATOM 1429 N N . PRO A 1 178 ? 23.786 14.065 -26.633 1.00 97.69 178 PRO A N 1
ATOM 1430 C CA . PRO A 1 178 ? 24.119 14.714 -27.905 1.00 97.69 178 PRO A CA 1
ATOM 1431 C C . PRO A 1 178 ? 22.976 14.666 -28.929 1.00 97.69 178 PRO A C 1
ATOM 1433 O O . PRO A 1 178 ? 22.797 15.611 -29.694 1.00 97.69 178 PRO A O 1
ATOM 1436 N N . THR A 1 179 ? 22.183 13.592 -28.908 1.00 97.19 179 THR A N 1
ATOM 1437 C CA . THR A 1 179 ? 20.916 13.456 -29.633 1.00 97.19 179 THR A CA 1
ATOM 1438 C C . THR A 1 179 ? 19.758 13.929 -28.760 1.00 97.19 179 THR A C 1
ATOM 1440 O O . THR A 1 179 ? 19.764 13.704 -27.557 1.00 97.19 179 THR A O 1
ATOM 1443 N N . ASN A 1 180 ? 18.734 14.548 -29.354 1.00 97.12 180 ASN A N 1
ATOM 1444 C CA . ASN A 1 180 ? 17.539 15.023 -28.638 1.00 97.12 180 ASN A CA 1
ATOM 1445 C C . ASN A 1 180 ? 17.850 16.002 -27.486 1.00 97.12 180 ASN A C 1
ATOM 1447 O O . ASN A 1 180 ? 17.253 15.927 -26.413 1.00 97.12 180 ASN A O 1
ATOM 1451 N N . GLN A 1 181 ? 18.768 16.948 -27.721 1.00 97.25 181 GLN A N 1
ATOM 1452 C CA . GLN A 1 181 ? 19.266 17.889 -26.704 1.00 97.25 181 GLN A CA 1
ATOM 1453 C C . GLN A 1 181 ? 18.168 18.720 -26.023 1.00 97.25 181 GLN A C 1
ATOM 1455 O O . GLN A 1 181 ? 18.288 19.069 -24.851 1.00 97.25 181 GLN A O 1
ATOM 1460 N N . ASN A 1 182 ? 17.087 19.009 -26.748 1.00 97.62 182 ASN A N 1
ATOM 1461 C CA . ASN A 1 182 ? 15.977 19.819 -26.250 1.00 97.62 182 ASN A CA 1
ATOM 1462 C C . ASN A 1 182 ? 14.926 18.998 -25.491 1.00 97.62 182 ASN A C 1
ATOM 1464 O O . ASN A 1 182 ? 14.093 19.572 -24.802 1.00 97.62 182 ASN A O 1
ATOM 1468 N N . THR A 1 183 ? 14.952 17.666 -25.576 1.00 98.06 183 THR A N 1
ATOM 1469 C CA . THR A 1 183 ? 13.956 16.803 -24.932 1.00 98.06 183 THR A CA 1
ATOM 1470 C C . THR A 1 183 ? 14.162 16.803 -23.423 1.00 98.06 183 THR A C 1
ATOM 1472 O O . THR A 1 183 ? 15.102 16.192 -22.905 1.00 98.06 183 THR A O 1
ATOM 1475 N N . GLN A 1 184 ? 13.250 17.466 -22.716 1.00 98.50 184 GLN A N 1
ATOM 1476 C CA . GLN A 1 184 ? 13.267 17.594 -21.265 1.00 98.50 184 GLN A CA 1
ATOM 1477 C C . GLN A 1 184 ? 12.077 16.871 -20.636 1.00 98.50 184 GLN A C 1
ATOM 1479 O O . GLN A 1 184 ? 11.002 16.747 -21.223 1.00 98.50 184 GLN A O 1
ATOM 1484 N N . ILE A 1 185 ? 12.266 16.422 -19.402 1.00 98.69 185 ILE A N 1
ATOM 1485 C CA . ILE A 1 185 ? 11.236 15.814 -18.574 1.00 98.69 185 ILE A CA 1
ATOM 1486 C C . ILE A 1 185 ? 11.192 16.586 -17.262 1.00 98.69 185 ILE A C 1
ATOM 1488 O O . ILE A 1 185 ? 12.179 16.644 -16.527 1.00 98.69 185 ILE A O 1
ATOM 1492 N N . LYS A 1 186 ? 10.034 17.171 -16.963 1.00 98.62 186 LYS A N 1
ATOM 1493 C CA . LYS A 1 186 ? 9.780 17.894 -15.718 1.00 98.62 186 LYS A CA 1
ATOM 1494 C C . LYS A 1 186 ? 9.168 16.954 -14.692 1.00 98.62 186 LYS A C 1
ATOM 1496 O O . LYS A 1 186 ? 8.200 16.253 -14.991 1.00 98.62 186 LYS A O 1
ATOM 1501 N N . VAL A 1 187 ? 9.692 16.980 -13.471 1.00 98.56 187 VAL A N 1
ATOM 1502 C CA . VAL A 1 187 ? 9.179 16.191 -12.349 1.00 98.56 187 VAL A CA 1
ATOM 1503 C C . VAL A 1 187 ? 8.516 17.092 -11.322 1.00 98.56 187 VAL A C 1
ATOM 1505 O O . VAL A 1 187 ? 9.072 18.111 -10.911 1.00 98.56 187 VAL A O 1
ATOM 1508 N N . THR A 1 188 ? 7.323 16.695 -10.896 1.00 98.19 188 THR A N 1
ATOM 1509 C CA . THR A 1 188 ? 6.558 17.344 -9.829 1.00 98.19 188 THR A CA 1
ATOM 1510 C C . THR A 1 188 ? 6.205 16.332 -8.741 1.00 98.19 188 THR A C 1
ATOM 1512 O O . THR A 1 188 ? 6.062 15.140 -9.017 1.00 98.19 188 THR A O 1
ATOM 1515 N N . GLY A 1 189 ? 6.092 16.794 -7.496 1.00 95.69 189 GLY A N 1
ATOM 1516 C CA . GLY A 1 189 ? 5.820 15.954 -6.330 1.00 95.69 189 GLY A CA 1
ATOM 1517 C C . GLY A 1 189 ? 6.608 16.399 -5.088 1.00 95.69 189 GLY A C 1
ATOM 1518 O O . GLY A 1 189 ? 7.328 17.396 -5.155 1.00 95.69 189 GLY A O 1
ATOM 1519 N N . PRO A 1 190 ? 6.478 15.674 -3.962 1.00 97.06 190 PRO A N 1
ATOM 1520 C CA . PRO A 1 190 ? 5.550 14.560 -3.764 1.00 97.06 190 PRO A CA 1
ATOM 1521 C C . PRO A 1 190 ? 4.089 15.027 -3.696 1.00 97.06 190 PRO A C 1
ATOM 1523 O O . PRO A 1 190 ? 3.771 16.034 -3.070 1.00 97.06 190 PRO A O 1
ATOM 1526 N N . SER A 1 191 ? 3.174 14.262 -4.291 1.00 97.50 191 SER A N 1
ATOM 1527 C CA . SER A 1 191 ? 1.743 14.334 -3.970 1.00 97.50 191 SER A CA 1
ATOM 1528 C C . SER A 1 191 ? 1.382 13.169 -3.043 1.00 97.50 191 SER A C 1
ATOM 1530 O O . SER A 1 191 ? 1.645 12.020 -3.413 1.00 97.50 191 SER A O 1
ATOM 1532 N N . PRO A 1 192 ? 0.799 13.407 -1.854 1.00 96.00 192 PRO A N 1
ATOM 1533 C CA . PRO A 1 192 ? 0.474 12.330 -0.928 1.00 96.00 192 PRO A CA 1
ATOM 1534 C C . PRO A 1 192 ? -0.637 11.439 -1.495 1.00 96.00 192 PRO A C 1
ATOM 1536 O O . PRO A 1 192 ? -1.678 11.920 -1.937 1.00 96.00 192 PRO A O 1
ATOM 1539 N N . ILE A 1 193 ? -0.426 10.127 -1.431 1.00 94.94 193 ILE A N 1
ATOM 1540 C CA . ILE A 1 193 ? -1.387 9.085 -1.791 1.00 94.94 193 ILE A CA 1
ATOM 1541 C C . ILE A 1 193 ? -1.563 8.180 -0.568 1.00 94.94 193 ILE A C 1
ATOM 1543 O O . ILE A 1 193 ? -0.602 7.639 -0.032 1.00 94.94 193 ILE A O 1
ATOM 1547 N N . HIS A 1 194 ? -2.794 8.025 -0.081 1.00 89.69 194 HIS A N 1
ATOM 1548 C CA . HIS A 1 194 ? -3.118 7.155 1.061 1.00 89.69 194 HIS A CA 1
ATOM 1549 C C . HIS A 1 194 ? -2.175 7.284 2.286 1.00 89.69 194 HIS A C 1
ATOM 1551 O O . HIS A 1 194 ? -1.738 6.271 2.826 1.00 89.69 194 HIS A O 1
ATOM 1557 N N . LYS A 1 195 ? -1.876 8.514 2.742 1.00 90.00 195 LYS A N 1
ATOM 1558 C CA . LYS A 1 195 ? -1.026 8.905 3.903 1.00 90.00 195 LYS A CA 1
ATOM 1559 C C . LYS A 1 195 ? 0.436 8.416 3.923 1.00 90.00 195 LYS A C 1
ATOM 1561 O O . LYS A 1 195 ? 1.292 9.172 4.366 1.00 90.00 195 LYS A O 1
ATOM 1566 N N . ILE A 1 196 ? 0.723 7.189 3.499 1.00 95.19 196 ILE A N 1
ATOM 1567 C CA . ILE A 1 196 ? 2.042 6.541 3.576 1.00 95.19 196 ILE A CA 1
ATOM 1568 C C . ILE A 1 196 ? 2.696 6.349 2.207 1.00 95.19 196 ILE A C 1
ATOM 1570 O O . ILE A 1 196 ? 3.802 5.818 2.139 1.00 95.19 196 ILE A O 1
ATOM 1574 N N . TYR A 1 197 ? 2.036 6.752 1.122 1.00 97.38 197 TYR A N 1
ATOM 1575 C CA . TYR A 1 197 ? 2.605 6.713 -0.219 1.00 97.38 197 TYR A CA 1
ATOM 1576 C C . TYR A 1 197 ? 2.745 8.118 -0.793 1.00 97.38 197 TYR A C 1
ATOM 1578 O O . TYR A 1 197 ? 1.978 9.028 -0.484 1.00 97.38 197 TYR A O 1
ATOM 1586 N N . GLU A 1 198 ? 3.741 8.285 -1.648 1.00 97.75 198 GLU A N 1
ATOM 1587 C CA . GLU A 1 198 ? 4.022 9.522 -2.366 1.00 97.75 198 GLU A CA 1
ATOM 1588 C C . GLU A 1 198 ? 4.006 9.230 -3.864 1.00 97.75 198 GLU A C 1
ATOM 1590 O O . GLU A 1 198 ? 4.497 8.192 -4.316 1.00 97.75 198 GLU A O 1
ATOM 1595 N N . LYS A 1 199 ? 3.415 10.142 -4.635 1.00 98.06 199 LYS A N 1
ATOM 1596 C CA . LYS A 1 199 ? 3.382 10.104 -6.096 1.00 98.06 199 LYS A CA 1
ATOM 1597 C C . LYS A 1 199 ? 4.258 11.215 -6.656 1.00 98.06 199 LYS A C 1
ATOM 1599 O O . LYS A 1 199 ? 4.120 12.369 -6.249 1.00 98.06 199 LYS A O 1
ATOM 1604 N N . TYR A 1 200 ? 5.090 10.862 -7.627 1.00 98.44 200 TYR A N 1
ATOM 1605 C CA . TYR A 1 200 ? 5.890 11.791 -8.419 1.00 98.44 200 TYR A CA 1
ATOM 1606 C C . TYR A 1 200 ? 5.449 11.704 -9.871 1.00 98.44 200 TYR A C 1
ATOM 1608 O O . TYR A 1 200 ? 5.291 10.605 -10.402 1.00 98.44 200 TYR A O 1
ATOM 1616 N N . THR A 1 201 ? 5.222 12.852 -10.499 1.00 98.44 201 THR A N 1
ATOM 1617 C CA . THR A 1 201 ? 4.653 12.939 -11.845 1.00 98.44 201 THR A CA 1
ATOM 1618 C C . THR A 1 201 ? 5.684 13.525 -12.795 1.00 98.44 201 THR A C 1
ATOM 1620 O O . THR A 1 201 ? 6.148 14.651 -12.612 1.00 98.44 201 THR A O 1
ATOM 1623 N N . HIS A 1 202 ? 6.037 12.743 -13.808 1.00 98.62 202 HIS A N 1
ATOM 1624 C CA . HIS A 1 202 ? 6.925 13.103 -14.900 1.00 98.62 202 HIS A CA 1
ATOM 1625 C C . HIS A 1 202 ? 6.092 13.582 -16.084 1.00 98.62 202 HIS A C 1
ATOM 1627 O O . HIS A 1 202 ? 5.189 12.881 -16.534 1.00 98.62 202 HIS A O 1
ATOM 1633 N N . THR A 1 203 ? 6.412 14.762 -16.596 1.00 98.38 203 THR A N 1
ATOM 1634 C CA . THR A 1 203 ? 5.684 15.428 -17.682 1.00 98.38 203 THR A CA 1
ATOM 1635 C C . THR A 1 203 ? 6.658 15.884 -18.766 1.00 98.38 203 THR A C 1
ATOM 1637 O O . THR A 1 203 ? 7.828 16.138 -18.458 1.00 98.38 203 THR A O 1
ATOM 1640 N N . PRO A 1 204 ? 6.215 15.967 -20.030 1.00 98.44 204 PRO A N 1
ATOM 1641 C CA . PRO A 1 204 ? 7.038 16.474 -21.118 1.00 98.44 204 PRO A CA 1
ATOM 1642 C C . PRO A 1 204 ? 7.433 17.942 -20.892 1.00 98.44 204 PRO A C 1
ATOM 1644 O O . PRO A 1 204 ? 6.675 18.730 -20.329 1.00 98.44 204 PRO A O 1
ATOM 1647 N N . GLY A 1 205 ? 8.635 18.303 -21.334 1.00 97.25 205 GLY A N 1
ATOM 1648 C CA . GLY A 1 205 ? 9.171 19.662 -21.337 1.00 97.25 205 GLY A CA 1
ATOM 1649 C C . GLY A 1 205 ? 10.106 19.885 -22.530 1.00 97.25 205 GLY A C 1
ATOM 1650 O O . GLY A 1 205 ? 10.346 18.976 -23.324 1.00 97.25 205 GLY A O 1
ATOM 1651 N N . GLY A 1 206 ? 10.647 21.099 -22.672 1.00 94.00 206 GLY A N 1
ATOM 1652 C CA . GLY A 1 206 ? 11.642 21.388 -23.715 1.00 94.00 206 GLY A CA 1
ATOM 1653 C C . GLY A 1 206 ? 11.114 21.278 -25.156 1.00 94.00 206 GLY A C 1
ATOM 1654 O O . GLY A 1 206 ? 11.856 20.962 -26.080 1.00 94.00 206 GLY A O 1
ATOM 1655 N N . GLY A 1 207 ? 9.817 21.534 -25.359 1.00 92.94 207 GLY A N 1
ATOM 1656 C CA . GLY A 1 207 ? 9.192 21.590 -26.688 1.00 92.94 207 GLY A CA 1
ATOM 1657 C C . GLY A 1 207 ? 8.562 20.285 -27.184 1.00 92.94 207 GLY A C 1
ATOM 1658 O O . GLY A 1 207 ? 7.994 20.274 -28.274 1.00 92.94 207 GLY A O 1
ATOM 1659 N N . ILE A 1 208 ? 8.603 19.201 -26.403 1.00 97.81 208 ILE A N 1
ATOM 1660 C CA . ILE A 1 208 ? 7.806 17.993 -26.672 1.00 97.81 208 ILE A CA 1
ATOM 1661 C C . ILE A 1 208 ? 6.451 18.087 -25.947 1.00 97.81 208 ILE A C 1
ATOM 1663 O O . ILE A 1 208 ? 6.352 18.710 -24.894 1.00 97.81 208 ILE A O 1
ATOM 1667 N N . ASN A 1 209 ? 5.416 17.424 -26.475 1.00 97.81 209 ASN A N 1
ATOM 1668 C CA . ASN A 1 209 ? 4.062 17.411 -25.885 1.00 97.81 209 ASN A CA 1
ATOM 1669 C C . ASN A 1 209 ? 3.653 16.038 -25.325 1.00 97.81 209 ASN A C 1
ATOM 1671 O O . ASN A 1 209 ? 2.547 15.867 -24.817 1.00 97.81 209 ASN A O 1
ATOM 1675 N N . SER A 1 210 ? 4.525 15.038 -25.443 1.00 98.06 210 SER A N 1
ATOM 1676 C CA . SER A 1 210 ? 4.271 13.670 -24.994 1.00 98.06 210 SER A CA 1
ATOM 1677 C C . SER A 1 210 ? 5.574 12.926 -24.730 1.00 98.06 210 SER A C 1
ATOM 1679 O O . SER A 1 210 ? 6.621 13.306 -25.245 1.00 98.06 210 SER A O 1
ATOM 1681 N N . LEU A 1 211 ? 5.481 11.833 -23.980 1.00 98.50 211 LEU A N 1
ATOM 1682 C CA . LEU A 1 211 ? 6.562 10.913 -23.654 1.00 98.50 211 LEU A CA 1
ATOM 1683 C C . LEU A 1 211 ? 6.305 9.554 -24.312 1.00 98.50 211 LEU A C 1
ATOM 1685 O O . LEU A 1 211 ? 5.204 9.014 -24.215 1.00 98.50 211 LEU A O 1
ATOM 1689 N N . ARG A 1 212 ? 7.332 8.961 -24.909 1.00 98.25 212 ARG A N 1
ATOM 1690 C CA . ARG A 1 212 ? 7.402 7.549 -25.289 1.00 98.25 212 ARG A CA 1
ATOM 1691 C C . ARG A 1 212 ? 8.439 6.888 -24.404 1.00 98.25 212 ARG A C 1
ATOM 1693 O O . ARG A 1 212 ? 9.636 7.119 -24.550 1.00 98.25 212 ARG A O 1
ATOM 1700 N N . VAL A 1 213 ? 7.984 6.104 -23.435 1.00 98.31 213 VAL A N 1
ATOM 1701 C CA . VAL A 1 213 ? 8.886 5.547 -22.425 1.00 98.31 213 VAL A CA 1
ATOM 1702 C C . VAL A 1 213 ? 9.598 4.327 -22.993 1.00 98.31 213 VAL A C 1
ATOM 1704 O O . VAL A 1 213 ? 8.982 3.304 -23.274 1.00 98.31 213 VAL A O 1
ATOM 1707 N N . LEU A 1 214 ? 10.912 4.440 -23.142 1.00 97.69 214 LEU A N 1
ATOM 1708 C CA . LEU A 1 214 ? 11.772 3.370 -23.631 1.00 97.69 214 LEU A CA 1
ATOM 1709 C C . LEU A 1 214 ? 12.089 2.365 -22.525 1.00 97.69 214 LEU A C 1
ATOM 1711 O O . LEU A 1 214 ? 11.914 1.157 -22.662 1.00 97.69 214 LEU A O 1
ATOM 1715 N N . SER A 1 215 ? 12.552 2.890 -21.399 1.00 97.81 215 SER A N 1
ATOM 1716 C CA . SER A 1 215 ? 12.883 2.133 -20.202 1.00 97.81 215 SER A CA 1
ATOM 1717 C C . SER A 1 215 ? 12.875 3.071 -19.002 1.00 97.81 215 SER A C 1
ATOM 1719 O O . SER A 1 215 ? 12.559 4.258 -19.113 1.00 97.81 215 SER A O 1
ATOM 1721 N N . THR A 1 216 ? 13.222 2.541 -17.838 1.00 97.88 216 THR A N 1
ATOM 1722 C CA . THR A 1 216 ? 13.431 3.356 -16.644 1.00 97.88 216 THR A CA 1
ATOM 1723 C C . THR A 1 216 ? 14.840 3.163 -16.100 1.00 97.88 216 THR A C 1
ATOM 1725 O O . THR A 1 216 ? 15.478 2.128 -16.325 1.00 97.88 216 THR A O 1
ATOM 1728 N N . LYS A 1 217 ? 15.305 4.151 -15.341 1.00 96.19 217 LYS A N 1
ATOM 1729 C CA . LYS A 1 217 ? 16.613 4.178 -14.705 1.00 96.19 217 LYS A CA 1
ATOM 1730 C C . LYS A 1 217 ? 16.451 4.458 -13.216 1.00 96.19 217 LYS A C 1
ATOM 1732 O O . LYS A 1 217 ? 15.960 5.513 -12.822 1.00 96.19 217 LYS A O 1
ATOM 1737 N N . GLY A 1 218 ? 16.807 3.475 -12.398 1.00 93.69 218 GLY A N 1
ATOM 1738 C CA . GLY A 1 218 ? 16.777 3.562 -10.942 1.00 93.69 218 GLY A CA 1
ATOM 1739 C C . GLY A 1 218 ? 18.056 4.162 -10.369 1.00 93.69 218 GLY A C 1
ATOM 1740 O O . GLY A 1 218 ? 18.923 4.666 -11.087 1.00 93.69 218 GLY A O 1
ATOM 1741 N N . THR A 1 219 ? 18.202 4.041 -9.055 1.00 88.00 219 THR A N 1
ATOM 1742 C CA . THR A 1 219 ? 19.472 4.308 -8.381 1.00 88.00 219 THR A CA 1
ATOM 1743 C C . THR A 1 219 ? 20.575 3.373 -8.886 1.00 88.00 219 THR A C 1
ATOM 1745 O O . THR A 1 219 ? 20.318 2.288 -9.419 1.00 88.00 219 THR A O 1
ATOM 1748 N N . ASN A 1 220 ? 21.827 3.831 -8.797 1.00 89.75 220 ASN A N 1
ATOM 1749 C CA . ASN A 1 220 ? 23.008 3.147 -9.344 1.00 89.75 220 ASN A CA 1
ATOM 1750 C C . ASN A 1 220 ? 22.958 2.916 -10.863 1.00 89.75 220 ASN A C 1
ATOM 1752 O O . ASN A 1 220 ? 23.551 1.964 -11.367 1.00 89.75 220 ASN A O 1
ATOM 1756 N N . ASN A 1 221 ? 22.227 3.756 -11.603 1.00 90.81 221 ASN A N 1
ATOM 1757 C CA . ASN A 1 221 ? 22.069 3.648 -13.055 1.00 90.81 221 ASN A CA 1
ATOM 1758 C C . ASN A 1 221 ? 21.497 2.299 -13.517 1.00 90.81 221 ASN A C 1
ATOM 1760 O O . ASN A 1 221 ? 21.682 1.908 -14.672 1.00 90.81 221 ASN A O 1
ATOM 1764 N N . LYS A 1 222 ? 20.790 1.588 -12.625 1.00 92.31 222 LYS A N 1
ATOM 1765 C CA . LYS A 1 222 ? 20.160 0.310 -12.942 1.00 92.31 222 LYS A CA 1
ATOM 1766 C C . LYS A 1 222 ? 19.031 0.530 -13.941 1.00 92.31 222 LYS A C 1
ATOM 1768 O O . LYS A 1 222 ? 18.109 1.300 -13.685 1.00 92.31 222 LYS A O 1
ATOM 1773 N N . LYS A 1 223 ? 19.102 -0.180 -15.059 1.00 92.75 223 LYS A N 1
ATOM 1774 C CA . LYS A 1 223 ? 18.210 -0.017 -16.208 1.00 92.75 223 LYS A CA 1
ATOM 1775 C C . LYS A 1 223 ? 17.144 -1.091 -16.168 1.00 92.75 223 LYS A C 1
ATOM 1777 O O . LYS A 1 223 ? 17.458 -2.250 -15.894 1.00 92.75 223 LYS A O 1
ATOM 1782 N N . MET A 1 224 ? 15.898 -0.697 -16.384 1.00 95.62 224 MET A N 1
ATOM 1783 C CA . MET A 1 224 ? 14.757 -1.592 -16.244 1.00 95.62 224 MET A CA 1
ATOM 1784 C C . MET A 1 224 ? 13.816 -1.413 -17.440 1.00 95.62 224 MET A C 1
ATOM 1786 O O . MET A 1 224 ? 13.089 -0.411 -17.476 1.00 95.62 224 MET A O 1
ATOM 1790 N N . PRO A 1 225 ? 13.860 -2.324 -18.435 1.00 96.62 225 PRO A N 1
ATOM 1791 C CA . PRO A 1 225 ? 12.939 -2.313 -19.570 1.00 96.62 225 PRO A CA 1
ATOM 1792 C C . PRO A 1 225 ? 11.505 -2.616 -19.138 1.00 96.62 225 PRO A C 1
ATOM 1794 O O . PRO A 1 225 ? 11.272 -3.159 -18.058 1.00 96.62 225 PRO A O 1
ATOM 1797 N N . PHE A 1 226 ? 10.554 -2.318 -20.018 1.00 96.94 226 PHE A N 1
ATOM 1798 C CA . PHE A 1 226 ? 9.178 -2.796 -19.910 1.00 96.94 226 PHE A CA 1
ATOM 1799 C C . PHE A 1 226 ? 9.000 -4.091 -20.698 1.00 96.94 226 PHE A C 1
ATOM 1801 O O . PHE A 1 226 ? 9.589 -4.254 -21.766 1.00 96.94 226 PHE A O 1
ATOM 1808 N N . ASP A 1 227 ? 8.188 -4.994 -20.159 1.00 93.62 227 ASP A N 1
ATOM 1809 C CA . ASP A 1 227 ? 7.816 -6.253 -20.791 1.00 93.62 227 ASP A CA 1
ATOM 1810 C C . ASP A 1 227 ? 6.280 -6.417 -20.766 1.00 93.62 227 ASP A C 1
ATOM 1812 O O . ASP A 1 227 ? 5.700 -6.597 -19.684 1.00 93.62 227 ASP A O 1
ATOM 1816 N N . PRO A 1 228 ? 5.596 -6.292 -21.923 1.00 94.00 228 PRO A N 1
ATOM 1817 C CA . PRO A 1 228 ? 6.151 -5.955 -23.242 1.00 94.00 228 PRO A CA 1
ATOM 1818 C C . PRO A 1 228 ? 6.652 -4.493 -23.329 1.00 94.00 228 PRO A C 1
ATOM 1820 O O . PRO A 1 228 ? 6.310 -3.677 -22.466 1.00 94.00 228 PRO A O 1
ATOM 1823 N N . PRO A 1 229 ? 7.434 -4.126 -24.367 1.00 95.44 229 PRO A N 1
ATOM 1824 C CA . PRO A 1 229 ? 7.861 -2.744 -24.591 1.00 95.44 229 PRO A CA 1
ATOM 1825 C C . PRO A 1 229 ? 6.683 -1.769 -24.732 1.00 95.44 229 PRO A C 1
ATOM 1827 O O . PRO A 1 229 ? 5.636 -2.117 -25.273 1.00 95.44 229 PRO A O 1
ATOM 1830 N N . VAL A 1 230 ? 6.859 -0.528 -24.262 1.00 96.94 230 VAL A N 1
ATOM 1831 C CA . VAL A 1 230 ? 5.770 0.471 -24.162 1.00 96.94 230 VAL A CA 1
ATOM 1832 C C . VAL A 1 230 ? 6.003 1.748 -24.974 1.00 96.94 230 VAL A C 1
ATOM 1834 O O . VAL A 1 230 ? 5.135 2.623 -24.989 1.00 96.94 230 VAL A O 1
ATOM 1837 N N . TYR A 1 231 ? 7.145 1.863 -25.659 1.00 96.69 231 TYR A N 1
ATOM 1838 C CA . TYR A 1 231 ? 7.546 3.065 -26.401 1.00 96.69 231 TYR A CA 1
ATOM 1839 C C . TYR A 1 231 ? 6.684 3.345 -27.646 1.00 96.69 231 TYR A C 1
ATOM 1841 O O . TYR A 1 231 ? 6.684 4.461 -28.169 1.00 96.69 231 TYR A O 1
ATOM 1849 N N . GLU A 1 232 ? 5.907 2.364 -28.114 1.00 96.12 232 GLU A N 1
ATOM 1850 C CA . GLU A 1 232 ? 5.011 2.521 -29.267 1.00 96.12 232 GLU A CA 1
ATOM 1851 C C . GLU A 1 232 ? 3.835 3.474 -28.981 1.00 96.12 232 GLU A C 1
ATOM 1853 O O . GLU A 1 232 ? 3.227 4.016 -29.908 1.00 96.12 232 GLU A O 1
ATOM 1858 N N . LYS A 1 233 ? 3.547 3.761 -27.704 1.00 97.06 233 LYS A N 1
ATOM 1859 C CA . LYS A 1 233 ? 2.487 4.682 -27.274 1.00 97.06 233 LYS A CA 1
ATOM 1860 C C . LYS A 1 233 ? 3.047 5.994 -26.725 1.00 97.06 233 LYS A C 1
ATOM 1862 O O . LYS A 1 233 ? 4.124 6.026 -26.133 1.00 97.06 233 LYS A O 1
ATOM 1867 N N . LYS A 1 234 ? 2.276 7.068 -26.909 1.00 97.44 234 LYS A N 1
ATOM 1868 C CA . LYS A 1 234 ? 2.538 8.405 -26.360 1.00 97.44 234 LYS A CA 1
ATOM 1869 C C . LYS A 1 234 ? 1.772 8.601 -25.055 1.00 97.44 234 LYS A C 1
ATOM 1871 O O . LYS A 1 234 ? 0.598 8.254 -24.979 1.00 97.44 234 LYS A O 1
ATOM 1876 N N . TYR A 1 235 ? 2.412 9.223 -24.072 1.00 98.25 235 TYR A N 1
ATOM 1877 C CA . TYR A 1 235 ? 1.832 9.522 -22.765 1.00 98.25 235 TYR A CA 1
ATOM 1878 C C . TYR A 1 235 ? 2.010 11.004 -22.429 1.00 98.25 235 TYR A C 1
ATOM 1880 O O . TYR A 1 235 ? 3.088 11.559 -22.627 1.00 98.25 235 TYR A O 1
ATOM 1888 N N . SER A 1 236 ? 0.972 11.657 -21.911 1.00 97.94 236 SER A N 1
ATOM 1889 C CA . SER A 1 236 ? 1.056 13.043 -21.424 1.00 97.94 236 SER A CA 1
ATOM 1890 C C . SER A 1 236 ? 1.777 13.149 -20.079 1.00 97.94 236 SER A C 1
ATOM 1892 O O . SER A 1 236 ? 2.367 14.179 -19.772 1.00 97.94 236 SER A O 1
ATOM 1894 N N . GLU A 1 237 ? 1.741 12.085 -19.278 1.00 98.19 237 GLU A N 1
ATOM 1895 C CA . GLU A 1 237 ? 2.422 11.998 -17.991 1.00 98.19 237 GLU A CA 1
ATOM 1896 C C . GLU A 1 237 ? 2.786 10.553 -17.643 1.00 98.19 237 GLU A C 1
ATOM 1898 O O . GLU A 1 237 ? 2.229 9.595 -18.186 1.00 98.19 237 GLU A O 1
ATOM 1903 N N . VAL A 1 238 ? 3.728 10.400 -16.718 1.00 98.56 238 VAL A N 1
ATOM 1904 C CA . VAL A 1 238 ? 4.086 9.122 -16.101 1.00 98.56 238 VAL A CA 1
ATOM 1905 C C . VAL A 1 238 ? 4.195 9.331 -14.599 1.00 98.56 238 VAL A C 1
ATOM 1907 O O . VAL A 1 238 ? 4.921 10.219 -14.155 1.00 98.56 238 VAL A O 1
ATOM 1910 N N . CYS A 1 239 ? 3.508 8.519 -13.801 1.00 98.38 239 CYS A N 1
ATOM 1911 C CA . CYS A 1 239 ? 3.578 8.608 -12.345 1.00 98.38 239 CYS A CA 1
ATOM 1912 C C . CYS A 1 239 ? 4.407 7.468 -11.756 1.00 98.38 239 CYS A C 1
ATOM 1914 O O . CYS A 1 239 ? 4.248 6.312 -12.148 1.00 98.38 239 CYS A O 1
ATOM 1916 N N . VAL A 1 240 ? 5.231 7.774 -10.756 1.00 98.44 240 VAL A N 1
ATOM 1917 C CA . VAL A 1 240 ? 5.970 6.783 -9.965 1.00 98.44 240 VAL A CA 1
ATOM 1918 C C . VAL A 1 240 ? 5.528 6.879 -8.511 1.00 98.44 240 VAL A C 1
ATOM 1920 O O . VAL A 1 240 ? 5.452 7.972 -7.945 1.00 98.44 240 VAL A O 1
ATOM 1923 N N . TYR A 1 241 ? 5.208 5.732 -7.916 1.00 98.50 241 TYR A N 1
ATOM 1924 C CA . TYR A 1 241 ? 4.704 5.639 -6.548 1.00 98.50 241 TYR A CA 1
ATOM 1925 C C . TYR A 1 241 ? 5.778 5.092 -5.612 1.00 98.50 241 TYR A C 1
ATOM 1927 O O . TYR A 1 241 ? 6.370 4.047 -5.890 1.00 98.50 241 TYR A O 1
ATOM 1935 N N . TYR A 1 242 ? 5.974 5.757 -4.478 1.00 98.19 242 TYR A N 1
ATOM 1936 C CA . TYR A 1 242 ? 6.948 5.396 -3.450 1.00 98.19 242 TYR A CA 1
ATOM 1937 C C . TYR A 1 242 ? 6.297 5.262 -2.084 1.00 98.19 242 TYR A C 1
ATOM 1939 O O . TYR A 1 242 ? 5.229 5.811 -1.822 1.00 98.19 242 TYR A O 1
ATOM 1947 N N . TRP A 1 243 ? 6.973 4.539 -1.198 1.00 97.75 243 TRP A N 1
ATOM 1948 C CA . TRP A 1 243 ? 6.680 4.565 0.228 1.00 97.75 243 TRP A CA 1
ATOM 1949 C C . TRP A 1 243 ? 7.307 5.809 0.860 1.00 97.75 243 TRP A C 1
ATOM 1951 O O . TRP A 1 243 ? 8.467 6.102 0.590 1.00 97.75 243 TRP A O 1
ATOM 1961 N N . THR A 1 244 ? 6.585 6.508 1.739 1.00 96.50 244 THR A N 1
ATOM 1962 C CA . THR A 1 244 ? 7.060 7.756 2.369 1.00 96.50 244 THR A CA 1
ATOM 1963 C C . THR A 1 244 ? 8.359 7.592 3.157 1.00 96.50 244 THR A C 1
ATOM 1965 O O . THR A 1 244 ? 9.056 8.582 3.366 1.00 96.50 244 THR A O 1
ATOM 1968 N N . LEU A 1 245 ? 8.708 6.381 3.612 1.00 95.50 245 LEU A N 1
ATOM 1969 C CA . LEU A 1 245 ? 9.977 6.120 4.303 1.00 95.50 245 LEU A CA 1
ATOM 1970 C C . LEU A 1 245 ? 11.124 5.693 3.368 1.00 95.50 245 LEU A C 1
ATOM 1972 O O . LEU A 1 245 ? 12.263 5.619 3.824 1.00 95.50 245 LEU A O 1
ATOM 1976 N N . ASP A 1 246 ? 10.883 5.483 2.069 1.00 95.62 246 ASP A N 1
ATOM 1977 C CA . ASP A 1 246 ? 11.951 5.309 1.072 1.00 95.62 246 ASP A CA 1
ATOM 1978 C C . ASP A 1 246 ? 12.454 6.672 0.577 1.00 95.62 246 ASP A C 1
ATOM 1980 O O . ASP A 1 246 ? 12.228 7.087 -0.558 1.00 95.62 246 ASP A O 1
ATOM 1984 N N . LYS A 1 247 ? 13.173 7.381 1.451 1.00 94.19 247 LYS A N 1
ATOM 1985 C CA . LYS A 1 247 ? 13.719 8.719 1.157 1.00 94.19 247 LYS A CA 1
ATOM 1986 C C . LYS A 1 247 ? 14.782 8.732 0.056 1.00 94.19 247 LYS A C 1
ATOM 1988 O O . LYS A 1 247 ? 15.146 9.792 -0.439 1.00 94.19 247 LYS A O 1
ATOM 1993 N N . THR A 1 248 ? 15.286 7.560 -0.309 1.00 94.88 248 THR A N 1
ATOM 1994 C CA . THR A 1 248 ? 16.309 7.373 -1.340 1.00 94.88 248 THR A CA 1
ATOM 1995 C C . THR A 1 248 ? 15.738 7.027 -2.712 1.00 94.88 248 THR A C 1
ATOM 1997 O O . THR A 1 248 ? 16.507 6.943 -3.670 1.00 94.88 248 THR A O 1
ATOM 2000 N N . PHE A 1 249 ? 14.420 6.813 -2.817 1.00 95.50 249 PHE A N 1
ATOM 2001 C CA . PHE A 1 249 ? 13.739 6.404 -4.052 1.00 95.50 249 PHE A CA 1
ATOM 2002 C C . PHE A 1 249 ? 14.326 5.121 -4.667 1.00 95.50 249 PHE A C 1
ATOM 2004 O O . PHE A 1 249 ? 14.347 4.937 -5.886 1.00 95.50 249 PHE A O 1
ATOM 2011 N N . ASN A 1 250 ? 14.845 4.229 -3.821 1.00 94.81 250 ASN A N 1
ATOM 2012 C CA . ASN A 1 250 ? 15.505 2.995 -4.245 1.00 94.81 250 ASN A CA 1
ATOM 2013 C C . ASN A 1 250 ? 14.492 1.918 -4.665 1.00 94.81 250 ASN A C 1
ATOM 2015 O O . ASN A 1 250 ? 14.805 1.030 -5.462 1.00 94.81 250 ASN A O 1
ATOM 2019 N N . ASN A 1 251 ? 13.275 1.987 -4.128 1.00 96.12 251 ASN A N 1
ATOM 2020 C CA . ASN A 1 251 ? 12.251 0.958 -4.220 1.00 96.12 251 ASN A CA 1
ATOM 2021 C C . ASN A 1 251 ? 10.931 1.534 -4.756 1.00 96.12 251 ASN A C 1
ATOM 2023 O O . ASN A 1 251 ? 9.929 1.554 -4.034 1.00 96.12 251 ASN A O 1
ATOM 2027 N N . PRO A 1 252 ? 10.890 1.942 -6.040 1.00 97.00 252 PRO A N 1
ATOM 2028 C CA . PRO A 1 252 ? 9.644 2.345 -6.686 1.00 97.00 252 PRO A CA 1
ATOM 2029 C C . PRO A 1 252 ? 8.635 1.197 -6.621 1.00 97.00 252 PRO A C 1
ATOM 2031 O O . PRO A 1 252 ? 8.933 0.062 -7.003 1.00 97.00 252 PRO A O 1
ATOM 2034 N N . LEU A 1 253 ? 7.436 1.475 -6.120 1.00 97.62 253 LEU A N 1
ATOM 2035 C CA . LEU A 1 253 ? 6.405 0.464 -5.906 1.00 97.62 253 LEU A CA 1
ATOM 2036 C C . LEU A 1 253 ? 5.685 0.137 -7.213 1.00 97.62 253 LEU A C 1
ATOM 2038 O O . LEU A 1 253 ? 5.600 -1.031 -7.592 1.00 97.62 253 LEU A O 1
ATOM 2042 N N . LEU A 1 254 ? 5.212 1.172 -7.908 1.00 98.25 254 LEU A N 1
ATOM 2043 C CA . LEU A 1 254 ? 4.480 1.081 -9.170 1.00 98.25 254 LEU A CA 1
ATOM 2044 C C . LEU A 1 254 ? 4.878 2.227 -10.107 1.00 98.25 254 LEU A C 1
ATOM 2046 O O . LEU A 1 254 ? 5.236 3.313 -9.647 1.00 98.25 254 LEU A O 1
ATOM 2050 N N . VAL A 1 255 ? 4.742 1.988 -11.411 1.00 98.44 255 VAL A N 1
ATOM 2051 C CA . VAL A 1 255 ? 4.789 3.012 -12.465 1.00 98.44 255 VAL A CA 1
ATOM 2052 C C . VAL A 1 255 ? 3.441 3.019 -13.184 1.00 98.44 255 VAL A C 1
ATOM 2054 O O . VAL A 1 255 ? 2.975 1.959 -13.595 1.00 98.44 255 VAL A O 1
ATOM 2057 N N . LYS A 1 256 ? 2.812 4.188 -13.334 1.00 98.25 256 LYS A N 1
ATOM 2058 C CA . LYS A 1 256 ? 1.587 4.389 -14.125 1.00 98.25 256 LYS A CA 1
ATOM 2059 C C . LYS A 1 256 ? 1.925 5.171 -15.391 1.00 98.25 256 LYS A C 1
ATOM 2061 O O . LYS A 1 256 ? 2.529 6.237 -15.289 1.00 98.25 256 LYS A O 1
ATOM 2066 N N . LEU A 1 257 ? 1.537 4.659 -16.558 1.00 98.06 257 LEU A N 1
ATOM 2067 C CA . LEU A 1 257 ? 1.758 5.320 -17.848 1.00 98.06 257 LEU A CA 1
ATOM 2068 C C . LEU A 1 257 ? 0.469 5.998 -18.340 1.00 98.06 257 LEU A C 1
ATOM 2070 O O . LEU A 1 257 ? -0.499 5.320 -18.681 1.00 98.06 257 LEU A O 1
ATOM 2074 N N . GLY A 1 258 ? 0.474 7.331 -18.423 1.00 95.56 258 GLY A N 1
ATOM 2075 C CA . GLY A 1 258 ? -0.670 8.131 -18.861 1.00 95.56 258 GLY A CA 1
ATOM 2076 C C . GLY A 1 258 ? -1.828 8.185 -17.859 1.00 95.56 258 GLY A C 1
ATOM 2077 O O . GLY A 1 258 ? -1.691 7.846 -16.682 1.00 95.56 258 GLY A O 1
ATOM 2078 N N . ASN A 1 259 ? -2.989 8.625 -18.352 1.00 89.19 259 ASN A N 1
ATOM 2079 C CA . ASN A 1 259 ? -4.199 8.789 -17.538 1.00 89.19 259 ASN A CA 1
ATOM 2080 C C . ASN A 1 259 ? -4.968 7.476 -17.344 1.00 89.19 259 ASN A C 1
ATOM 2082 O O . ASN A 1 259 ? -5.643 7.307 -16.328 1.00 89.19 259 ASN A O 1
ATOM 2086 N N . GLU A 1 260 ? -4.828 6.552 -18.295 1.00 89.94 260 GLU A N 1
ATOM 2087 C CA . GLU A 1 260 ? -5.397 5.206 -18.249 1.00 89.94 260 GLU A CA 1
ATOM 2088 C C . GLU A 1 260 ? -4.827 4.379 -17.088 1.00 89.94 260 GLU A C 1
ATOM 2090 O O . GLU A 1 260 ? -3.736 4.64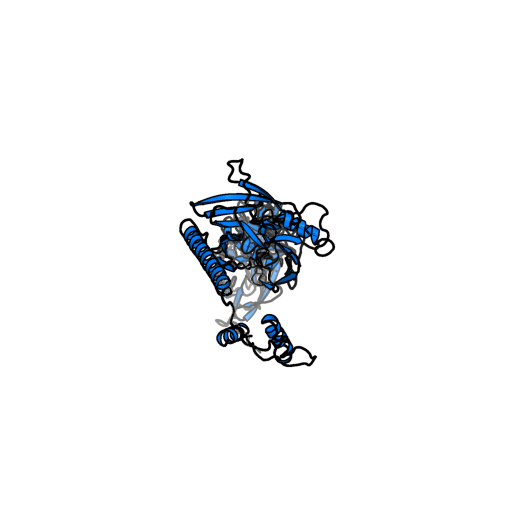5 -16.581 1.00 89.94 260 GLU A O 1
ATOM 2095 N N . ASP A 1 261 ? -5.531 3.314 -16.715 1.00 91.88 261 ASP A N 1
ATOM 2096 C CA . ASP A 1 261 ? -5.144 2.366 -15.665 1.00 91.88 261 ASP A CA 1
ATOM 2097 C C . ASP A 1 261 ? -4.018 1.398 -16.106 1.00 91.88 261 ASP A C 1
ATOM 2099 O O . ASP A 1 261 ? -4.034 0.192 -15.854 1.00 91.88 261 ASP A O 1
ATOM 2103 N N . ASN A 1 262 ? -2.991 1.936 -16.773 1.00 96.38 262 ASN A N 1
ATOM 2104 C CA . ASN A 1 262 ? -1.811 1.206 -17.232 1.00 96.38 262 ASN A CA 1
ATOM 2105 C C . ASN A 1 262 ? -0.719 1.222 -16.158 1.00 96.38 262 ASN A C 1
ATOM 2107 O O . ASN A 1 262 ? 0.218 2.027 -16.197 1.00 96.38 262 ASN A O 1
ATOM 2111 N N . TYR A 1 263 ? -0.848 0.319 -15.189 1.00 98.12 263 TYR A N 1
ATOM 2112 C CA . TYR A 1 263 ? 0.106 0.161 -14.097 1.00 98.12 263 TYR A CA 1
ATOM 2113 C C . TYR A 1 263 ? 1.126 -0.943 -14.378 1.00 98.12 263 TYR A C 1
ATOM 2115 O O . TYR A 1 263 ? 0.825 -1.974 -14.977 1.00 98.12 263 TYR A O 1
ATOM 2123 N N . TYR A 1 264 ? 2.344 -0.745 -13.886 1.00 98.19 264 TYR A N 1
ATOM 2124 C CA . TYR A 1 264 ? 3.455 -1.678 -14.015 1.00 98.19 264 TYR A CA 1
ATOM 2125 C C . TYR A 1 264 ? 4.127 -1.887 -12.664 1.00 98.19 264 TYR A C 1
ATOM 2127 O O . TYR A 1 264 ? 4.291 -0.946 -11.882 1.00 98.19 264 TYR A O 1
ATOM 2135 N N . LYS A 1 265 ? 4.555 -3.125 -12.401 1.00 97.12 265 LYS A N 1
ATOM 2136 C CA . LYS A 1 265 ? 5.302 -3.495 -11.193 1.00 97.12 265 LYS A CA 1
ATOM 2137 C C . LYS A 1 265 ? 6.703 -3.995 -11.484 1.00 97.12 265 LYS A C 1
ATOM 2139 O O . LYS A 1 265 ? 6.998 -4.536 -12.549 1.00 97.12 265 LYS A O 1
ATOM 2144 N N . TYR A 1 266 ? 7.505 -3.878 -10.435 1.00 94.38 266 TYR A N 1
ATOM 2145 C CA . TYR A 1 266 ? 8.800 -4.506 -10.254 1.00 94.38 266 TYR A CA 1
ATOM 2146 C C . TYR A 1 266 ? 8.777 -6.034 -10.404 1.00 94.38 266 TYR A C 1
ATOM 2148 O O . TYR A 1 266 ? 8.358 -6.660 -9.435 1.00 94.38 266 TYR A O 1
ATOM 2156 N N . ALA A 1 267 ? 9.221 -6.674 -11.493 1.00 87.94 267 ALA A N 1
ATOM 2157 C CA . ALA A 1 267 ? 9.214 -8.148 -11.540 1.00 87.94 267 ALA A CA 1
ATOM 2158 C C . ALA A 1 267 ? 10.250 -8.802 -10.596 1.00 87.94 267 ALA A C 1
ATOM 2160 O O . ALA A 1 267 ? 10.127 -9.976 -10.254 1.00 87.94 267 ALA A O 1
ATOM 2161 N N . GLY A 1 268 ? 11.274 -8.059 -10.152 1.00 79.50 268 GLY A N 1
ATOM 2162 C CA . GLY A 1 268 ? 12.293 -8.530 -9.204 1.00 79.50 268 GLY A CA 1
ATOM 2163 C C . GLY A 1 268 ? 13.357 -9.438 -9.827 1.00 79.50 268 GLY A C 1
ATOM 2164 O O . GLY A 1 268 ? 14.543 -9.137 -9.731 1.00 79.50 268 GLY A O 1
ATOM 2165 N N . SER A 1 269 ? 12.947 -10.514 -10.500 1.00 73.38 269 SER A N 1
ATOM 2166 C CA . SER A 1 269 ? 13.838 -11.542 -11.061 1.00 73.38 269 SER A CA 1
ATOM 2167 C C . SER A 1 269 ? 14.356 -11.235 -12.474 1.00 73.38 269 SER A C 1
ATOM 2169 O O . SER A 1 269 ? 15.433 -11.699 -12.834 1.00 73.38 269 SER A O 1
ATOM 2171 N N . GLY A 1 270 ? 13.635 -10.430 -13.263 1.00 69.62 270 GLY A N 1
ATOM 2172 C CA . GLY A 1 270 ? 13.971 -10.124 -14.664 1.00 69.62 270 GLY A CA 1
ATOM 2173 C C . GLY A 1 270 ? 14.563 -8.735 -14.909 1.00 69.62 270 GLY A C 1
ATOM 2174 O O . GLY A 1 270 ? 14.798 -8.357 -16.051 1.00 69.62 270 GLY A O 1
ATOM 2175 N N . ASN A 1 271 ? 14.774 -7.944 -13.851 1.00 87.50 271 ASN A N 1
ATOM 2176 C CA . ASN A 1 271 ? 15.100 -6.518 -13.953 1.00 87.50 271 ASN A CA 1
ATOM 2177 C C . ASN A 1 271 ? 14.143 -5.704 -14.850 1.00 87.50 271 ASN A C 1
ATOM 2179 O O . ASN A 1 271 ? 14.517 -4.626 -15.291 1.00 87.50 271 ASN A O 1
ATOM 2183 N N . ASN A 1 272 ? 12.917 -6.167 -15.079 1.00 95.44 272 ASN A N 1
ATOM 2184 C CA . ASN A 1 272 ? 11.937 -5.549 -15.965 1.00 95.44 272 ASN A CA 1
ATOM 2185 C C . ASN A 1 272 ? 10.665 -5.118 -15.218 1.00 95.44 272 ASN A C 1
ATOM 2187 O O . ASN A 1 272 ? 10.377 -5.547 -14.095 1.00 95.44 272 ASN A O 1
ATOM 2191 N N . TRP A 1 273 ? 9.914 -4.237 -15.868 1.00 97.44 273 TRP A N 1
ATOM 2192 C CA . TRP A 1 273 ? 8.574 -3.825 -15.486 1.00 97.44 273 TRP A CA 1
ATOM 2193 C C . TRP A 1 273 ? 7.551 -4.718 -16.172 1.00 97.44 273 TRP A C 1
ATOM 2195 O O . TRP A 1 273 ? 7.479 -4.740 -17.396 1.00 97.44 273 TRP A O 1
ATOM 2205 N N . SER A 1 274 ? 6.742 -5.420 -15.384 1.00 96.62 274 SER A N 1
ATOM 2206 C CA . SER A 1 274 ? 5.630 -6.228 -15.888 1.00 96.62 274 SER A CA 1
ATOM 2207 C C . SER A 1 274 ? 4.318 -5.480 -15.694 1.00 96.62 274 SER A C 1
ATOM 2209 O O . SER A 1 274 ? 4.093 -4.933 -14.605 1.00 96.62 274 SER A O 1
ATOM 2211 N N . LYS A 1 275 ? 3.443 -5.498 -16.700 1.00 96.69 275 LYS A N 1
ATOM 2212 C CA . LYS A 1 275 ? 2.105 -4.909 -16.593 1.00 96.69 275 LYS A CA 1
ATOM 2213 C C . LYS A 1 275 ? 1.303 -5.559 -15.453 1.00 96.69 275 LYS A C 1
ATOM 2215 O O . LYS A 1 275 ? 1.413 -6.760 -15.203 1.00 96.69 275 LYS A O 1
ATOM 2220 N N . LEU A 1 276 ? 0.532 -4.748 -14.736 1.00 96.19 276 LEU A N 1
ATOM 2221 C CA . LEU A 1 276 ? -0.491 -5.181 -13.793 1.00 96.19 276 LEU A CA 1
ATOM 2222 C C . LEU A 1 276 ? -1.857 -4.778 -14.331 1.00 96.19 276 LEU A C 1
ATOM 2224 O O . LEU A 1 276 ? -2.159 -3.592 -14.433 1.00 96.19 276 LEU A O 1
ATOM 2228 N N . ASP A 1 277 ? -2.678 -5.772 -14.643 1.00 95.56 277 ASP A N 1
ATOM 2229 C CA . ASP A 1 277 ? -4.046 -5.544 -15.090 1.00 95.56 277 ASP A CA 1
ATOM 2230 C C . ASP A 1 277 ? -4.996 -5.330 -13.901 1.00 95.56 277 ASP A C 1
ATOM 2232 O O . ASP A 1 277 ? -4.727 -5.759 -12.774 1.00 95.56 277 ASP A O 1
ATOM 2236 N N . ASN A 1 278 ? -6.135 -4.687 -14.175 1.00 94.38 278 ASN A N 1
ATOM 2237 C CA . ASN A 1 278 ? -7.237 -4.465 -13.231 1.00 94.38 278 ASN A CA 1
ATOM 2238 C C . ASN A 1 278 ? -6.875 -3.631 -11.992 1.00 94.38 278 ASN A C 1
ATOM 2240 O O . ASN A 1 278 ? -7.492 -3.802 -10.939 1.00 94.38 278 ASN A O 1
ATOM 2244 N N . ILE A 1 279 ? -5.885 -2.740 -12.085 1.00 96.88 279 ILE A N 1
ATOM 2245 C CA . ILE A 1 279 ? -5.666 -1.739 -11.038 1.00 96.88 279 ILE A CA 1
ATOM 2246 C C . ILE A 1 279 ? -6.589 -0.557 -11.295 1.00 96.88 279 ILE A C 1
ATOM 2248 O O . ILE A 1 279 ? -6.504 0.061 -12.342 1.00 96.88 279 ILE A O 1
ATOM 2252 N N . THR A 1 280 ? -7.430 -0.231 -10.324 1.00 95.19 280 THR A N 1
ATOM 2253 C CA . THR A 1 280 ? -8.297 0.951 -10.332 1.00 95.19 280 THR A CA 1
ATOM 2254 C C . THR A 1 280 ? -7.940 1.838 -9.144 1.00 95.19 280 THR A C 1
ATOM 2256 O O . THR A 1 280 ? -7.216 1.419 -8.235 1.00 95.19 280 THR A O 1
ATOM 2259 N N . ASN A 1 281 ? -8.483 3.055 -9.085 1.00 92.81 281 ASN A N 1
ATOM 2260 C CA . ASN A 1 281 ? -8.321 3.909 -7.903 1.00 92.81 281 ASN A CA 1
ATOM 2261 C C . ASN A 1 281 ? -8.800 3.221 -6.607 1.00 92.81 281 ASN A C 1
ATOM 2263 O O . ASN A 1 281 ? -8.167 3.393 -5.564 1.00 92.81 281 ASN A O 1
ATOM 2267 N N . ASP A 1 282 ? -9.843 2.387 -6.681 1.00 94.94 282 ASP A N 1
ATOM 2268 C CA . ASP A 1 282 ? -10.422 1.698 -5.520 1.00 94.94 282 ASP A CA 1
ATOM 2269 C C . ASP A 1 282 ? -9.490 0.630 -4.932 1.00 94.94 282 ASP A C 1
ATOM 2271 O O . ASP A 1 282 ? -9.478 0.404 -3.722 1.00 94.94 282 ASP A O 1
ATOM 2275 N N . ASN A 1 283 ? -8.671 -0.019 -5.769 1.00 96.06 283 ASN A N 1
ATOM 2276 C CA . ASN A 1 283 ? -7.754 -1.077 -5.334 1.00 96.06 283 ASN A CA 1
ATOM 2277 C C . ASN A 1 283 ? -6.265 -0.680 -5.393 1.00 96.06 283 ASN A C 1
ATOM 2279 O O . ASN A 1 283 ? -5.392 -1.488 -5.049 1.00 96.06 283 ASN A O 1
ATOM 2283 N N . LEU A 1 284 ? -5.957 0.562 -5.786 1.00 96.94 284 LEU A N 1
ATOM 2284 C CA . LEU A 1 284 ? -4.592 1.078 -5.882 1.00 96.94 284 LEU A CA 1
ATOM 2285 C C . LEU A 1 284 ? -3.850 0.923 -4.553 1.00 96.94 284 LEU A C 1
ATOM 2287 O O . LEU A 1 284 ? -2.724 0.424 -4.532 1.00 96.94 284 LEU A O 1
ATOM 2291 N N . LYS A 1 285 ? -4.495 1.271 -3.431 1.00 96.44 285 LYS A N 1
ATOM 2292 C CA . LYS A 1 285 ? -3.901 1.128 -2.095 1.00 96.44 285 LYS A CA 1
ATOM 2293 C C . LYS A 1 285 ? -3.478 -0.311 -1.802 1.00 96.44 285 LYS A C 1
ATOM 2295 O O . LYS A 1 285 ? -2.359 -0.532 -1.355 1.00 96.44 285 LYS A O 1
ATOM 2300 N N . GLN A 1 286 ? -4.337 -1.288 -2.085 1.00 96.06 286 GLN A N 1
ATO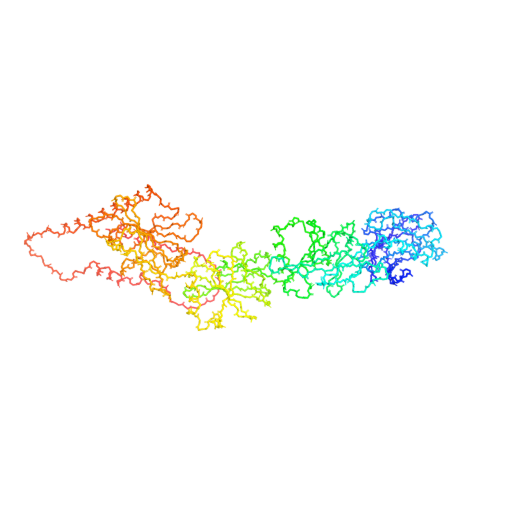M 2301 C CA . GLN A 1 286 ? -4.039 -2.700 -1.839 1.00 96.06 286 GLN A CA 1
ATOM 2302 C C . GLN A 1 286 ? -2.846 -3.178 -2.682 1.00 96.06 286 GLN A C 1
ATOM 2304 O O . GLN A 1 286 ? -2.006 -3.943 -2.203 1.00 96.06 286 GLN A O 1
ATOM 2309 N N . ASN A 1 287 ? -2.744 -2.713 -3.930 1.00 97.44 287 ASN A N 1
ATOM 2310 C CA . ASN A 1 287 ? -1.605 -3.018 -4.791 1.00 97.44 287 ASN A CA 1
ATOM 2311 C C . ASN A 1 287 ? -0.315 -2.355 -4.292 1.00 97.44 287 ASN A C 1
ATOM 2313 O O . ASN A 1 287 ? 0.726 -3.015 -4.266 1.00 97.44 287 ASN A O 1
ATOM 2317 N N . LEU A 1 288 ? -0.379 -1.101 -3.833 1.00 97.69 288 LEU A N 1
ATOM 2318 C CA . LEU A 1 288 ? 0.750 -0.421 -3.195 1.00 97.69 288 LEU A CA 1
ATOM 2319 C C . LEU A 1 288 ? 1.189 -1.148 -1.919 1.00 97.69 288 LEU A C 1
ATOM 2321 O O . LEU A 1 288 ? 2.375 -1.426 -1.779 1.00 97.69 288 LEU A O 1
ATOM 2325 N N . ASP A 1 289 ? 0.255 -1.553 -1.054 1.00 97.12 289 ASP A N 1
ATOM 2326 C CA . ASP A 1 289 ? 0.526 -2.333 0.162 1.00 97.12 289 ASP A CA 1
ATOM 2327 C C . ASP A 1 289 ? 1.249 -3.655 -0.162 1.00 97.12 289 ASP A C 1
ATOM 2329 O O . ASP A 1 289 ? 2.247 -4.004 0.476 1.00 97.12 289 ASP A O 1
ATOM 2333 N N . ARG A 1 290 ? 0.816 -4.353 -1.221 1.00 96.88 290 ARG A N 1
ATOM 2334 C CA . ARG A 1 290 ? 1.454 -5.589 -1.697 1.00 96.88 290 ARG A CA 1
ATOM 2335 C C . ARG A 1 290 ? 2.879 -5.351 -2.191 1.00 96.88 290 ARG A C 1
ATOM 2337 O O . ARG A 1 290 ? 3.790 -6.098 -1.823 1.00 96.88 290 ARG A O 1
ATOM 2344 N N . GLN A 1 291 ? 3.084 -4.324 -3.020 1.00 97.19 291 GLN A N 1
ATOM 2345 C CA . GLN A 1 291 ? 4.418 -3.979 -3.516 1.00 97.19 291 GLN A CA 1
ATOM 2346 C C . GLN A 1 291 ? 5.329 -3.502 -2.382 1.00 97.19 291 GLN A C 1
ATOM 2348 O O . GLN A 1 291 ? 6.497 -3.881 -2.342 1.00 97.19 291 GLN A O 1
ATOM 2353 N N . ASN A 1 292 ? 4.804 -2.738 -1.425 1.00 97.56 292 ASN A N 1
ATOM 2354 C CA . ASN A 1 292 ? 5.570 -2.225 -0.296 1.00 97.56 292 ASN A CA 1
ATOM 2355 C C . ASN A 1 292 ? 6.047 -3.357 0.624 1.00 97.56 292 ASN A C 1
ATOM 2357 O O . ASN A 1 292 ? 7.220 -3.397 0.997 1.00 97.56 292 ASN A O 1
ATOM 2361 N N . CYS A 1 293 ? 5.190 -4.348 0.892 1.00 96.94 293 CYS A N 1
ATOM 2362 C CA . CYS A 1 293 ? 5.615 -5.556 1.594 1.00 96.94 293 CYS A CA 1
ATOM 2363 C C . CYS A 1 293 ? 6.711 -6.307 0.829 1.00 96.94 293 CYS A C 1
ATOM 2365 O O . CYS A 1 293 ? 7.735 -6.662 1.412 1.00 96.94 293 CYS A O 1
ATOM 2367 N N . SER A 1 294 ? 6.532 -6.530 -0.476 1.00 95.38 294 SER A N 1
ATOM 2368 C CA . SER A 1 294 ? 7.498 -7.306 -1.260 1.00 95.38 294 SER A CA 1
ATOM 2369 C C . SER A 1 294 ? 8.851 -6.608 -1.406 1.00 95.38 294 SER A C 1
ATOM 2371 O O . SER A 1 294 ? 9.879 -7.281 -1.411 1.00 95.38 294 SER A O 1
ATOM 2373 N N . ARG A 1 295 ? 8.860 -5.281 -1.576 1.00 94.25 295 ARG A N 1
ATOM 2374 C CA . ARG A 1 295 ? 10.063 -4.518 -1.937 1.00 94.25 295 ARG A CA 1
ATOM 2375 C C . ARG A 1 295 ? 10.758 -3.894 -0.737 1.00 94.25 295 ARG A C 1
ATOM 2377 O O . ARG A 1 295 ? 11.973 -3.991 -0.627 1.00 94.25 295 ARG A O 1
ATOM 2384 N N . ASN A 1 296 ? 9.992 -3.294 0.171 1.00 96.19 296 ASN A N 1
ATOM 2385 C CA . ASN A 1 296 ? 10.525 -2.604 1.346 1.00 96.19 296 ASN A CA 1
ATOM 2386 C C . ASN A 1 296 ? 10.446 -3.446 2.624 1.00 96.19 296 ASN A C 1
ATOM 2388 O O . ASN A 1 296 ? 10.828 -2.961 3.687 1.00 96.19 296 ASN A O 1
ATOM 2392 N N . ARG A 1 297 ? 9.941 -4.691 2.550 1.00 96.88 297 ARG A N 1
ATOM 2393 C CA . ARG A 1 297 ? 9.638 -5.522 3.733 1.00 96.88 297 ARG A CA 1
ATOM 2394 C C . ARG A 1 297 ? 8.757 -4.768 4.733 1.00 96.88 297 ARG A C 1
ATOM 2396 O O . ARG A 1 297 ? 8.963 -4.859 5.940 1.00 96.88 297 ARG A O 1
ATOM 2403 N N . ALA A 1 298 ? 7.816 -3.987 4.203 1.00 97.25 298 ALA A N 1
ATOM 2404 C CA . ALA A 1 298 ? 6.962 -3.085 4.955 1.00 97.25 298 ALA A CA 1
ATOM 2405 C C . ALA A 1 298 ? 5.551 -3.676 5.080 1.00 97.25 298 ALA A C 1
ATOM 2407 O O . ALA A 1 298 ? 4.844 -3.869 4.093 1.00 97.25 298 ALA A O 1
ATOM 2408 N N . HIS A 1 299 ? 5.169 -4.032 6.300 1.00 97.88 299 HIS A N 1
ATOM 2409 C CA . HIS A 1 299 ? 4.037 -4.892 6.609 1.00 97.88 299 HIS A CA 1
ATOM 2410 C C . HIS A 1 299 ? 2.924 -4.128 7.326 1.00 97.88 299 HIS A C 1
ATOM 2412 O O . HIS A 1 299 ? 3.167 -3.255 8.161 1.00 97.88 299 HIS A O 1
ATOM 2418 N N . GLN A 1 300 ? 1.683 -4.503 7.030 1.00 97.50 300 GLN A N 1
ATOM 2419 C CA . GLN A 1 300 ? 0.520 -4.079 7.802 1.00 97.50 300 GLN A CA 1
ATOM 2420 C C . GLN A 1 300 ? 0.313 -5.002 9.002 1.00 97.50 300 GLN A C 1
ATOM 2422 O O . GLN A 1 300 ? 0.483 -6.218 8.887 1.00 97.50 300 GLN A O 1
ATOM 2427 N N . ILE A 1 301 ? -0.089 -4.422 10.130 1.00 98.12 301 ILE A N 1
ATOM 2428 C CA . ILE A 1 301 ? -0.427 -5.143 11.360 1.00 98.12 301 ILE A CA 1
ATOM 2429 C C . ILE A 1 301 ? -1.941 -5.082 11.559 1.00 98.12 301 ILE A C 1
ATOM 2431 O O . ILE A 1 301 ? -2.511 -3.996 11.621 1.00 98.12 301 ILE A O 1
ATOM 2435 N N . ASP A 1 302 ? -2.592 -6.237 11.675 1.00 98.25 302 ASP A N 1
ATOM 2436 C CA . ASP A 1 302 ? -3.989 -6.313 12.107 1.00 98.25 302 ASP A CA 1
ATOM 2437 C C . ASP A 1 302 ? -4.042 -6.287 13.643 1.00 98.25 302 ASP A C 1
ATOM 2439 O O . ASP A 1 302 ? -3.653 -7.251 14.309 1.00 98.25 302 ASP A O 1
ATOM 2443 N N . ILE A 1 303 ? -4.485 -5.159 14.197 1.00 98.38 303 ILE A N 1
ATOM 2444 C CA . ILE A 1 303 ? -4.582 -4.895 15.637 1.00 98.38 303 ILE A CA 1
ATOM 2445 C C . ILE A 1 303 ? -5.804 -5.565 16.276 1.00 98.38 303 ILE A C 1
ATOM 2447 O O . ILE A 1 303 ? -5.916 -5.573 17.501 1.00 98.38 303 ILE A O 1
ATOM 2451 N N . SER A 1 304 ? -6.702 -6.146 15.470 1.00 97.25 304 SER A N 1
ATOM 2452 C CA . SER A 1 304 ? -7.800 -6.985 15.965 1.00 97.25 304 SER A CA 1
ATOM 2453 C C . SER A 1 304 ? -7.328 -8.388 16.364 1.00 97.25 304 SER A C 1
ATOM 2455 O O . SER A 1 304 ? -8.023 -9.093 17.094 1.00 97.25 304 SER A O 1
ATOM 2457 N N . LYS A 1 305 ? -6.135 -8.808 15.914 1.00 97.56 305 LYS A N 1
ATOM 2458 C CA . LYS A 1 305 ? -5.558 -10.115 16.248 1.00 97.56 305 LYS A CA 1
ATOM 2459 C C . LYS A 1 305 ? -5.044 -10.115 17.681 1.00 97.56 305 LYS A C 1
ATOM 2461 O O . LYS A 1 305 ? -3.948 -9.651 17.969 1.00 97.56 305 LYS A O 1
ATOM 2466 N N . ASN A 1 306 ? -5.849 -10.684 18.563 1.00 95.38 306 ASN A N 1
ATOM 2467 C CA . ASN A 1 306 ? -5.690 -10.632 20.012 1.00 95.38 306 ASN A CA 1
ATOM 2468 C C . ASN A 1 306 ? -5.526 -12.036 20.635 1.00 95.38 306 ASN A C 1
ATOM 2470 O O . ASN A 1 306 ? -5.834 -12.266 21.802 1.00 95.38 306 ASN A O 1
ATOM 2474 N N . THR A 1 307 ? -5.058 -13.003 19.846 1.00 95.12 307 THR A N 1
ATOM 2475 C CA . THR A 1 307 ? -4.805 -14.381 20.286 1.00 95.12 307 THR A CA 1
ATOM 2476 C C . THR A 1 307 ? -3.326 -14.697 20.122 1.00 95.12 307 THR A C 1
ATOM 2478 O O . THR A 1 307 ? -2.728 -14.354 19.101 1.00 95.12 307 THR A O 1
ATOM 2481 N N . ARG A 1 308 ? -2.731 -15.356 21.122 1.00 96.81 308 ARG A N 1
ATOM 2482 C CA . ARG A 1 308 ? -1.341 -15.824 21.061 1.00 96.81 308 ARG A CA 1
ATOM 2483 C C . ARG A 1 308 ? -1.147 -16.725 19.839 1.00 96.81 308 ARG A C 1
ATOM 2485 O O . ARG A 1 308 ? -1.905 -17.671 19.649 1.00 96.81 308 ARG A O 1
ATOM 2492 N N . GLY A 1 309 ? -0.105 -16.470 19.054 1.00 96.69 309 GLY A N 1
ATOM 2493 C CA . GLY A 1 309 ? 0.196 -17.266 17.866 1.00 96.69 309 GLY A CA 1
ATOM 2494 C C . GLY A 1 309 ? 0.830 -16.433 16.766 1.00 96.69 309 GLY A C 1
ATOM 2495 O O . GLY A 1 309 ? 1.638 -15.547 17.035 1.00 96.69 309 GLY A O 1
ATOM 2496 N N . SER A 1 310 ? 0.471 -16.724 15.519 1.00 97.31 310 SER A N 1
ATOM 2497 C CA . SER A 1 310 ? 0.853 -15.892 14.383 1.00 97.31 310 SER A CA 1
ATOM 2498 C C . SER A 1 310 ? -0.287 -15.768 13.384 1.00 97.31 310 SER A C 1
ATOM 2500 O O . SER A 1 310 ? -1.183 -16.610 13.344 1.00 97.31 310 SER A O 1
ATOM 2502 N N . TYR A 1 311 ? -0.249 -14.719 12.571 1.00 97.50 311 TYR A N 1
ATOM 2503 C CA . TYR A 1 311 ? -1.177 -14.529 11.463 1.00 97.50 311 TYR A CA 1
ATOM 2504 C C . TYR A 1 311 ? -0.458 -13.960 10.245 1.00 97.50 311 TYR A C 1
ATOM 2506 O O . TYR A 1 311 ? 0.622 -13.380 10.351 1.00 97.50 311 TYR A O 1
ATOM 2514 N N . THR A 1 312 ? -1.060 -14.123 9.076 1.00 97.25 312 THR A N 1
ATOM 2515 C CA . THR A 1 312 ? -0.502 -13.619 7.823 1.00 97.25 312 THR A CA 1
ATOM 2516 C C . THR A 1 312 ? -0.735 -12.117 7.683 1.00 97.25 312 THR A C 1
ATOM 2518 O O . THR A 1 312 ? -1.843 -11.634 7.910 1.00 97.25 312 THR A O 1
ATOM 2521 N N . CYS A 1 313 ? 0.297 -11.373 7.288 1.00 97.38 313 CYS A N 1
ATOM 2522 C CA . CYS A 1 313 ? 0.213 -9.937 7.049 1.00 97.38 313 CYS A CA 1
ATOM 2523 C C . CYS A 1 313 ? -0.945 -9.600 6.079 1.00 97.38 313 CYS A C 1
ATOM 2525 O O . CYS A 1 313 ? -0.978 -10.119 4.964 1.00 97.38 313 CYS A O 1
ATOM 2527 N N . PRO A 1 314 ? -1.866 -8.682 6.426 1.00 95.75 314 PRO A N 1
ATOM 2528 C CA . PRO A 1 314 ? -2.965 -8.307 5.532 1.00 95.75 314 PRO A CA 1
ATOM 2529 C C . PRO A 1 314 ? -2.509 -7.667 4.212 1.00 95.75 314 PRO A C 1
ATOM 2531 O O . PRO A 1 314 ? -3.233 -7.712 3.220 1.00 95.75 314 PRO A O 1
ATOM 2534 N N . GLY A 1 315 ? -1.316 -7.059 4.198 1.00 92.62 315 GLY A N 1
ATOM 2535 C CA . GLY A 1 315 ? -0.728 -6.452 3.001 1.00 92.62 315 GLY A CA 1
ATOM 2536 C C . GLY A 1 315 ? -0.054 -7.465 2.071 1.00 92.62 315 GLY A C 1
ATOM 2537 O O . GLY A 1 315 ? 0.087 -7.209 0.877 1.00 92.62 315 GLY A O 1
ATOM 2538 N N . CYS A 1 316 ? 0.354 -8.628 2.589 1.00 91.62 316 CYS A N 1
ATOM 2539 C CA . CYS A 1 316 ? 0.999 -9.674 1.800 1.00 91.62 316 CYS A CA 1
ATOM 2540 C C . CYS A 1 316 ? 0.833 -11.057 2.422 1.00 91.62 316 CYS A C 1
ATOM 2542 O O . CYS A 1 316 ? 1.105 -11.283 3.596 1.00 91.62 316 CYS A O 1
ATOM 2544 N N . THR A 1 317 ? 0.483 -12.030 1.591 1.00 90.38 317 THR A N 1
ATOM 2545 C CA . THR A 1 317 ? 0.168 -13.388 2.042 1.00 90.38 317 THR A CA 1
ATOM 2546 C C . THR A 1 317 ? 1.386 -14.212 2.482 1.00 90.38 317 THR A C 1
ATOM 2548 O O . THR A 1 317 ? 1.228 -15.348 2.913 1.00 90.38 317 THR A O 1
ATOM 2551 N N . SER A 1 318 ? 2.601 -13.665 2.381 1.00 90.62 318 SER A N 1
ATOM 2552 C CA . SER A 1 318 ? 3.856 -14.403 2.565 1.00 90.62 318 SER A CA 1
ATOM 2553 C C . SER A 1 318 ? 4.536 -14.203 3.920 1.00 90.62 318 SER A C 1
ATOM 2555 O O . SER A 1 318 ? 5.441 -14.967 4.254 1.00 90.62 318 SER A O 1
ATOM 2557 N N . LYS A 1 319 ? 4.160 -13.182 4.702 1.00 95.75 319 LYS A N 1
ATOM 2558 C CA . LYS A 1 319 ? 4.837 -12.867 5.970 1.00 95.75 319 LYS A CA 1
ATOM 2559 C C . LYS A 1 319 ? 3.939 -13.141 7.166 1.00 95.75 319 LYS A C 1
ATOM 2561 O O . LYS A 1 319 ? 2.805 -12.672 7.205 1.00 95.75 319 LYS A O 1
ATOM 2566 N N . HIS A 1 320 ? 4.487 -13.828 8.165 1.00 96.56 320 HIS A N 1
ATOM 2567 C CA . HIS A 1 320 ? 3.822 -14.068 9.441 1.00 96.56 320 HIS A CA 1
ATOM 2568 C C . HIS A 1 320 ? 4.173 -12.990 10.474 1.00 96.56 320 HIS A C 1
ATOM 2570 O O . HIS A 1 320 ? 5.340 -12.638 10.673 1.00 96.56 320 HIS A O 1
ATOM 2576 N N . ILE A 1 321 ? 3.141 -12.497 11.149 1.00 98.06 321 ILE A N 1
ATOM 2577 C CA . ILE A 1 321 ? 3.208 -11.593 12.292 1.00 98.06 321 ILE A CA 1
ATOM 2578 C C . ILE A 1 321 ? 2.987 -12.432 13.544 1.00 98.06 321 ILE A C 1
ATOM 2580 O O . ILE A 1 321 ? 1.942 -13.067 13.676 1.00 98.06 321 ILE A O 1
ATOM 2584 N N . GLY A 1 322 ? 3.975 -12.469 14.434 1.00 97.81 322 GLY A N 1
ATOM 2585 C CA . GLY A 1 322 ? 3.850 -13.120 15.732 1.00 97.81 322 GLY A CA 1
ATOM 2586 C C . GLY A 1 322 ? 3.071 -12.240 16.704 1.00 97.81 322 GLY A C 1
ATOM 2587 O O . GLY A 1 322 ? 3.120 -11.014 16.612 1.00 97.81 322 GLY A O 1
ATOM 2588 N N . VAL A 1 323 ? 2.331 -12.874 17.611 1.00 98.19 323 VAL A N 1
ATOM 2589 C CA . VAL A 1 323 ? 1.548 -12.213 18.657 1.00 98.19 323 VAL A CA 1
ATOM 2590 C C . VAL A 1 323 ? 1.807 -12.901 19.990 1.00 98.19 323 VAL A C 1
ATOM 2592 O O . VAL A 1 323 ? 1.544 -14.100 20.140 1.00 98.19 323 VAL A O 1
ATOM 2595 N N . SER A 1 324 ? 2.272 -12.138 20.979 1.00 96.94 324 SER A N 1
ATOM 2596 C CA . SER A 1 324 ? 2.264 -12.552 22.384 1.00 96.94 324 SER A CA 1
ATOM 2597 C C . SER A 1 324 ? 1.243 -11.746 23.181 1.00 96.94 324 SER A C 1
ATOM 2599 O O . SER A 1 324 ? 0.981 -10.578 22.894 1.00 96.94 324 SER A O 1
ATOM 2601 N N . THR A 1 325 ? 0.633 -12.394 24.171 1.00 95.12 325 THR A N 1
ATOM 2602 C CA . THR A 1 325 ? -0.462 -11.839 24.974 1.00 95.12 325 THR A CA 1
ATOM 2603 C C . THR A 1 325 ? -0.023 -11.696 26.417 1.00 95.12 325 THR A C 1
ATOM 2605 O O . THR A 1 325 ? 0.543 -12.627 26.992 1.00 95.12 325 THR A O 1
ATOM 2608 N N . HIS A 1 326 ? -0.332 -10.550 27.010 1.00 93.06 326 HIS A N 1
ATOM 2609 C CA . HIS A 1 326 ? 0.027 -10.217 28.381 1.00 93.06 326 HIS A CA 1
ATOM 2610 C C . HIS A 1 326 ? -1.064 -9.347 29.030 1.00 93.06 326 HIS A C 1
ATOM 2612 O O . HIS A 1 326 ? -1.941 -8.823 28.345 1.00 93.06 326 HIS A O 1
ATOM 2618 N N . GLY A 1 327 ? -0.987 -9.161 30.352 1.00 88.81 327 GLY A N 1
ATOM 2619 C CA . GLY A 1 327 ? -1.804 -8.189 31.089 1.00 88.81 327 GLY A CA 1
ATOM 2620 C C . GLY A 1 327 ? -2.772 -8.786 32.122 1.00 88.81 327 GLY A C 1
ATOM 2621 O O . GLY A 1 327 ? -3.259 -9.918 32.000 1.00 88.81 327 GLY A O 1
ATOM 2622 N N . ARG A 1 328 ? -3.030 -8.011 33.186 1.00 87.94 328 ARG A N 1
ATOM 2623 C CA . ARG A 1 328 ? -3.900 -8.395 34.311 1.00 87.94 328 ARG A CA 1
ATOM 2624 C C . ARG A 1 328 ? -5.278 -7.748 34.215 1.00 87.94 328 ARG A C 1
ATOM 2626 O O . ARG A 1 328 ? -6.234 -8.500 34.062 1.00 87.94 328 ARG A O 1
ATOM 2633 N N . ASP A 1 329 ? -5.343 -6.417 34.267 1.00 89.56 329 ASP A N 1
ATOM 2634 C CA . ASP A 1 329 ? -6.593 -5.627 34.288 1.00 89.56 329 ASP A CA 1
ATOM 2635 C C . ASP A 1 329 ? -7.060 -5.222 32.881 1.00 89.56 329 ASP A C 1
ATOM 2637 O O . ASP A 1 329 ? -8.244 -5.063 32.604 1.00 89.56 329 ASP A O 1
ATOM 2641 N N . TYR A 1 330 ? -6.108 -5.133 31.961 1.00 93.75 330 TYR A N 1
ATOM 2642 C CA . TYR A 1 330 ? -6.302 -5.007 30.524 1.00 93.75 330 TYR A CA 1
ATOM 2643 C C . TYR A 1 330 ? -5.494 -6.102 29.825 1.00 93.75 330 TYR A C 1
ATOM 2645 O O . TYR A 1 330 ? -4.647 -6.751 30.448 1.00 93.75 330 TYR A O 1
ATOM 2653 N N . SER A 1 331 ? -5.752 -6.321 28.537 1.00 94.94 331 SER A N 1
ATOM 2654 C CA . SER A 1 331 ? -4.882 -7.164 27.709 1.00 94.94 331 SER A CA 1
ATOM 2655 C C . SER A 1 331 ? -4.007 -6.279 26.846 1.00 94.94 331 SER A C 1
ATOM 2657 O O . SER A 1 331 ? -4.468 -5.266 26.334 1.00 94.94 331 SER A O 1
ATOM 2659 N N . TYR A 1 332 ? -2.750 -6.649 26.659 1.00 95.88 332 TYR A N 1
ATOM 2660 C CA . TYR A 1 332 ? -1.944 -6.056 25.607 1.00 95.88 332 TYR A CA 1
ATOM 2661 C C . TYR A 1 332 ? -1.276 -7.135 24.772 1.00 95.88 332 TYR A C 1
ATOM 2663 O O . TYR A 1 332 ? -0.923 -8.216 25.256 1.00 95.88 332 TYR A O 1
ATOM 2671 N N . TYR A 1 333 ? -1.138 -6.817 23.494 1.00 97.19 333 TYR A N 1
ATOM 2672 C CA . TYR A 1 333 ? -0.664 -7.716 22.465 1.00 97.19 333 TYR A CA 1
ATOM 2673 C C . TYR A 1 333 ? 0.584 -7.125 21.850 1.00 97.19 333 TYR A C 1
ATOM 2675 O O . TYR A 1 333 ? 0.566 -6.014 21.320 1.00 97.19 333 TYR A O 1
ATOM 2683 N N . PHE A 1 334 ? 1.678 -7.861 21.962 1.00 97.56 334 PHE A N 1
ATOM 2684 C CA . PHE A 1 334 ? 2.920 -7.511 21.304 1.00 97.56 334 PHE A CA 1
ATOM 2685 C C . PHE A 1 334 ? 2.930 -8.182 19.937 1.00 97.56 334 PHE A C 1
ATOM 2687 O O . PHE A 1 334 ? 2.994 -9.409 19.847 1.00 97.56 334 PHE A O 1
ATOM 2694 N N . HIS A 1 335 ? 2.828 -7.373 18.885 1.00 98.19 335 HIS A N 1
ATOM 2695 C CA . HIS A 1 335 ? 2.930 -7.852 17.515 1.00 98.19 335 HIS A CA 1
ATOM 2696 C C . HIS A 1 335 ? 4.358 -7.652 17.029 1.00 98.19 335 HIS A C 1
ATOM 2698 O O . HIS A 1 335 ? 4.891 -6.544 17.120 1.00 98.19 335 HIS A O 1
ATOM 2704 N N . ASN A 1 336 ? 4.962 -8.695 16.468 1.00 97.31 336 ASN A N 1
ATOM 2705 C CA . ASN A 1 336 ? 6.309 -8.631 15.919 1.00 97.31 336 ASN A CA 1
ATOM 2706 C C . ASN A 1 336 ? 6.380 -9.248 14.519 1.00 97.31 336 ASN A C 1
ATOM 2708 O O . ASN A 1 336 ? 5.820 -10.309 14.241 1.00 97.31 336 ASN A O 1
ATOM 2712 N N . ILE A 1 337 ? 7.110 -8.594 13.621 1.00 96.81 337 ILE A N 1
ATOM 2713 C CA . ILE A 1 337 ? 7.336 -9.114 12.272 1.00 96.81 337 ILE A CA 1
ATOM 2714 C C . ILE A 1 337 ? 8.466 -10.152 12.334 1.00 96.81 337 ILE A C 1
ATOM 2716 O O . ILE A 1 337 ? 9.634 -9.813 12.536 1.00 96.81 337 ILE A O 1
ATOM 2720 N N . SER A 1 338 ? 8.132 -11.432 12.149 1.00 89.81 338 SER A N 1
ATOM 2721 C CA . SER A 1 338 ? 9.112 -12.524 12.237 1.00 89.81 338 SER A CA 1
ATOM 2722 C C . SER A 1 338 ? 10.101 -12.483 11.069 1.00 89.81 338 SER A C 1
ATOM 2724 O O . SER A 1 338 ? 9.696 -12.411 9.910 1.00 89.81 338 SER A O 1
ATOM 2726 N N . GLY A 1 339 ? 11.408 -12.556 11.341 1.00 88.00 339 GLY A N 1
ATOM 2727 C CA . GLY A 1 339 ? 12.448 -12.502 10.302 1.00 88.00 339 GLY A CA 1
ATOM 2728 C C . GLY A 1 339 ? 12.666 -11.104 9.708 1.00 88.00 339 GLY A C 1
ATOM 2729 O O . GLY A 1 339 ? 12.983 -10.987 8.523 1.00 88.00 339 GLY A O 1
ATOM 2730 N N . GLY A 1 340 ? 12.433 -10.058 10.505 1.00 90.62 340 GLY A N 1
ATOM 2731 C CA . GLY A 1 340 ? 12.692 -8.662 10.149 1.00 90.62 340 GLY A CA 1
ATOM 2732 C C . GLY A 1 340 ? 11.660 -8.042 9.205 1.00 90.62 340 GLY A C 1
ATOM 2733 O O . GLY A 1 340 ? 10.847 -8.736 8.591 1.00 90.62 340 GLY A O 1
ATOM 2734 N N . GLY A 1 341 ? 11.720 -6.715 9.099 1.00 94.12 341 GLY A N 1
ATOM 2735 C CA . GLY A 1 341 ? 10.797 -5.883 8.330 1.00 94.12 341 GLY A CA 1
ATOM 2736 C C . GLY A 1 341 ? 10.410 -4.621 9.097 1.00 94.12 341 GLY A C 1
ATOM 2737 O O . GLY A 1 341 ? 10.863 -4.400 10.222 1.00 94.12 341 GLY A O 1
ATOM 2738 N N . SER A 1 342 ? 9.574 -3.803 8.474 1.00 96.12 342 SER A N 1
ATOM 2739 C CA . SER A 1 342 ? 9.030 -2.568 9.027 1.00 96.12 342 SER A CA 1
ATOM 2740 C C . SER A 1 342 ? 7.504 -2.636 9.102 1.00 96.12 342 SER A C 1
ATOM 2742 O O . SER A 1 342 ? 6.872 -3.360 8.338 1.00 96.12 342 SER A O 1
ATOM 2744 N N . ILE A 1 343 ? 6.892 -1.897 10.020 1.00 96.50 343 ILE A N 1
ATOM 2745 C CA . ILE A 1 343 ? 5.449 -1.668 10.060 1.00 96.50 343 ILE A CA 1
ATOM 2746 C C . ILE A 1 343 ? 5.165 -0.430 9.213 1.00 96.50 343 ILE A C 1
ATOM 2748 O O . ILE A 1 343 ? 5.750 0.625 9.448 1.00 96.50 343 ILE A O 1
ATOM 2752 N N . CYS A 1 344 ? 4.261 -0.546 8.241 1.00 95.88 344 CYS A N 1
ATOM 2753 C CA . CYS A 1 344 ? 3.839 0.583 7.406 1.00 95.88 344 CYS A CA 1
ATOM 2754 C C . CYS A 1 344 ? 2.430 1.088 7.721 1.00 95.88 344 CYS A C 1
ATOM 2756 O O . CYS A 1 344 ? 2.047 2.151 7.244 1.00 95.88 344 CYS A O 1
ATOM 2758 N N . GLY A 1 345 ? 1.641 0.338 8.490 1.00 96.25 345 GLY A N 1
ATOM 2759 C CA . GLY A 1 345 ? 0.268 0.706 8.808 1.00 96.25 345 GLY A CA 1
ATOM 2760 C C . GLY A 1 345 ? -0.433 -0.329 9.674 1.00 96.25 345 GLY A C 1
ATOM 2761 O O . GLY A 1 345 ? 0.079 -1.426 9.911 1.00 96.25 345 GLY A O 1
ATOM 2762 N N . PHE A 1 346 ? -1.629 0.034 10.123 1.00 97.69 346 PHE A N 1
ATOM 2763 C CA . PHE A 1 346 ? -2.457 -0.791 10.990 1.00 97.69 346 PHE A CA 1
ATOM 2764 C C . PHE A 1 346 ? -3.831 -1.009 10.362 1.00 97.69 346 PHE A C 1
ATOM 2766 O O . PHE A 1 346 ? -4.372 -0.115 9.710 1.00 97.69 346 PHE A O 1
ATOM 2773 N N . LYS A 1 347 ? -4.404 -2.187 10.591 1.00 97.69 347 LYS A N 1
ATOM 2774 C CA . LYS A 1 347 ? -5.793 -2.520 10.281 1.00 97.69 347 LYS A CA 1
ATOM 2775 C C . LYS A 1 347 ? -6.496 -3.005 11.533 1.00 97.69 347 LYS A C 1
ATOM 2777 O O . LYS A 1 347 ? -5.878 -3.675 12.342 1.00 97.69 347 LYS A O 1
ATOM 2782 N N . ASP A 1 348 ? -7.770 -2.688 11.681 1.00 97.50 348 ASP A N 1
ATOM 2783 C CA . ASP A 1 348 ? -8.654 -3.313 12.664 1.00 97.50 348 ASP A CA 1
ATOM 2784 C C . ASP A 1 348 ? -9.667 -4.138 11.871 1.00 97.50 348 ASP A C 1
ATOM 2786 O O . ASP A 1 348 ? -10.601 -3.583 11.277 1.00 97.50 348 ASP A O 1
ATOM 2790 N N . LYS A 1 349 ? -9.399 -5.446 11.761 1.00 95.06 349 LYS A N 1
ATOM 2791 C CA . LYS A 1 349 ? -10.036 -6.335 10.778 1.00 95.06 349 LYS A CA 1
ATOM 2792 C C . LYS A 1 349 ? -9.736 -5.832 9.357 1.00 95.06 349 LYS A C 1
ATOM 2794 O O . LYS A 1 349 ? -8.573 -5.747 8.969 1.00 95.06 349 LYS A O 1
ATOM 2799 N N . ASP A 1 350 ? -10.757 -5.428 8.606 1.00 93.88 350 ASP A N 1
ATOM 2800 C CA . ASP A 1 350 ? -10.616 -4.940 7.229 1.00 93.88 350 ASP A CA 1
ATOM 2801 C C . ASP A 1 350 ? -10.487 -3.413 7.124 1.00 93.88 350 ASP A C 1
ATOM 2803 O O . ASP A 1 350 ? -10.287 -2.882 6.032 1.00 93.88 350 ASP A O 1
ATOM 2807 N N . LYS A 1 351 ? -10.582 -2.686 8.246 1.00 96.00 351 LYS A N 1
ATOM 2808 C CA . LYS A 1 351 ? -10.567 -1.217 8.251 1.00 96.00 351 LYS A CA 1
ATOM 2809 C C . LYS A 1 351 ? -9.167 -0.675 8.498 1.00 96.00 351 LYS A C 1
ATOM 2811 O O . LYS A 1 351 ? -8.590 -0.903 9.564 1.00 96.00 351 LYS A O 1
ATOM 2816 N N . ASP A 1 352 ? -8.656 0.104 7.550 1.00 96.31 352 ASP A N 1
ATOM 2817 C CA . ASP A 1 352 ? -7.406 0.846 7.718 1.00 96.31 352 ASP A CA 1
ATOM 2818 C C . ASP A 1 352 ? -7.500 1.820 8.896 1.00 96.31 352 ASP A C 1
ATOM 2820 O O . ASP A 1 352 ? -8.489 2.531 9.064 1.00 96.31 352 ASP A O 1
ATOM 2824 N N . GLN A 1 353 ? -6.447 1.857 9.702 1.00 97.50 353 GLN A N 1
ATOM 2825 C CA . GLN A 1 353 ? -6.313 2.776 10.822 1.00 97.50 353 GLN A CA 1
ATOM 2826 C C . GLN A 1 353 ? -5.423 3.952 10.415 1.00 97.50 353 GLN A C 1
ATOM 2828 O O . GLN A 1 353 ? -4.354 3.772 9.828 1.00 97.50 353 GLN A O 1
ATOM 2833 N N . ILE A 1 354 ? -5.855 5.169 10.734 1.00 96.38 354 ILE A N 1
ATOM 2834 C CA . ILE A 1 354 ? -5.216 6.415 10.304 1.00 96.38 354 ILE A CA 1
ATOM 2835 C C . ILE A 1 354 ? -4.861 7.310 11.497 1.00 96.38 354 ILE A C 1
ATOM 2837 O O . ILE A 1 354 ? -5.391 7.147 12.586 1.00 96.38 354 ILE A O 1
ATOM 2841 N N . GLY A 1 355 ? -3.984 8.297 11.285 1.00 95.62 355 GLY A N 1
ATOM 2842 C CA . GLY A 1 355 ? -3.578 9.247 12.340 1.00 95.62 355 GLY A CA 1
ATOM 2843 C C . GLY A 1 355 ? -2.347 8.809 13.144 1.00 95.62 355 GLY A C 1
ATOM 2844 O O . GLY A 1 355 ? -1.878 9.536 14.013 1.00 95.62 355 GLY A O 1
ATOM 2845 N N . ILE A 1 356 ? -1.778 7.653 12.797 1.00 95.19 356 ILE A N 1
ATOM 2846 C CA . ILE A 1 356 ? -0.492 7.185 13.309 1.00 95.19 356 ILE A CA 1
ATOM 2847 C C . ILE A 1 356 ? 0.596 7.577 12.311 1.00 95.19 356 ILE A C 1
ATOM 2849 O O . ILE A 1 356 ? 0.516 7.215 11.135 1.00 95.19 356 ILE A O 1
ATOM 2853 N N . THR A 1 357 ? 1.602 8.313 12.777 1.00 91.62 357 THR A N 1
ATOM 2854 C CA . THR A 1 357 ? 2.730 8.754 11.950 1.00 91.62 357 THR A CA 1
ATOM 2855 C C . THR A 1 357 ? 3.958 7.917 12.271 1.00 91.62 357 THR A C 1
ATOM 2857 O O . THR A 1 357 ? 4.356 7.792 13.430 1.00 91.62 357 THR A O 1
ATOM 2860 N N . PHE A 1 358 ? 4.586 7.369 11.234 1.00 91.69 358 PHE A N 1
ATOM 2861 C CA . PHE A 1 358 ? 5.847 6.648 11.353 1.00 91.69 358 PHE A CA 1
ATOM 2862 C C . PHE A 1 358 ? 6.994 7.607 11.043 1.00 91.69 358 PHE A C 1
ATOM 2864 O O . PHE A 1 358 ? 7.072 8.142 9.940 1.00 91.69 358 PHE A O 1
ATOM 2871 N N . THR A 1 359 ? 7.872 7.842 12.017 1.00 89.00 359 THR A N 1
ATOM 2872 C CA . THR A 1 359 ? 9.089 8.653 11.827 1.00 89.00 359 THR A CA 1
ATOM 2873 C C . THR A 1 359 ? 10.313 7.804 11.500 1.00 89.00 359 THR A C 1
ATOM 2875 O O . THR A 1 359 ? 11.339 8.340 11.094 1.00 89.00 359 THR A O 1
ATOM 2878 N N . SER A 1 360 ? 10.223 6.484 11.672 1.00 90.75 360 SER A N 1
ATOM 2879 C CA . SER A 1 360 ? 11.294 5.548 11.352 1.00 90.75 360 SER A CA 1
ATOM 2880 C C . SER A 1 360 ? 10.749 4.144 11.069 1.00 90.75 360 SER A C 1
ATOM 2882 O O . SER A 1 360 ? 9.548 3.880 11.184 1.00 90.75 360 SER A O 1
ATOM 2884 N N . ILE A 1 361 ? 11.662 3.237 10.725 1.00 91.50 361 ILE A N 1
ATOM 2885 C CA . ILE A 1 361 ? 11.397 1.808 10.611 1.00 91.50 361 ILE A CA 1
ATOM 2886 C C . ILE A 1 361 ? 11.229 1.203 12.009 1.00 91.50 361 ILE A C 1
ATOM 2888 O O . ILE A 1 361 ? 12.179 1.109 12.782 1.00 91.50 361 ILE A O 1
ATOM 2892 N N . ILE A 1 362 ? 10.025 0.714 12.294 1.00 94.75 362 ILE A N 1
ATOM 2893 C CA . ILE A 1 362 ? 9.716 -0.061 13.501 1.00 94.75 362 ILE A CA 1
ATOM 2894 C C . ILE A 1 362 ? 9.293 -1.473 13.108 1.00 94.75 362 ILE A C 1
ATOM 2896 O O . ILE A 1 362 ? 8.620 -1.647 12.099 1.00 94.75 362 ILE A O 1
ATOM 2900 N N . SER A 1 363 ? 9.665 -2.489 13.881 1.00 95.94 363 SER A N 1
ATOM 2901 C CA . SER A 1 363 ? 9.390 -3.901 13.550 1.00 95.94 363 SER A CA 1
ATOM 2902 C C . SER A 1 363 ? 8.374 -4.569 14.477 1.00 95.94 363 SER A C 1
ATOM 2904 O O . SER A 1 363 ? 8.008 -5.732 14.283 1.00 95.94 363 SER A O 1
ATOM 2906 N N . ASN A 1 364 ? 7.950 -3.849 15.512 1.00 96.19 364 ASN A N 1
ATOM 2907 C CA . ASN A 1 364 ? 7.079 -4.356 16.550 1.00 96.19 364 ASN A CA 1
ATOM 2908 C C . ASN A 1 364 ? 6.242 -3.230 17.171 1.00 96.19 364 ASN A C 1
ATOM 2910 O O . ASN A 1 364 ? 6.546 -2.049 17.004 1.00 96.19 364 ASN A O 1
ATOM 2914 N N . VAL A 1 365 ? 5.148 -3.611 17.821 1.00 97.31 365 VAL A N 1
ATOM 2915 C CA . VAL A 1 365 ? 4.142 -2.702 18.381 1.00 97.31 365 VAL A CA 1
ATOM 2916 C C . VAL A 1 365 ? 3.454 -3.365 19.569 1.00 97.31 365 VAL A C 1
ATOM 2918 O O . VAL A 1 365 ? 3.271 -4.584 19.581 1.00 97.31 365 VAL A O 1
ATOM 2921 N N . TYR A 1 366 ? 3.027 -2.559 20.537 1.00 97.38 366 TYR A N 1
ATOM 2922 C CA . TYR A 1 366 ? 2.145 -2.994 21.615 1.00 97.38 366 TYR A CA 1
ATOM 2923 C C . TYR A 1 366 ? 0.752 -2.414 21.394 1.00 97.38 366 TYR A C 1
ATOM 2925 O O . TYR A 1 366 ? 0.598 -1.202 21.240 1.00 97.38 366 TYR A O 1
ATOM 2933 N N . VAL A 1 367 ? -0.258 -3.276 21.380 1.00 98.00 367 VAL A N 1
ATOM 2934 C CA . VAL A 1 367 ? -1.663 -2.904 21.201 1.00 98.00 367 VAL A CA 1
ATOM 2935 C C . VAL A 1 367 ? -2.418 -3.256 22.474 1.00 98.00 367 VAL A C 1
ATOM 2937 O O . VAL A 1 367 ? -2.485 -4.421 22.853 1.00 98.00 367 VAL A O 1
ATOM 2940 N N . TYR A 1 368 ? -3.007 -2.263 23.127 1.00 97.62 368 TYR A N 1
ATOM 2941 C CA . TYR A 1 368 ? -3.703 -2.415 24.400 1.00 97.62 368 TYR A CA 1
ATOM 2942 C C . TYR A 1 368 ? -5.207 -2.493 24.158 1.00 97.62 368 TYR A C 1
ATOM 2944 O O . TYR A 1 368 ? -5.817 -1.565 23.615 1.00 97.62 368 TYR A O 1
ATOM 2952 N N . HIS A 1 369 ? -5.790 -3.619 24.557 1.00 97.81 369 HIS A N 1
ATOM 2953 C CA . HIS A 1 369 ? -7.214 -3.896 24.474 1.00 97.81 369 HIS A CA 1
ATOM 2954 C C . HIS A 1 369 ? -7.875 -3.740 25.838 1.00 97.81 369 HIS A C 1
ATOM 2956 O O . HIS A 1 369 ? -7.392 -4.271 26.845 1.00 97.81 369 HIS A O 1
ATOM 2962 N N . TYR A 1 370 ? -9.001 -3.034 25.845 1.00 97.38 370 TYR A N 1
ATOM 2963 C CA . TYR A 1 370 ? -9.793 -2.799 27.042 1.00 97.38 370 TYR A CA 1
ATOM 2964 C C . TYR A 1 370 ? -11.297 -2.913 26.750 1.00 97.38 370 TYR A C 1
ATOM 2966 O O . TYR A 1 370 ? -11.738 -2.413 25.710 1.00 97.38 370 TYR A O 1
ATOM 2974 N N . PRO A 1 371 ? -12.085 -3.552 27.630 1.00 96.38 371 PRO A N 1
ATOM 2975 C CA . PRO A 1 371 ? -11.658 -4.259 28.840 1.00 96.38 371 PRO A CA 1
ATOM 2976 C C . PRO A 1 371 ? -10.886 -5.549 28.508 1.00 96.38 371 PRO A C 1
ATOM 2978 O O . PRO A 1 371 ? -10.686 -5.895 27.343 1.00 96.38 371 PRO A O 1
ATOM 2981 N N . LYS A 1 372 ? -10.382 -6.255 29.522 1.00 93.62 372 LYS A N 1
ATOM 2982 C CA . LYS A 1 372 ? -9.717 -7.545 29.303 1.00 93.62 372 LYS A CA 1
ATOM 2983 C C . LYS A 1 372 ? -10.718 -8.603 28.827 1.00 93.62 372 LYS A C 1
ATOM 2985 O O . LYS A 1 372 ? -11.727 -8.828 29.485 1.00 93.62 372 LYS A O 1
ATOM 2990 N N . GLY A 1 373 ? -10.374 -9.318 27.756 1.00 90.62 373 GLY A N 1
ATOM 2991 C CA . GLY A 1 373 ? -11.151 -10.449 27.245 1.00 90.62 373 GLY A CA 1
ATOM 2992 C C . GLY A 1 373 ? -11.352 -10.390 25.733 1.00 90.62 373 GLY A C 1
ATOM 2993 O O . GLY A 1 373 ? -10.748 -9.567 25.048 1.00 90.62 373 GLY A O 1
ATOM 2994 N N . SER A 1 374 ? -12.211 -11.271 25.217 1.00 88.75 374 SER A N 1
ATOM 2995 C CA . SER A 1 374 ? -12.571 -11.333 23.792 1.00 88.75 374 SER A CA 1
ATOM 2996 C C . SER A 1 374 ? -13.298 -10.084 23.294 1.00 88.75 374 SER A C 1
ATOM 2998 O O . SER A 1 374 ? -13.179 -9.749 22.119 1.00 88.75 374 SER A O 1
ATOM 3000 N N . ASP A 1 375 ? -14.000 -9.386 24.190 1.00 90.00 375 ASP A N 1
ATOM 3001 C CA . ASP A 1 375 ? -14.730 -8.144 23.897 1.00 90.00 375 ASP A CA 1
ATOM 3002 C C . ASP A 1 375 ? -13.849 -6.891 24.030 1.00 90.00 375 ASP A C 1
ATOM 3004 O O . ASP A 1 375 ? -14.323 -5.762 23.876 1.00 90.00 375 ASP A O 1
ATOM 3008 N N . GLY A 1 376 ? -12.560 -7.085 24.325 1.00 95.25 376 GLY A N 1
ATOM 3009 C CA . GLY A 1 376 ? -11.587 -6.014 24.431 1.00 95.25 376 GLY A CA 1
ATOM 3010 C C . GLY A 1 376 ? -11.440 -5.243 23.123 1.00 95.25 376 GLY A C 1
ATOM 3011 O O . GLY A 1 376 ? -11.413 -5.806 22.029 1.00 95.25 376 GLY A O 1
ATOM 3012 N N . ILE A 1 377 ? -11.347 -3.923 23.246 1.00 97.06 377 ILE A N 1
ATOM 3013 C CA . ILE A 1 377 ? -11.261 -3.001 22.117 1.00 97.06 377 ILE A CA 1
ATOM 3014 C C . ILE A 1 377 ? -9.845 -2.437 22.076 1.00 97.06 377 ILE A C 1
ATOM 3016 O O . ILE A 1 377 ? -9.386 -1.952 23.110 1.00 97.06 377 ILE A O 1
ATOM 3020 N N . PRO A 1 378 ? -9.150 -2.431 20.923 1.00 98.00 378 PRO A N 1
ATOM 3021 C CA . PRO A 1 378 ? -7.850 -1.783 20.832 1.00 98.00 378 PRO A CA 1
ATOM 3022 C C . PRO A 1 378 ? -8.027 -0.270 20.989 1.00 98.00 378 PRO A C 1
ATOM 3024 O O . PRO A 1 378 ? -8.502 0.388 20.063 1.00 98.00 378 PRO A O 1
ATOM 3027 N N . LEU A 1 379 ? -7.659 0.288 22.142 1.00 98.12 379 LEU A N 1
ATOM 3028 C CA . LEU A 1 379 ? -7.849 1.715 22.451 1.00 98.12 379 LEU A CA 1
ATOM 3029 C C . LEU A 1 379 ? -6.540 2.501 22.489 1.00 98.12 379 LEU A C 1
ATOM 3031 O O . LEU A 1 379 ? -6.560 3.722 22.334 1.00 98.12 379 LEU A O 1
ATOM 3035 N N . LEU A 1 380 ? -5.412 1.816 22.672 1.00 97.62 380 LEU A N 1
ATOM 3036 C CA . LEU A 1 380 ? -4.103 2.438 22.825 1.00 97.62 380 LEU A CA 1
ATOM 3037 C C . LEU A 1 380 ? -3.037 1.611 22.089 1.00 97.62 380 LEU A C 1
ATOM 3039 O O . LEU A 1 380 ? -3.065 0.380 22.102 1.00 97.62 380 LEU A O 1
ATOM 3043 N N . ILE A 1 381 ? -2.111 2.293 21.422 1.00 97.50 381 ILE A N 1
ATOM 3044 C CA . ILE A 1 381 ? -0.990 1.716 20.678 1.00 97.50 381 ILE A CA 1
ATOM 3045 C C . ILE A 1 381 ? 0.298 2.370 21.166 1.00 97.50 381 ILE A C 1
ATOM 3047 O O . ILE A 1 381 ? 0.366 3.593 21.285 1.00 97.50 381 ILE A O 1
ATOM 3051 N N . TYR A 1 382 ? 1.331 1.564 21.389 1.00 96.06 382 TYR A N 1
ATOM 3052 C CA . TYR A 1 382 ? 2.678 2.036 21.685 1.00 96.06 382 TYR A CA 1
ATOM 3053 C C . TYR A 1 382 ? 3.670 1.545 20.630 1.00 96.06 382 TYR A C 1
ATOM 3055 O O . TYR A 1 382 ? 3.773 0.342 20.368 1.00 96.06 382 TYR A O 1
ATOM 3063 N N . LEU A 1 383 ? 4.400 2.492 20.033 1.00 94.75 383 LEU A N 1
ATOM 3064 C CA . LEU A 1 383 ? 5.445 2.241 19.041 1.00 94.75 383 LEU A CA 1
ATOM 3065 C C . LEU A 1 383 ? 6.829 2.371 19.706 1.00 94.75 383 LEU A C 1
ATOM 3067 O O . LEU A 1 383 ? 7.254 3.495 19.998 1.00 94.75 383 LEU A O 1
ATOM 3071 N N . PRO A 1 384 ? 7.534 1.255 19.959 1.00 88.06 384 PRO A N 1
ATOM 3072 C CA . PRO A 1 384 ? 8.859 1.277 20.569 1.00 88.06 384 PRO A CA 1
ATOM 3073 C C . PRO A 1 384 ? 9.941 1.768 19.589 1.00 88.06 384 PRO A C 1
ATOM 3075 O O . PRO A 1 384 ? 9.756 1.748 18.372 1.00 88.06 384 PRO A O 1
ATOM 3078 N N . LEU A 1 385 ? 11.101 2.146 20.140 1.00 79.56 385 LEU A N 1
ATOM 3079 C CA . LEU A 1 385 ? 12.337 2.576 19.461 1.00 79.56 385 LEU A CA 1
ATOM 3080 C C . LEU A 1 385 ? 12.431 4.069 19.112 1.00 79.56 385 LEU A C 1
ATOM 3082 O O . LEU A 1 385 ? 13.038 4.817 19.868 1.00 79.56 385 LEU A O 1
ATOM 3086 N N . SER A 1 386 ? 11.907 4.535 17.976 1.00 63.75 386 SER A N 1
ATOM 3087 C CA . SER A 1 386 ? 12.330 5.851 17.449 1.00 63.75 386 SER A CA 1
ATOM 3088 C C . SER A 1 386 ? 11.626 7.063 18.030 1.00 63.75 386 SER A C 1
ATOM 3090 O O . SER A 1 386 ? 12.062 8.191 17.819 1.00 63.75 386 SER A O 1
ATOM 3092 N N . SER A 1 387 ? 10.494 6.865 18.688 1.00 69.94 387 SER A N 1
ATOM 3093 C CA . SER A 1 387 ? 9.715 7.984 19.208 1.00 69.94 387 SER A CA 1
ATOM 3094 C C . SER A 1 387 ? 8.997 7.663 20.507 1.00 69.94 387 SER A C 1
ATOM 3096 O O . SER A 1 387 ? 8.256 8.528 20.978 1.00 69.94 387 SER A O 1
ATOM 3098 N N . SER A 1 388 ? 9.160 6.431 21.023 1.00 89.19 388 SER A N 1
ATOM 3099 C CA . SER A 1 388 ? 8.444 5.868 22.178 1.00 89.19 388 SER A CA 1
ATOM 3100 C C . SER A 1 388 ? 7.029 6.434 22.281 1.00 89.19 388 SER A C 1
ATOM 3102 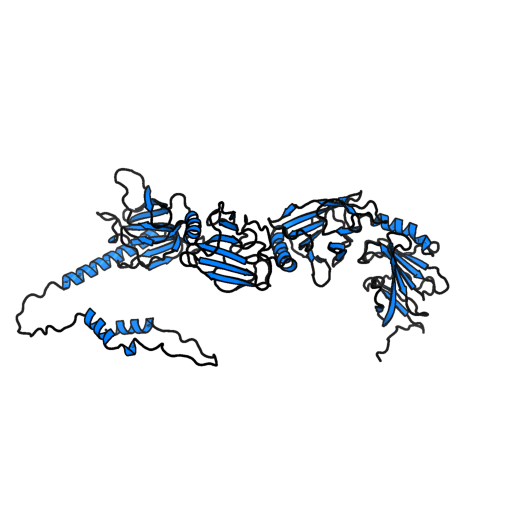O O . SER A 1 388 ? 6.634 7.021 23.286 1.00 89.19 388 SER A O 1
ATOM 3104 N N . SER A 1 389 ? 6.307 6.386 21.157 1.00 92.69 389 SER A N 1
ATOM 3105 C CA . SER A 1 389 ? 5.109 7.196 20.973 1.00 92.69 389 SER A CA 1
ATOM 3106 C C . SER A 1 389 ? 3.869 6.388 21.271 1.00 92.69 389 SER A C 1
ATOM 3108 O O . SER A 1 389 ? 3.688 5.282 20.760 1.00 92.69 389 SER A O 1
ATOM 3110 N N . TRP A 1 390 ? 3.001 7.007 22.056 1.00 95.00 390 TRP A N 1
ATOM 3111 C CA . TRP A 1 390 ? 1.687 6.501 22.382 1.00 95.00 390 TRP A CA 1
ATOM 3112 C C . TRP A 1 390 ? 0.647 7.146 21.479 1.00 95.00 390 TRP A C 1
ATOM 3114 O O . TRP A 1 390 ? 0.668 8.356 21.242 1.00 95.00 390 TRP A O 1
ATOM 3124 N N . TYR A 1 391 ? -0.274 6.330 20.992 1.00 96.62 391 TYR A N 1
ATOM 3125 C CA . TYR A 1 391 ? -1.407 6.748 20.187 1.00 96.62 391 TYR A CA 1
ATOM 3126 C C . TYR A 1 391 ? -2.674 6.198 20.813 1.00 96.62 391 TYR A C 1
ATOM 3128 O O . TYR A 1 391 ? -2.762 5.001 21.069 1.00 96.62 391 TYR A O 1
ATOM 3136 N N . GLN A 1 392 ? -3.659 7.056 21.031 1.00 97.38 392 GLN A N 1
ATOM 3137 C CA . GLN A 1 392 ? -4.969 6.667 21.533 1.00 97.38 392 GLN A CA 1
ATOM 3138 C C . GLN A 1 392 ? -6.008 6.782 20.425 1.00 97.38 392 GLN A C 1
ATOM 3140 O O . GLN A 1 392 ? -5.948 7.684 19.585 1.00 97.38 392 GLN A O 1
ATOM 3145 N N . ARG A 1 393 ? -6.984 5.880 20.430 1.00 97.69 393 ARG A N 1
ATOM 3146 C CA . ARG A 1 393 ? -8.114 5.964 19.509 1.00 97.69 393 ARG A CA 1
ATOM 3147 C C . ARG A 1 393 ? -8.959 7.191 19.862 1.00 97.69 393 ARG A C 1
ATOM 3149 O O . ARG A 1 393 ? -9.173 7.495 21.038 1.00 97.69 393 ARG A O 1
ATOM 3156 N N . GLU A 1 394 ? -9.436 7.923 18.859 1.00 96.12 394 GLU A N 1
ATOM 3157 C CA . GLU A 1 394 ? -10.207 9.150 19.091 1.00 96.12 394 GLU A CA 1
ATOM 3158 C C . GLU A 1 394 ? -11.519 8.852 19.836 1.00 96.12 394 GLU A C 1
ATOM 3160 O O . GLU A 1 394 ? -11.746 9.380 20.927 1.00 96.12 394 GLU A O 1
ATOM 3165 N N . TYR A 1 395 ? -12.281 7.888 19.308 1.00 94.81 395 TYR A N 1
ATOM 3166 C CA . TYR A 1 395 ? -13.498 7.307 19.881 1.00 94.81 395 TYR A CA 1
ATOM 3167 C C . TYR A 1 395 ? -13.462 5.781 19.751 1.00 94.81 395 TYR A C 1
ATOM 3169 O O . TYR A 1 395 ? -12.762 5.254 18.893 1.00 94.81 395 TYR A O 1
ATOM 3177 N N . ILE A 1 396 ? -14.268 5.064 20.533 1.00 94.75 396 ILE A N 1
ATOM 3178 C CA . ILE A 1 396 ? -14.280 3.589 20.594 1.00 94.75 396 ILE A CA 1
ATOM 3179 C C . ILE A 1 396 ? -14.473 2.914 19.219 1.00 94.75 396 ILE A C 1
ATOM 3181 O O . ILE A 1 396 ? -13.829 1.909 18.929 1.00 94.75 396 ILE A O 1
ATOM 3185 N N . ASP A 1 397 ? -15.323 3.480 18.356 1.00 93.38 397 ASP A N 1
ATOM 3186 C CA . ASP A 1 397 ? -15.601 2.953 17.008 1.00 93.38 397 ASP A CA 1
ATOM 3187 C C . ASP A 1 397 ? -14.798 3.666 15.899 1.00 93.38 397 ASP A C 1
ATOM 3189 O O . ASP A 1 397 ? -14.990 3.383 14.716 1.00 93.38 397 ASP A O 1
ATOM 3193 N N . SER A 1 398 ? -13.912 4.603 16.258 1.00 95.88 398 SER A N 1
ATOM 3194 C CA . SER A 1 398 ? -13.122 5.373 15.292 1.00 95.88 398 SER A CA 1
ATOM 3195 C C . SER A 1 398 ? -12.009 4.524 14.675 1.00 95.88 398 SER A C 1
ATOM 3197 O O . SER A 1 398 ? -11.465 3.622 15.311 1.00 95.88 398 SER A O 1
ATOM 3199 N N . HIS A 1 399 ? -11.642 4.840 13.437 1.00 97.38 399 HIS A N 1
ATOM 3200 C CA . HIS A 1 399 ? -10.418 4.359 12.788 1.00 97.38 399 HIS A CA 1
ATOM 3201 C C . HIS A 1 399 ? -9.293 5.406 12.833 1.00 97.38 399 HIS A C 1
ATOM 3203 O O . HIS A 1 399 ? -8.240 5.220 12.226 1.00 97.38 399 HIS A O 1
ATOM 3209 N N . THR A 1 400 ? -9.520 6.530 13.515 1.00 97.81 400 THR A N 1
ATOM 3210 C CA . THR A 1 400 ? -8.559 7.619 13.676 1.00 97.81 400 THR A CA 1
ATOM 3211 C C . THR A 1 400 ? -7.917 7.563 15.054 1.00 97.81 400 THR A C 1
ATOM 3213 O O . THR A 1 400 ? -8.576 7.368 16.080 1.00 97.81 400 THR A O 1
ATOM 3216 N N . TRP A 1 401 ? -6.607 7.759 15.057 1.00 97.94 401 TRP A N 1
ATOM 3217 C CA . TRP A 1 401 ? -5.750 7.756 16.227 1.00 97.94 401 TRP A CA 1
ATOM 3218 C C . TRP A 1 401 ? -5.111 9.127 16.399 1.00 97.94 401 TRP A C 1
ATOM 3220 O O . TRP A 1 401 ? -4.755 9.786 15.423 1.00 97.94 401 TRP A O 1
ATOM 3230 N N . THR A 1 402 ? -4.946 9.547 17.646 1.00 96.94 402 THR A N 1
ATOM 3231 C CA . THR A 1 402 ? -4.246 10.779 18.009 1.00 96.94 402 THR A CA 1
ATOM 3232 C C . THR A 1 402 ? -3.064 10.447 18.900 1.00 96.94 402 THR A C 1
ATOM 3234 O O . THR A 1 402 ? -3.124 9.532 19.724 1.00 96.94 402 THR A O 1
ATOM 3237 N N . LYS A 1 403 ? -1.956 11.168 18.720 1.00 95.56 403 LYS A N 1
ATOM 3238 C CA . LYS A 1 403 ? -0.791 11.020 19.593 1.00 95.56 403 LYS A CA 1
ATOM 3239 C C . LYS A 1 403 ? -1.184 11.448 21.010 1.00 95.56 403 LYS A C 1
ATOM 3241 O O . LYS A 1 403 ? -1.788 12.505 21.184 1.00 95.56 403 LYS A O 1
ATOM 3246 N N . VAL A 1 404 ? -0.857 10.636 22.010 1.00 94.56 404 VAL A N 1
ATOM 3247 C CA . VAL A 1 404 ? -1.057 10.994 23.420 1.00 94.56 404 VAL A CA 1
ATOM 3248 C C . VAL A 1 404 ? -0.089 12.130 23.760 1.00 94.56 404 VAL A C 1
ATOM 3250 O O . VAL A 1 404 ? 1.110 12.026 23.497 1.00 94.56 404 VAL A O 1
ATOM 3253 N N . GLY A 1 405 ? -0.614 13.237 24.286 1.00 90.88 405 GLY A N 1
ATOM 3254 C CA . GLY A 1 405 ? 0.191 14.380 24.720 1.00 90.88 405 GLY A CA 1
ATOM 3255 C C . GLY A 1 405 ? 0.797 14.185 26.117 1.00 90.88 405 GLY A C 1
ATOM 3256 O O . GLY A 1 405 ? 0.243 13.458 26.937 1.00 90.88 405 GLY A O 1
ATOM 3257 N N . GLY A 1 406 ? 1.904 14.883 26.402 1.00 81.56 406 GLY A N 1
ATOM 3258 C CA . GLY A 1 406 ? 2.519 14.978 27.737 1.00 81.56 406 GLY A CA 1
ATOM 3259 C C . GLY A 1 406 ? 3.560 13.900 28.090 1.00 81.56 406 GLY A C 1
ATOM 3260 O O . GLY A 1 406 ? 3.736 12.915 27.378 1.00 81.56 406 GLY A O 1
ATOM 3261 N N . ASN A 1 407 ? 4.250 14.087 29.226 1.00 66.19 407 ASN A N 1
ATOM 3262 C CA . ASN A 1 407 ? 5.338 13.225 29.736 1.00 66.19 407 ASN A CA 1
ATOM 3263 C C . ASN A 1 407 ? 4.852 11.910 30.391 1.00 66.19 407 ASN A C 1
ATOM 3265 O O . ASN A 1 407 ? 5.552 11.335 31.220 1.00 66.19 407 ASN A O 1
ATOM 3269 N N . GLN A 1 408 ? 3.631 11.451 30.106 1.00 67.50 408 GLN A N 1
ATOM 3270 C CA . GLN A 1 408 ? 2.934 10.546 31.028 1.00 67.50 408 GLN A CA 1
ATOM 3271 C C . GLN A 1 408 ? 3.353 9.070 30.956 1.00 67.50 408 GLN A C 1
ATOM 3273 O O . GLN A 1 408 ? 3.128 8.355 31.928 1.00 67.50 408 GLN A O 1
ATOM 3278 N N . LEU A 1 409 ? 3.968 8.591 29.868 1.00 84.12 409 LEU A N 1
ATOM 3279 C CA . LEU A 1 409 ? 4.322 7.171 29.730 1.00 84.12 409 LEU A CA 1
ATOM 3280 C C . LEU A 1 409 ? 5.688 6.976 29.062 1.00 84.12 409 LEU A C 1
ATOM 3282 O O . LEU A 1 409 ? 5.832 7.143 27.852 1.00 84.12 409 LEU A O 1
ATOM 3286 N N . THR A 1 410 ? 6.687 6.569 29.845 1.00 81.88 410 THR A N 1
ATOM 3287 C CA . THR A 1 410 ? 8.063 6.329 29.369 1.00 81.88 410 THR A CA 1
ATOM 3288 C C . THR A 1 410 ? 8.345 4.871 29.004 1.00 81.88 410 THR A C 1
ATOM 3290 O O . THR A 1 410 ? 9.319 4.593 28.309 1.00 81.88 410 THR A O 1
ATOM 3293 N N . SER A 1 411 ? 7.510 3.929 29.451 1.00 85.25 411 SER A N 1
ATOM 3294 C CA . SER A 1 411 ? 7.739 2.490 29.292 1.00 85.25 411 SER A CA 1
ATOM 3295 C C . SER A 1 411 ? 6.429 1.735 29.057 1.00 85.25 411 SER A C 1
ATOM 3297 O O . SER A 1 411 ? 5.416 2.077 29.670 1.00 85.25 411 SER A O 1
ATOM 3299 N N . PRO A 1 412 ? 6.434 0.675 28.227 1.00 84.50 412 PRO A N 1
ATOM 3300 C CA . PRO A 1 412 ? 5.284 -0.214 28.074 1.00 84.50 412 PRO A CA 1
ATOM 3301 C C . PRO A 1 412 ? 5.051 -1.138 29.285 1.00 84.50 412 PRO A C 1
ATOM 3303 O O . PRO A 1 412 ? 3.998 -1.775 29.337 1.00 84.50 412 PRO A O 1
ATOM 3306 N N . PHE A 1 413 ? 6.003 -1.235 30.234 1.00 79.00 413 PHE A N 1
ATOM 3307 C CA . PHE A 1 413 ? 5.993 -2.251 31.303 1.00 79.00 413 PHE A CA 1
ATOM 3308 C C . PHE A 1 413 ? 6.192 -1.734 32.737 1.00 79.00 413 PHE A C 1
ATOM 3310 O O . PHE A 1 413 ? 5.619 -2.296 33.666 1.00 79.00 413 PHE A O 1
ATOM 3317 N N . SER A 1 414 ? 7.025 -0.715 32.963 1.00 52.97 414 SER A N 1
ATOM 3318 C CA . SER A 1 414 ? 7.501 -0.356 34.312 1.00 52.97 414 SER A CA 1
ATOM 3319 C C . SER A 1 414 ? 6.837 0.919 34.843 1.00 52.97 414 SER A C 1
ATOM 3321 O O . SER A 1 414 ? 6.908 1.959 34.195 1.00 52.97 414 SER A O 1
ATOM 3323 N N . GLY A 1 415 ? 6.207 0.842 36.025 1.00 56.91 415 GLY A N 1
ATOM 3324 C CA . GLY A 1 415 ? 5.644 1.989 36.765 1.00 56.91 415 GLY A CA 1
ATOM 3325 C C . GLY A 1 415 ? 4.280 2.515 36.284 1.00 56.91 415 GLY A C 1
ATOM 3326 O O . GLY A 1 415 ? 3.731 3.421 36.901 1.00 56.91 415 GLY A O 1
ATOM 3327 N N . GLY A 1 416 ? 3.719 1.945 35.208 1.00 61.31 416 GLY A N 1
ATOM 3328 C CA . GLY A 1 416 ? 2.639 2.560 34.426 1.00 61.31 416 GLY A CA 1
ATOM 3329 C C . GLY A 1 416 ? 1.320 1.792 34.316 1.00 61.31 416 GLY A C 1
ATOM 3330 O O . GLY A 1 416 ? 0.479 2.217 33.534 1.00 61.31 416 GLY A O 1
ATOM 3331 N N . THR A 1 417 ? 1.079 0.697 35.054 1.00 81.06 417 THR A N 1
ATOM 3332 C CA . THR A 1 417 ? -0.213 -0.026 34.950 1.00 81.06 417 THR A CA 1
ATOM 3333 C C . THR A 1 417 ? -1.392 0.896 35.259 1.00 81.06 417 THR A C 1
ATOM 3335 O O . THR A 1 417 ? -2.356 0.915 34.503 1.00 81.06 417 THR A O 1
ATOM 3338 N N . ALA A 1 418 ? -1.269 1.718 36.305 1.00 89.62 418 ALA A N 1
ATOM 3339 C CA . ALA A 1 418 ? -2.248 2.738 36.671 1.00 89.62 418 ALA A CA 1
ATOM 3340 C C . ALA A 1 418 ? -2.402 3.826 35.597 1.00 89.62 418 ALA A C 1
ATOM 3342 O O . ALA A 1 418 ? -3.516 4.182 35.237 1.00 89.62 418 ALA A O 1
ATOM 3343 N N . ALA A 1 419 ? -1.294 4.335 35.051 1.00 91.19 419 ALA A N 1
ATOM 3344 C CA . ALA A 1 419 ? -1.322 5.395 34.045 1.00 91.19 419 ALA A CA 1
ATOM 3345 C C . ALA A 1 419 ? -1.912 4.915 32.706 1.00 91.19 419 ALA A C 1
ATOM 3347 O O . ALA A 1 419 ? -2.740 5.602 32.113 1.00 91.19 419 ALA A O 1
ATOM 3348 N N . ILE A 1 420 ? -1.548 3.708 32.260 1.00 93.31 420 ILE A N 1
ATOM 3349 C CA . ILE A 1 420 ? -2.137 3.063 31.079 1.00 93.31 420 ILE A CA 1
ATOM 3350 C C . ILE A 1 420 ? -3.628 2.820 31.317 1.00 93.31 420 ILE A C 1
ATOM 3352 O O . ILE A 1 420 ? -4.442 3.158 30.462 1.00 93.31 420 ILE A O 1
ATOM 3356 N N . LEU A 1 421 ? -3.998 2.281 32.483 1.00 93.25 421 LEU A N 1
ATOM 3357 C CA . LEU A 1 421 ? -5.395 2.034 32.826 1.00 93.25 421 LEU A CA 1
ATOM 3358 C C . LEU A 1 421 ? -6.208 3.335 32.884 1.00 93.25 421 LEU A C 1
ATOM 3360 O O . LEU A 1 421 ? -7.314 3.360 32.363 1.00 93.25 421 LEU A O 1
ATOM 3364 N N . ASN A 1 422 ? -5.641 4.428 33.399 1.00 92.75 422 ASN A N 1
ATOM 3365 C CA . ASN A 1 422 ? -6.270 5.749 33.384 1.00 92.75 422 ASN A CA 1
ATOM 3366 C C . ASN A 1 422 ? -6.551 6.232 31.947 1.00 92.75 422 ASN A C 1
ATOM 3368 O O . ASN A 1 422 ? -7.661 6.663 31.649 1.00 92.75 422 ASN A O 1
ATOM 3372 N N . LEU A 1 423 ? -5.596 6.087 31.016 1.00 94.25 423 LEU A N 1
ATOM 3373 C CA . LEU A 1 423 ? -5.834 6.429 29.604 1.00 94.25 423 LEU A CA 1
ATOM 3374 C C . LEU A 1 423 ? -6.925 5.557 28.963 1.00 94.25 423 LEU A C 1
ATOM 3376 O O . LEU A 1 423 ? -7.740 6.058 28.185 1.00 94.25 423 LEU A O 1
ATOM 3380 N N . LEU A 1 424 ? -6.941 4.259 29.278 1.00 96.00 424 LEU A N 1
ATOM 3381 C CA . LEU A 1 424 ? -7.954 3.329 28.779 1.00 96.00 424 LEU A CA 1
ATOM 3382 C C . LEU A 1 424 ? -9.346 3.678 29.332 1.00 96.00 424 LEU A C 1
ATOM 3384 O O . LEU A 1 424 ? -10.294 3.785 28.554 1.00 96.00 424 LEU A O 1
ATOM 3388 N N . GLU A 1 425 ? -9.465 3.932 30.638 1.00 95.44 425 GLU A N 1
ATOM 3389 C CA . GLU A 1 425 ? -10.731 4.272 31.300 1.00 95.44 425 GLU A CA 1
ATOM 3390 C C . GLU A 1 425 ? -11.246 5.667 30.936 1.00 95.44 425 GLU A C 1
ATOM 3392 O O . GLU A 1 425 ? -12.451 5.856 30.798 1.00 95.44 425 GLU A O 1
ATOM 3397 N N . ALA A 1 426 ? -10.364 6.627 30.647 1.00 94.25 426 ALA A N 1
ATOM 3398 C CA . ALA A 1 426 ? -10.777 7.919 30.102 1.00 94.25 426 ALA A CA 1
ATOM 3399 C C . ALA A 1 426 ? -11.527 7.772 28.757 1.00 94.25 426 ALA A C 1
ATOM 3401 O O . ALA A 1 426 ? -12.433 8.560 28.443 1.00 94.25 426 ALA A O 1
ATOM 3402 N N . LYS A 1 427 ? -11.164 6.756 27.956 1.00 95.62 427 LYS A N 1
ATOM 3403 C CA . LYS A 1 427 ? -11.807 6.431 26.671 1.00 95.62 427 LYS A CA 1
ATOM 3404 C C . LYS A 1 427 ? -13.030 5.537 26.821 1.00 95.62 427 LYS A C 1
ATOM 3406 O O . LYS A 1 427 ? -14.023 5.769 26.132 1.00 95.62 427 LYS A O 1
ATOM 3411 N N . LEU A 1 428 ? -12.953 4.536 27.688 1.00 97.50 428 LEU A N 1
ATOM 3412 C CA . LEU A 1 428 ? -14.018 3.582 27.951 1.00 97.50 428 LEU A CA 1
ATOM 3413 C C . LEU A 1 428 ? -14.121 3.375 29.466 1.00 97.50 428 LEU A C 1
ATOM 3415 O O . LEU A 1 428 ? -13.415 2.519 29.997 1.00 97.50 428 LEU A O 1
ATOM 3419 N N . PRO A 1 429 ? -14.961 4.149 30.168 1.00 97.25 429 PRO A N 1
ATOM 3420 C CA . PRO A 1 429 ? -15.007 4.082 31.619 1.00 97.25 429 PRO A CA 1
ATOM 3421 C C . PRO A 1 429 ? -15.549 2.740 32.094 1.00 97.25 429 PRO A C 1
ATOM 3423 O O . PRO A 1 429 ? -16.428 2.151 31.457 1.00 97.25 429 PRO A O 1
ATOM 3426 N N . THR A 1 430 ? -15.047 2.290 33.238 1.00 97.38 430 THR A N 1
ATOM 3427 C CA . THR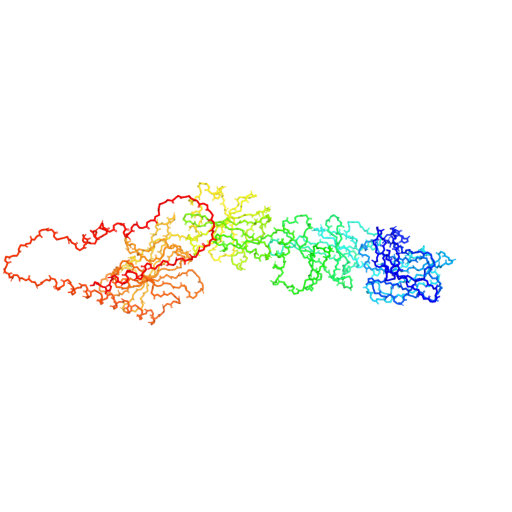 A 1 430 ? -15.501 1.071 33.904 1.00 97.38 430 THR A CA 1
ATOM 3428 C C . THR A 1 430 ? -16.360 1.430 35.098 1.00 97.38 430 THR A C 1
ATOM 3430 O O . THR A 1 430 ? -15.890 2.079 36.029 1.00 97.38 430 THR A O 1
ATOM 3433 N N . VAL A 1 431 ? -17.622 1.002 35.073 1.00 98.06 431 VAL A N 1
ATOM 3434 C CA . VAL A 1 431 ? -18.618 1.408 36.072 1.00 98.06 431 VAL A CA 1
ATOM 3435 C C . VAL A 1 431 ? -19.333 0.221 36.698 1.00 98.06 431 VAL A C 1
ATOM 3437 O O . VAL A 1 431 ? -19.495 -0.841 36.090 1.00 98.06 431 VAL A O 1
ATOM 3440 N N . THR A 1 432 ? -19.793 0.413 37.931 1.00 98.12 432 THR A N 1
ATOM 3441 C CA . THR A 1 432 ? -20.684 -0.513 38.624 1.00 98.12 432 THR A CA 1
ATOM 3442 C C . THR A 1 432 ? -22.104 0.020 38.530 1.00 98.12 432 THR A C 1
ATOM 3444 O O . THR A 1 432 ? -22.462 1.024 39.146 1.00 98.12 432 THR A O 1
ATOM 3447 N N . ILE A 1 433 ? -22.941 -0.672 37.764 1.00 98.31 433 ILE A N 1
ATOM 3448 C CA . ILE A 1 433 ? -24.333 -0.272 37.578 1.00 98.31 433 ILE A CA 1
ATOM 3449 C C . ILE A 1 433 ? -25.146 -0.704 38.797 1.00 98.31 433 ILE A C 1
ATOM 3451 O O . ILE A 1 433 ? -25.157 -1.880 39.164 1.00 98.31 433 ILE A O 1
ATOM 3455 N N . ASN A 1 434 ? -25.820 0.252 39.437 1.00 98.00 434 ASN A N 1
ATOM 3456 C CA . ASN A 1 434 ? -26.695 0.000 40.570 1.00 98.00 434 ASN A CA 1
ATOM 3457 C C . ASN A 1 434 ? -28.154 0.052 40.116 1.00 98.00 434 ASN A C 1
ATOM 3459 O O . ASN A 1 434 ? -28.803 1.097 40.135 1.00 98.00 434 ASN A O 1
ATOM 3463 N N . ILE A 1 435 ? -28.690 -1.106 39.751 1.00 97.69 435 ILE A N 1
ATOM 3464 C CA . ILE A 1 435 ? -30.070 -1.236 39.279 1.00 97.69 435 ILE A CA 1
ATOM 3465 C C . ILE A 1 435 ? -31.126 -1.053 40.376 1.00 97.69 435 ILE A C 1
ATOM 3467 O O . ILE A 1 435 ? -32.301 -0.922 40.049 1.00 97.69 435 ILE A O 1
ATOM 3471 N N . GLY A 1 436 ? -30.719 -0.994 41.652 1.00 96.31 436 GLY A N 1
ATOM 3472 C CA . GLY A 1 436 ? -31.591 -0.633 42.778 1.00 96.31 436 GLY A CA 1
ATOM 3473 C C . GLY A 1 436 ? -31.797 0.876 42.949 1.00 96.31 436 GLY A C 1
ATOM 3474 O O . GLY A 1 436 ? -32.598 1.298 43.778 1.00 96.31 436 GLY A O 1
ATOM 3475 N N . GLN A 1 437 ? -31.098 1.709 42.167 1.00 95.38 437 GLN A N 1
ATOM 3476 C CA . GLN A 1 437 ? -31.356 3.149 42.110 1.00 95.38 437 GLN A CA 1
ATOM 3477 C C . GLN A 1 437 ? -32.655 3.407 41.344 1.00 95.38 437 GLN A C 1
ATOM 3479 O O . GLN A 1 437 ? -32.653 3.635 40.140 1.00 95.38 437 GLN A O 1
ATOM 3484 N N . THR A 1 438 ? -33.778 3.340 42.052 1.00 93.81 438 THR A N 1
ATOM 3485 C CA . THR A 1 438 ? -35.126 3.512 41.483 1.00 93.81 438 THR A CA 1
ATOM 3486 C C . THR A 1 438 ? -35.833 4.751 42.030 1.00 93.81 438 THR A C 1
ATOM 3488 O O . THR A 1 438 ? -36.993 4.998 41.704 1.00 93.81 438 THR A O 1
ATOM 3491 N N . ASN A 1 439 ? -35.155 5.513 42.893 1.00 83.06 439 ASN A N 1
ATOM 3492 C CA . ASN A 1 439 ? -35.709 6.673 43.579 1.00 83.06 439 ASN A CA 1
ATOM 3493 C C . ASN A 1 439 ? -35.821 7.858 42.615 1.00 83.06 439 ASN A C 1
ATOM 3495 O O . ASN A 1 439 ? -34.965 8.739 42.576 1.00 83.06 439 ASN A O 1
ATOM 3499 N N . VAL A 1 440 ? -36.911 7.891 41.853 1.00 73.69 440 VAL A N 1
ATOM 3500 C CA . VAL A 1 440 ? -37.420 9.140 41.291 1.00 73.69 440 VAL A CA 1
ATOM 3501 C C . VAL A 1 440 ? -37.981 9.911 42.481 1.00 73.69 440 VAL A C 1
ATOM 3503 O O . VAL A 1 440 ? -39.038 9.557 42.994 1.00 73.69 440 VAL A O 1
ATOM 3506 N N . ASN A 1 441 ? -37.237 10.887 43.004 1.00 65.06 441 ASN A N 1
ATOM 3507 C CA . ASN A 1 441 ? -37.736 11.728 44.091 1.00 65.06 441 ASN A CA 1
ATOM 3508 C C . ASN A 1 441 ? -39.108 12.288 43.679 1.00 65.06 441 ASN A C 1
ATOM 3510 O O . ASN A 1 441 ? -39.213 12.973 42.662 1.00 65.06 441 ASN A O 1
ATOM 3514 N N . ASN A 1 442 ? -40.139 11.966 44.466 1.00 53.88 442 ASN A N 1
ATOM 3515 C CA . ASN A 1 442 ? -41.575 12.118 44.178 1.00 53.88 442 ASN A CA 1
ATOM 3516 C C . ASN A 1 442 ? -42.076 13.562 43.916 1.00 53.88 442 ASN A C 1
ATOM 3518 O O . ASN A 1 442 ? -43.279 13.796 43.931 1.00 53.88 442 ASN A O 1
ATOM 3522 N N . GLY A 1 443 ? -41.195 14.541 43.693 1.00 59.94 443 GLY A N 1
ATOM 3523 C CA . GLY A 1 443 ? -41.557 15.946 43.477 1.00 59.94 443 GLY A CA 1
ATOM 3524 C C . GLY A 1 443 ? -41.324 16.484 42.062 1.00 59.94 443 GLY A C 1
ATOM 3525 O O . GLY A 1 443 ? -41.804 17.570 41.757 1.00 59.94 443 GLY A O 1
ATOM 3526 N N . GLY A 1 444 ? -40.598 15.767 41.194 1.00 68.44 444 GLY A N 1
ATOM 3527 C CA . GLY A 1 444 ? -40.267 16.230 39.842 1.00 68.44 444 GLY A CA 1
ATOM 3528 C C . GLY A 1 444 ? -40.833 15.302 38.774 1.00 68.44 444 GLY A C 1
ATOM 3529 O O . GLY A 1 444 ? -40.537 14.112 38.773 1.00 68.44 444 GLY A O 1
ATOM 3530 N N . ASN A 1 445 ? -41.613 15.840 37.834 1.00 74.06 445 ASN A N 1
ATOM 3531 C CA . ASN A 1 445 ? -42.264 15.088 36.751 1.00 74.06 445 ASN A CA 1
ATOM 3532 C C . ASN A 1 445 ? -41.278 14.603 35.657 1.00 74.06 445 ASN A C 1
ATOM 3534 O O . ASN A 1 445 ? -41.632 14.480 34.486 1.00 74.06 445 ASN A O 1
ATOM 3538 N N . THR A 1 446 ? -40.006 14.393 36.004 1.00 81.88 446 THR A N 1
ATOM 3539 C CA . THR A 1 446 ? -38.946 14.028 35.064 1.00 81.88 446 THR A CA 1
ATOM 3540 C C . THR A 1 446 ? -38.660 12.536 35.157 1.00 81.88 446 THR A C 1
ATOM 3542 O O . THR A 1 446 ? -38.183 12.049 36.180 1.00 81.88 446 THR A O 1
ATOM 3545 N N . ASN A 1 447 ? -38.856 11.814 34.054 1.00 93.00 447 ASN A N 1
ATOM 3546 C CA . ASN A 1 447 ? -38.520 10.391 33.920 1.00 93.00 447 ASN A CA 1
ATOM 3547 C C . ASN A 1 447 ? -37.004 10.103 33.930 1.00 93.00 447 ASN A C 1
ATOM 3549 O O . ASN A 1 447 ? -36.589 8.986 33.634 1.00 93.00 447 ASN A O 1
ATOM 3553 N N . THR A 1 448 ? -36.165 11.088 34.250 1.00 93.81 448 THR A N 1
ATOM 3554 C CA . THR A 1 448 ? -34.706 10.992 34.200 1.00 93.81 448 THR A CA 1
ATOM 3555 C C . THR A 1 448 ? -34.069 11.530 35.470 1.00 93.81 448 THR A C 1
ATOM 3557 O O . THR A 1 448 ? -34.419 12.621 35.914 1.00 93.81 448 THR A O 1
ATOM 3560 N N . PHE A 1 449 ? -33.092 10.812 36.017 1.00 94.62 449 PHE A N 1
ATOM 3561 C CA . PHE A 1 449 ? -32.288 11.250 37.162 1.00 94.62 449 PHE A CA 1
ATOM 3562 C C . PHE A 1 449 ? -30.857 10.710 37.052 1.00 94.62 449 PHE A C 1
ATOM 3564 O O . PHE A 1 449 ? -30.543 9.960 36.126 1.00 94.62 449 PHE A O 1
ATOM 3571 N N . THR A 1 450 ? -29.960 11.124 37.953 1.00 95.94 450 THR A N 1
ATOM 3572 C CA . THR A 1 450 ? -28.552 10.700 37.911 1.00 95.94 450 THR A CA 1
ATOM 3573 C C . THR A 1 450 ? -28.021 10.294 39.279 1.00 95.94 450 THR A C 1
ATOM 3575 O O . THR A 1 450 ? -28.511 10.764 40.304 1.00 95.94 450 THR A O 1
ATOM 3578 N N . TYR A 1 451 ? -26.991 9.448 39.291 1.00 96.38 451 TYR A N 1
ATOM 3579 C CA . TYR A 1 451 ? -26.164 9.181 40.468 1.00 96.38 451 TYR A CA 1
ATOM 3580 C C . TYR A 1 451 ? -24.682 9.092 40.072 1.00 96.38 451 TYR A C 1
ATOM 3582 O O . TYR A 1 451 ? -24.346 9.019 38.888 1.00 96.38 451 TYR A O 1
ATOM 3590 N N . LYS A 1 452 ? -23.780 9.135 41.058 1.00 97.69 452 LYS A N 1
ATOM 3591 C CA . LYS A 1 452 ? -22.332 9.023 40.834 1.00 97.69 452 LYS A CA 1
ATOM 3592 C C . LYS A 1 452 ? -21.859 7.595 41.096 1.00 97.69 452 LYS A C 1
ATOM 3594 O O . LYS A 1 452 ? -22.139 7.053 42.163 1.00 97.69 452 LYS A O 1
ATOM 3599 N N . ASP A 1 453 ? -21.128 7.009 40.152 1.00 97.12 453 ASP A N 1
ATOM 3600 C CA . ASP A 1 453 ? -20.380 5.771 40.372 1.00 97.12 453 ASP A CA 1
ATOM 3601 C C . ASP A 1 453 ? -18.898 6.088 40.580 1.00 97.12 453 ASP A C 1
ATOM 3603 O O . ASP A 1 453 ? -18.285 6.786 39.779 1.00 97.12 453 ASP A O 1
ATOM 3607 N N . THR A 1 454 ? -18.325 5.565 41.661 1.00 95.12 454 THR A N 1
ATOM 3608 C CA . THR A 1 454 ? -16.915 5.758 42.042 1.00 95.12 454 THR A CA 1
ATOM 3609 C C . THR A 1 454 ? -16.136 4.445 41.980 1.00 95.12 454 THR A C 1
ATOM 3611 O O . THR A 1 454 ? -15.151 4.267 42.692 1.00 95.12 454 THR A O 1
ATOM 3614 N N . SER A 1 455 ? -16.632 3.458 41.225 1.00 90.81 455 SER A N 1
ATOM 3615 C CA . SER A 1 455 ? -16.047 2.115 41.216 1.00 90.81 455 SER A CA 1
ATOM 3616 C C . SER A 1 455 ? -14.871 1.961 40.244 1.00 90.81 455 SER A C 1
ATOM 3618 O O . SER A 1 455 ? -14.106 0.998 40.382 1.00 90.81 455 SER A O 1
ATOM 3620 N N . GLY A 1 456 ? -14.738 2.877 39.281 1.00 88.25 456 GLY A N 1
ATOM 3621 C CA . GLY A 1 456 ? -13.597 3.001 38.373 1.00 88.25 456 GLY A CA 1
ATOM 3622 C C . GLY A 1 456 ? -12.548 3.997 38.874 1.00 88.25 456 GLY A C 1
ATOM 3623 O O . GLY A 1 456 ? -12.595 4.452 40.016 1.00 88.25 456 GLY A O 1
ATOM 3624 N N . TRP A 1 457 ? -11.600 4.351 38.008 1.00 87.06 457 TRP A N 1
ATOM 3625 C CA . TRP A 1 457 ? -10.577 5.364 38.298 1.00 87.06 457 TRP A CA 1
ATOM 3626 C C . TRP A 1 457 ? -11.114 6.791 38.310 1.00 87.06 457 TRP A C 1
ATOM 3628 O O . TRP A 1 457 ? -10.539 7.665 38.956 1.00 87.06 457 TRP A O 1
ATOM 3638 N N . SER A 1 458 ? -12.200 7.032 37.581 1.00 91.56 458 SER A N 1
ATOM 3639 C CA . SER A 1 458 ? -12.872 8.323 37.538 1.00 91.56 458 SER A CA 1
ATOM 3640 C C . SER A 1 458 ? -14.307 8.190 38.026 1.00 91.56 458 SER A C 1
ATOM 3642 O O . SER A 1 458 ? -14.948 7.150 37.862 1.00 91.56 458 SER A O 1
ATOM 3644 N N . THR A 1 459 ? -14.794 9.249 38.672 1.00 96.19 459 THR A N 1
ATOM 3645 C CA . THR A 1 459 ? -16.187 9.325 39.100 1.00 96.19 459 THR A CA 1
ATOM 3646 C C . THR A 1 459 ? -17.061 9.597 37.889 1.00 96.19 459 THR A C 1
ATOM 3648 O O . THR A 1 459 ? -17.035 10.694 37.329 1.00 96.19 459 THR A O 1
ATOM 3651 N N . GLU A 1 460 ? -17.880 8.621 37.529 1.00 97.75 460 GLU A N 1
ATOM 3652 C CA . GLU A 1 460 ? -18.778 8.716 36.387 1.00 97.75 460 GLU A CA 1
ATOM 3653 C C . GLU A 1 460 ? -20.192 9.090 36.821 1.00 97.75 460 GLU A C 1
ATOM 3655 O O . GLU A 1 460 ? -20.642 8.782 37.927 1.00 97.75 460 GLU A O 1
ATOM 3660 N N . THR A 1 461 ? -20.909 9.788 35.942 1.00 97.94 461 THR A N 1
ATOM 3661 C CA . THR A 1 461 ? -22.320 10.126 36.174 1.00 97.94 461 THR A CA 1
ATOM 3662 C C . THR A 1 461 ? -23.185 9.139 35.422 1.00 97.94 461 THR A C 1
ATOM 3664 O O . THR A 1 461 ? -23.159 9.108 34.194 1.00 97.94 461 THR A O 1
ATOM 3667 N N . ILE A 1 462 ? -23.960 8.347 36.150 1.00 98.25 462 ILE A N 1
ATOM 3668 C CA . ILE A 1 462 ? -24.897 7.399 35.560 1.00 98.25 462 ILE A CA 1
ATOM 3669 C C . ILE A 1 462 ? -26.242 8.095 35.421 1.00 98.25 462 ILE A C 1
ATOM 3671 O O . ILE A 1 462 ? -26.812 8.552 36.410 1.00 98.25 462 ILE A O 1
ATOM 3675 N N . GLN A 1 463 ? -26.728 8.193 34.191 1.00 97.62 463 GLN A N 1
ATOM 3676 C CA . GLN A 1 463 ? -28.073 8.638 33.874 1.00 97.62 463 GLN A CA 1
ATOM 3677 C C . GLN A 1 463 ? -29.015 7.442 33.912 1.00 97.62 463 GLN A C 1
ATOM 3679 O O . GLN A 1 463 ? -28.719 6.394 33.340 1.00 97.62 463 GLN A O 1
ATOM 3684 N N . ILE A 1 464 ? -30.149 7.622 34.577 1.00 97.38 464 ILE A N 1
ATOM 3685 C CA . ILE A 1 464 ? -31.221 6.640 34.659 1.00 97.38 464 ILE A CA 1
ATOM 3686 C C . ILE A 1 464 ? -32.448 7.224 33.974 1.00 97.38 464 ILE A C 1
ATOM 3688 O O . ILE A 1 464 ? -32.862 8.333 34.310 1.00 97.38 464 ILE A O 1
ATOM 3692 N N . THR A 1 465 ? -33.042 6.461 33.062 1.00 96.75 465 THR A N 1
ATOM 3693 C CA . THR A 1 465 ? -34.318 6.772 32.417 1.00 96.75 465 THR A CA 1
ATOM 3694 C C . THR A 1 465 ? -35.352 5.737 32.836 1.00 96.75 465 THR A C 1
ATOM 3696 O O . THR A 1 465 ? -35.196 4.543 32.574 1.00 96.75 465 THR A O 1
ATOM 3699 N N . LYS A 1 466 ? -36.415 6.201 33.491 1.00 95.81 466 LYS A N 1
ATOM 3700 C CA . LYS A 1 466 ? -37.592 5.409 33.832 1.00 95.81 466 LYS A CA 1
ATOM 3701 C C . LYS A 1 466 ? -38.535 5.366 32.631 1.00 95.81 466 LYS A C 1
ATOM 3703 O O . LYS A 1 466 ? -38.868 6.407 32.070 1.00 95.81 466 LYS A O 1
ATOM 3708 N N . GLN A 1 467 ? -39.019 4.182 32.285 1.00 95.69 467 GLN A N 1
ATOM 3709 C CA . GLN A 1 467 ? -40.048 4.011 31.267 1.00 95.69 467 GLN A CA 1
ATOM 3710 C C . GLN A 1 467 ? -41.164 3.116 31.797 1.00 95.69 467 GLN A C 1
ATOM 3712 O O . GLN A 1 467 ? -40.932 2.026 32.321 1.00 95.69 467 GLN A O 1
ATOM 3717 N N . GLU A 1 468 ? -42.399 3.590 31.660 1.00 95.50 468 GLU A N 1
ATOM 3718 C CA . GLU A 1 468 ? -43.576 2.771 31.916 1.00 95.50 468 GLU A CA 1
ATOM 3719 C C . GLU A 1 468 ? -43.851 1.922 30.677 1.00 95.50 468 GLU A C 1
ATOM 3721 O O . GLU A 1 468 ? -44.105 2.457 29.602 1.00 95.50 468 GLU A O 1
ATOM 3726 N N . ILE A 1 469 ? -43.764 0.599 30.820 1.00 96.38 469 ILE A N 1
ATOM 3727 C CA . ILE A 1 469 ? -43.998 -0.329 29.705 1.00 96.38 469 ILE A CA 1
ATOM 3728 C C . ILE A 1 469 ? -45.501 -0.520 29.528 1.00 96.38 469 ILE A C 1
ATOM 3730 O O . ILE A 1 469 ? -46.027 -0.438 28.425 1.00 96.38 469 ILE A O 1
ATOM 3734 N N . ASN A 1 470 ? -46.198 -0.763 30.637 1.00 95.44 470 ASN A N 1
ATOM 3735 C CA . ASN A 1 470 ? -47.654 -0.814 30.719 1.00 95.44 470 ASN A CA 1
ATOM 3736 C C . ASN A 1 470 ? -48.095 -0.612 32.184 1.00 95.44 470 ASN A C 1
ATOM 3738 O O . ASN A 1 470 ? -47.320 -0.158 33.032 1.00 95.44 470 ASN A O 1
ATOM 3742 N N . SER A 1 471 ? -49.349 -0.936 32.504 1.00 94.81 471 SER A N 1
ATOM 3743 C CA . SER A 1 471 ? -49.889 -0.850 33.867 1.00 94.81 471 SER A CA 1
ATOM 3744 C C . SER A 1 471 ? -49.225 -1.805 34.867 1.00 94.81 471 SER A C 1
ATOM 3746 O O . SER A 1 471 ? -49.333 -1.571 36.068 1.00 94.81 471 SER A O 1
ATOM 3748 N N . GLU A 1 472 ? -48.510 -2.832 34.401 1.00 96.25 472 GLU A N 1
ATOM 3749 C CA . GLU A 1 472 ? -47.898 -3.877 35.226 1.00 96.25 472 GLU A CA 1
ATOM 3750 C C . GLU A 1 472 ? -46.373 -3.815 35.306 1.00 96.25 472 GLU A C 1
ATOM 3752 O O . GLU A 1 472 ? -45.822 -4.373 36.250 1.00 96.25 472 GLU A O 1
ATOM 3757 N N . TYR A 1 473 ? -45.675 -3.173 34.367 1.00 97.06 473 TYR A N 1
ATOM 3758 C CA . TYR A 1 473 ? -44.209 -3.199 34.327 1.00 97.06 473 TYR A CA 1
ATOM 3759 C C . TYR A 1 473 ? -43.591 -1.816 34.142 1.00 97.06 473 TYR A C 1
ATOM 3761 O O . TYR A 1 473 ? -44.117 -0.959 33.427 1.00 97.06 473 TYR A O 1
ATOM 3769 N N . THR A 1 474 ? -42.427 -1.637 34.761 1.00 96.31 474 THR A N 1
ATOM 3770 C CA . THR A 1 474 ? -41.582 -0.444 34.644 1.00 96.31 474 THR A CA 1
ATOM 3771 C C . THR A 1 474 ? -40.154 -0.884 34.354 1.00 96.31 474 THR A C 1
ATOM 3773 O O . THR A 1 474 ? -39.674 -1.859 34.941 1.00 96.31 474 THR A O 1
ATOM 3776 N N . SER A 1 475 ? -39.459 -0.155 33.485 1.00 97.31 475 SER A N 1
ATOM 3777 C CA . SER A 1 475 ? -38.024 -0.315 33.272 1.00 97.31 475 SER A CA 1
ATOM 3778 C C . SER A 1 475 ? -37.225 0.896 33.739 1.00 97.31 475 SER A C 1
ATOM 3780 O O . SER A 1 475 ? -37.712 2.028 33.760 1.00 97.31 475 SER A O 1
ATOM 3782 N N . PHE A 1 476 ? -35.973 0.632 34.107 1.00 97.69 476 PHE A N 1
ATOM 3783 C CA . PHE A 1 476 ? -34.960 1.630 34.427 1.00 97.69 476 PHE A CA 1
ATOM 3784 C C . PHE A 1 476 ? -33.735 1.361 33.563 1.00 97.69 476 PHE A C 1
ATOM 3786 O O . PHE A 1 476 ? -32.982 0.422 33.830 1.00 97.69 476 PHE A O 1
ATOM 3793 N N . SER A 1 477 ? -33.555 2.162 32.516 1.00 98.00 477 SER A N 1
ATOM 3794 C CA . SER A 1 477 ? -32.383 2.088 31.644 1.00 98.00 477 SER A CA 1
ATOM 3795 C C . SER A 1 477 ? -31.272 2.975 32.188 1.00 98.00 477 SER A C 1
ATOM 3797 O O . SER A 1 477 ? -31.519 4.133 32.519 1.00 98.00 477 SER A O 1
ATOM 3799 N N . GLN A 1 478 ? -30.066 2.428 32.313 1.00 98.44 478 GLN A N 1
ATOM 3800 C CA . GLN A 1 478 ? -28.907 3.111 32.879 1.00 98.44 478 GLN A CA 1
ATOM 3801 C C . GLN A 1 478 ? -27.780 3.219 31.855 1.00 98.44 478 GLN A C 1
ATOM 3803 O O . GLN A 1 478 ? -27.391 2.222 31.239 1.00 98.44 478 GLN A O 1
ATOM 3808 N N . CYS A 1 479 ? -27.221 4.418 31.706 1.00 98.00 479 CYS A N 1
ATOM 3809 C CA . CYS A 1 479 ? -26.062 4.684 30.857 1.00 98.00 479 CYS A CA 1
ATOM 3810 C C . CYS A 1 479 ? -25.108 5.694 31.495 1.00 98.00 479 CYS A C 1
ATOM 3812 O O . CYS A 1 479 ? -25.501 6.486 32.349 1.00 98.00 479 CYS A O 1
ATOM 3814 N N . VAL A 1 480 ? -23.848 5.703 31.063 1.00 98.00 480 VAL A N 1
ATOM 3815 C CA . VAL A 1 480 ? -22.897 6.745 31.471 1.00 98.00 480 VAL A CA 1
ATOM 3816 C C . VAL A 1 480 ? -23.176 8.019 30.671 1.00 98.00 480 VAL A C 1
ATOM 3818 O O . VAL A 1 480 ? -23.177 8.006 29.439 1.00 98.00 480 VAL A O 1
ATOM 3821 N N . LEU A 1 481 ? -23.427 9.126 31.368 1.00 97.19 481 LEU A N 1
ATOM 3822 C CA . LEU A 1 481 ? -23.773 10.409 30.763 1.00 97.19 481 LEU A CA 1
ATOM 3823 C C . LEU A 1 481 ? -22.658 10.886 29.817 1.00 97.19 481 LEU A C 1
ATOM 3825 O O . LEU A 1 481 ? -21.479 10.850 30.162 1.00 97.19 481 LEU A O 1
ATOM 3829 N N . ASN A 1 482 ? -23.030 11.365 28.626 1.00 96.06 482 ASN A N 1
ATOM 3830 C CA . ASN A 1 482 ? -22.108 11.839 27.581 1.00 96.06 482 ASN A CA 1
ATOM 3831 C C . ASN A 1 482 ? -21.116 10.783 27.054 1.00 96.06 482 ASN A C 1
ATOM 3833 O O . ASN A 1 482 ? -20.123 11.129 26.408 1.00 96.06 482 ASN A O 1
ATOM 3837 N N . LYS A 1 483 ? -21.370 9.491 27.292 1.00 96.00 483 LYS A N 1
ATOM 3838 C CA . LYS A 1 483 ? -20.565 8.389 26.758 1.00 96.00 483 LYS A CA 1
ATOM 3839 C C . LYS A 1 483 ? -21.465 7.438 25.979 1.00 96.00 483 LYS A C 1
ATOM 3841 O O . LYS A 1 483 ? -22.541 7.063 26.425 1.00 96.00 483 LYS A O 1
ATOM 3846 N N . LYS A 1 484 ? -21.009 7.025 24.795 1.00 96.12 484 LYS A N 1
ATOM 3847 C CA . LYS A 1 484 ? -21.759 6.082 23.947 1.00 96.12 484 LYS A CA 1
ATOM 3848 C C . LYS A 1 484 ? -21.724 4.652 24.492 1.00 96.12 484 LYS A C 1
ATOM 3850 O O . LYS A 1 484 ? -22.683 3.912 24.309 1.00 96.12 484 LYS A O 1
ATOM 3855 N N . TYR A 1 485 ? -20.611 4.272 25.117 1.00 97.56 485 TYR A N 1
ATOM 3856 C CA . TYR A 1 485 ? -20.417 2.956 25.717 1.00 97.56 485 TYR A CA 1
ATOM 3857 C C . TYR A 1 485 ? -19.595 3.060 26.999 1.00 97.56 485 TYR A C 1
ATOM 3859 O O . TYR A 1 485 ? -18.865 4.034 27.197 1.00 97.56 485 TYR A O 1
ATOM 3867 N N . PHE A 1 486 ? -19.673 2.015 27.813 1.00 97.94 486 PHE A N 1
ATOM 3868 C CA . PHE A 1 486 ? -18.885 1.820 29.023 1.00 97.94 486 PHE A CA 1
ATOM 3869 C C . PHE A 1 486 ? -18.626 0.326 29.244 1.00 97.94 486 PHE A C 1
ATOM 3871 O O . PHE A 1 486 ? -19.328 -0.528 28.696 1.00 97.94 486 PHE A O 1
ATOM 3878 N N . ALA A 1 487 ? -17.600 0.005 30.025 1.00 97.50 487 ALA A N 1
ATOM 3879 C CA . ALA A 1 487 ? -17.325 -1.354 30.461 1.00 97.50 487 ALA A CA 1
ATOM 3880 C C . ALA A 1 487 ? -18.044 -1.630 31.791 1.00 97.50 487 ALA A C 1
ATOM 3882 O O . ALA A 1 487 ? -17.966 -0.855 32.747 1.00 97.50 487 ALA A O 1
ATOM 3883 N N . VAL A 1 488 ? -18.771 -2.743 31.866 1.00 97.44 488 VAL A N 1
ATOM 3884 C CA . VAL A 1 488 ? -19.479 -3.152 33.084 1.00 97.44 488 VAL A CA 1
ATOM 3885 C C . VAL A 1 488 ? -18.493 -3.823 34.034 1.00 97.44 488 VAL A C 1
ATOM 3887 O O . VAL A 1 488 ? -18.076 -4.955 33.793 1.00 97.44 488 VAL A O 1
ATOM 3890 N N . LYS A 1 489 ? -18.155 -3.164 35.147 1.00 96.62 489 LYS A N 1
ATOM 3891 C CA . LYS A 1 489 ? -17.371 -3.785 36.227 1.00 96.62 489 LYS A CA 1
ATOM 3892 C C . LYS A 1 489 ? -18.195 -4.846 36.938 1.00 96.62 489 LYS A C 1
ATOM 3894 O O . LYS A 1 489 ? -17.752 -5.968 37.140 1.00 96.62 489 LYS A O 1
ATOM 3899 N N . ASN A 1 490 ? -19.390 -4.437 37.353 1.00 97.44 490 ASN A N 1
ATOM 3900 C CA . ASN A 1 490 ? -20.348 -5.215 38.118 1.00 97.44 490 ASN A CA 1
ATOM 3901 C C . ASN A 1 490 ? -21.751 -4.642 37.914 1.00 97.44 490 ASN A C 1
ATOM 3903 O O . ASN A 1 490 ? -21.914 -3.460 37.603 1.00 97.44 490 ASN A O 1
ATOM 3907 N N . ILE A 1 491 ? -22.759 -5.463 38.187 1.00 98.12 491 ILE A N 1
ATOM 3908 C CA . ILE A 1 491 ? -24.141 -5.016 38.350 1.00 98.12 491 ILE A CA 1
ATOM 3909 C C . ILE A 1 491 ? -24.565 -5.372 39.767 1.00 98.12 491 ILE A C 1
ATOM 3911 O O . ILE A 1 491 ? -24.330 -6.489 40.231 1.00 98.12 491 ILE A O 1
ATOM 3915 N N . LYS A 1 492 ? -25.150 -4.414 40.479 1.00 97.69 492 LYS A N 1
ATOM 3916 C CA . LYS A 1 492 ? -25.617 -4.597 41.852 1.00 97.69 492 LYS A CA 1
ATOM 3917 C C . LYS A 1 492 ? -27.013 -4.030 42.043 1.00 97.69 492 LYS A C 1
ATOM 3919 O O . LYS A 1 492 ? -27.413 -3.094 41.362 1.00 97.69 492 LYS A O 1
ATOM 3924 N N . TYR A 1 493 ? -27.729 -4.578 43.007 1.00 97.00 493 TYR A N 1
ATOM 3925 C CA . TYR A 1 493 ? -28.939 -4.000 43.557 1.00 97.00 493 TYR A CA 1
ATOM 3926 C C . TYR A 1 493 ? -28.601 -3.485 44.956 1.00 97.00 493 TYR A C 1
ATOM 3928 O O . TYR A 1 493 ? -28.305 -4.270 45.858 1.00 97.00 493 TYR A O 1
ATOM 3936 N N . ASN A 1 494 ? -28.593 -2.164 45.133 1.00 95.00 494 ASN A N 1
ATOM 3937 C CA . ASN A 1 494 ? -28.105 -1.498 46.340 1.00 95.00 494 ASN A CA 1
ATOM 3938 C C . ASN A 1 494 ? -26.674 -1.939 46.692 1.00 95.00 494 ASN A C 1
ATOM 3940 O O . ASN A 1 494 ? -25.714 -1.493 46.059 1.00 95.00 494 ASN A O 1
ATOM 3944 N N . THR A 1 495 ? -26.532 -2.815 47.684 1.00 95.94 495 THR A N 1
ATOM 3945 C CA . THR A 1 495 ? -25.259 -3.368 48.164 1.00 95.94 495 THR A CA 1
ATOM 3946 C C . THR A 1 495 ? -24.976 -4.782 47.645 1.00 95.94 495 THR A C 1
ATOM 3948 O O . THR A 1 495 ? -23.856 -5.261 47.786 1.00 95.94 495 THR A O 1
ATOM 3951 N N . THR A 1 496 ? -25.955 -5.454 47.029 1.00 96.31 496 THR A N 1
ATOM 3952 C CA . THR A 1 496 ? -25.866 -6.872 46.641 1.00 96.31 496 THR A CA 1
ATOM 3953 C C . THR A 1 496 ? -25.491 -7.026 45.171 1.00 96.31 496 THR A C 1
ATOM 3955 O O . THR A 1 496 ? -26.211 -6.546 44.298 1.00 96.31 496 THR A O 1
ATOM 3958 N N . PHE A 1 497 ? -24.390 -7.718 44.873 1.00 97.06 497 PHE A N 1
ATOM 3959 C CA . PHE A 1 497 ? -23.976 -8.010 43.496 1.00 97.06 497 PHE A CA 1
ATOM 3960 C C . PHE A 1 497 ? -24.852 -9.082 42.843 1.00 97.06 497 PHE A C 1
ATOM 3962 O O . PHE A 1 497 ? -25.180 -10.097 43.456 1.00 97.06 497 PHE A O 1
ATOM 3969 N N . LEU A 1 498 ? -25.188 -8.876 41.571 1.00 96.94 498 LEU A N 1
ATOM 3970 C CA . LEU A 1 498 ? -25.938 -9.829 40.762 1.00 96.94 498 LEU A CA 1
ATOM 3971 C C . LEU A 1 498 ? -24.974 -10.852 40.154 1.00 96.94 498 LEU A C 1
ATOM 3973 O O . LEU A 1 498 ? -24.346 -10.602 39.126 1.00 96.94 498 LEU A O 1
ATOM 3977 N N . GLN A 1 499 ? -24.841 -12.008 40.803 1.00 96.88 499 GLN A N 1
ATOM 3978 C CA . GLN A 1 499 ? -23.956 -13.082 40.346 1.00 96.88 499 GLN A CA 1
ATOM 3979 C C . GLN A 1 499 ? -24.453 -13.692 39.031 1.00 96.88 499 GLN A C 1
ATOM 3981 O O . GLN A 1 499 ? -25.653 -13.814 38.833 1.00 96.88 499 GLN A O 1
ATOM 3986 N N . GLY A 1 500 ? -23.549 -14.125 38.150 1.00 96.38 500 GLY A N 1
ATOM 3987 C CA . GLY A 1 500 ? -23.894 -14.806 36.890 1.00 96.38 500 GLY A CA 1
ATOM 3988 C C . GLY A 1 500 ? -24.080 -13.888 35.676 1.00 96.38 500 GLY A C 1
ATOM 3989 O O . GLY A 1 500 ? -24.092 -14.372 34.545 1.00 96.38 500 GLY A O 1
ATOM 3990 N N . ILE A 1 501 ? -24.126 -12.566 35.875 1.00 96.81 501 ILE A N 1
ATOM 3991 C CA . ILE A 1 501 ? -23.987 -11.611 34.770 1.00 96.81 501 ILE A CA 1
ATOM 3992 C C . ILE A 1 501 ? -22.489 -11.418 34.476 1.00 96.81 501 ILE A C 1
ATOM 3994 O O . ILE A 1 501 ? -21.738 -11.103 35.404 1.00 96.81 501 ILE A O 1
ATOM 3998 N N . PRO A 1 502 ? -22.020 -11.608 33.226 1.00 94.69 502 PRO A N 1
ATOM 3999 C CA . PRO A 1 502 ? -20.611 -11.454 32.894 1.00 94.69 502 PRO A CA 1
ATOM 4000 C C . PRO A 1 502 ? -20.108 -10.037 33.185 1.00 94.69 502 PRO A C 1
ATOM 4002 O O . PRO A 1 502 ? -20.759 -9.042 32.863 1.00 94.69 502 PRO A O 1
ATOM 4005 N N . GLN A 1 503 ? -18.924 -9.965 33.782 1.00 94.75 503 GLN A N 1
ATOM 4006 C CA . GLN A 1 503 ? -18.178 -8.722 33.963 1.00 94.75 503 GLN A CA 1
ATOM 4007 C C . GLN A 1 503 ? -17.394 -8.392 32.688 1.00 94.75 503 GLN A C 1
ATOM 4009 O O . GLN A 1 503 ? -17.218 -9.248 31.821 1.00 94.75 503 GLN A O 1
ATOM 4014 N N . ASN A 1 504 ? -16.870 -7.168 32.601 1.00 94.12 504 ASN A N 1
ATOM 4015 C CA . ASN A 1 504 ? -16.021 -6.694 31.504 1.00 94.12 504 ASN A CA 1
ATOM 4016 C C . ASN A 1 504 ? -16.715 -6.704 30.132 1.00 94.12 504 ASN A C 1
ATOM 4018 O O . ASN A 1 504 ? -16.057 -6.781 29.099 1.00 94.12 504 ASN A O 1
ATOM 4022 N N . LEU A 1 505 ? -18.044 -6.597 30.111 1.00 95.19 505 LEU A N 1
ATOM 4023 C CA . LEU A 1 505 ? -18.799 -6.402 28.878 1.00 95.19 505 LEU A CA 1
ATOM 4024 C C . LEU A 1 505 ? -18.790 -4.927 28.491 1.00 95.19 505 LEU A C 1
ATOM 4026 O O . LEU A 1 505 ? -19.003 -4.062 29.340 1.00 95.19 505 LEU A O 1
ATOM 4030 N N . VAL A 1 506 ? -18.602 -4.641 27.203 1.00 96.88 506 VAL A N 1
ATOM 4031 C CA . VAL A 1 506 ? -18.781 -3.288 26.668 1.00 96.88 506 VAL A CA 1
ATOM 4032 C C . VAL A 1 506 ? -20.228 -3.113 26.246 1.00 96.88 506 VAL A C 1
ATOM 4034 O O . VAL A 1 506 ? -20.686 -3.741 25.289 1.00 96.88 506 VAL A O 1
ATOM 4037 N N . VAL A 1 507 ? -20.946 -2.249 26.954 1.00 97.44 507 VAL A N 1
ATOM 4038 C CA . VAL A 1 507 ? -22.379 -2.025 26.753 1.00 97.44 507 VAL A CA 1
ATOM 4039 C C . VAL A 1 507 ? -22.666 -0.550 26.501 1.00 97.44 507 VAL A C 1
ATOM 4041 O O . VAL A 1 507 ? -21.880 0.331 26.854 1.00 97.44 507 VAL A O 1
ATOM 4044 N N . LYS A 1 508 ? -23.800 -0.284 25.861 1.00 97.31 508 LYS A N 1
ATOM 4045 C CA . LYS A 1 508 ? -24.376 1.048 25.685 1.00 97.31 508 LYS A CA 1
ATOM 4046 C C . LYS A 1 508 ? -25.345 1.382 26.817 1.00 97.31 508 LYS A C 1
ATOM 4048 O O . LYS A 1 508 ? -25.313 2.495 27.334 1.00 97.31 508 LYS A O 1
ATOM 4053 N N . THR A 1 509 ? -26.172 0.418 27.212 1.00 98.12 509 THR A N 1
ATOM 4054 C CA . THR A 1 509 ? -27.148 0.556 28.297 1.00 98.12 509 THR A CA 1
ATOM 4055 C C . THR A 1 509 ? -27.255 -0.731 29.113 1.00 98.12 509 THR A C 1
ATOM 4057 O O . THR A 1 509 ? -26.976 -1.829 28.621 1.00 98.12 509 THR A O 1
ATOM 4060 N N . VAL A 1 510 ? -27.662 -0.579 30.374 1.00 98.44 510 VAL A N 1
ATOM 4061 C CA . VAL A 1 510 ? -28.134 -1.668 31.235 1.00 98.44 510 VAL A CA 1
ATOM 4062 C C . VAL A 1 510 ? -29.556 -1.344 31.666 1.00 98.44 510 VAL A C 1
ATOM 4064 O O . VAL A 1 510 ? -29.769 -0.343 32.349 1.00 98.44 510 VAL A O 1
ATOM 4067 N N . THR A 1 511 ? -30.522 -2.181 31.300 1.00 98.44 511 THR A N 1
ATOM 4068 C CA . THR A 1 511 ? -31.941 -1.946 31.590 1.00 98.44 511 THR A CA 1
ATOM 4069 C C . THR A 1 511 ? -32.468 -2.983 32.573 1.00 98.44 511 THR A C 1
ATOM 4071 O O . THR A 1 511 ? -32.383 -4.185 32.337 1.00 98.44 511 THR A O 1
ATOM 4074 N N . ALA A 1 512 ? -33.025 -2.525 33.692 1.00 98.19 512 ALA A N 1
ATOM 4075 C CA . ALA A 1 512 ? -33.647 -3.376 34.700 1.00 98.19 512 ALA A CA 1
ATOM 4076 C C . ALA A 1 512 ? -35.173 -3.299 34.605 1.00 98.19 512 ALA A C 1
ATOM 4078 O O . ALA A 1 512 ? -35.732 -2.203 34.609 1.00 98.19 512 ALA A O 1
ATOM 4079 N N . TYR A 1 513 ? -35.839 -4.452 34.548 1.00 97.94 513 TYR A N 1
ATOM 4080 C CA . TYR A 1 513 ? -37.290 -4.564 34.413 1.00 97.94 513 TYR A CA 1
ATOM 4081 C C . TYR A 1 513 ? -37.926 -5.097 35.694 1.00 97.94 513 TYR A C 1
ATOM 4083 O O . TYR A 1 513 ? -37.587 -6.186 36.172 1.00 97.94 513 TYR A O 1
ATOM 4091 N N . TYR A 1 514 ? -38.896 -4.350 36.209 1.00 97.25 514 TYR A N 1
ATOM 4092 C CA . TYR A 1 514 ? -39.622 -4.658 37.433 1.00 97.25 514 TYR A CA 1
ATOM 4093 C C . TYR A 1 514 ? -41.110 -4.827 37.147 1.00 97.25 514 TYR A C 1
ATOM 4095 O O . TYR A 1 514 ? -41.664 -4.130 36.293 1.00 97.25 514 TYR A O 1
ATOM 4103 N N . TYR A 1 515 ? -41.778 -5.699 37.903 1.00 95.31 515 TYR A N 1
ATOM 4104 C CA . TYR A 1 515 ? -43.237 -5.660 37.974 1.00 95.31 515 TYR A CA 1
ATOM 4105 C C . TYR A 1 515 ? -43.709 -4.662 39.036 1.00 95.31 515 TYR A C 1
ATOM 4107 O O . TYR A 1 515 ? -43.106 -4.511 40.101 1.00 95.31 515 TYR A O 1
ATOM 4115 N N . LYS A 1 516 ? -44.808 -3.974 38.740 1.00 89.38 516 LYS A N 1
ATOM 4116 C CA . LYS A 1 516 ? -45.474 -3.012 39.611 1.00 89.38 516 LYS A CA 1
ATOM 4117 C C . LYS A 1 516 ? -46.242 -3.757 40.694 1.00 89.38 516 LYS A C 1
ATOM 4119 O O . LYS A 1 516 ? -47.087 -4.604 40.414 1.00 89.38 516 LYS A O 1
ATOM 4124 N N . GLY A 1 517 ? -45.945 -3.418 41.941 1.00 81.06 517 GLY A N 1
ATOM 4125 C CA . GLY A 1 517 ? -46.715 -3.823 43.114 1.00 81.06 517 GLY A CA 1
ATOM 4126 C C . GLY A 1 517 ? -47.021 -2.605 43.984 1.00 81.06 517 GLY A C 1
ATOM 4127 O O . GLY A 1 517 ? -46.594 -1.500 43.666 1.00 81.06 517 GLY A O 1
ATOM 4128 N N . ARG A 1 518 ? -47.720 -2.804 45.109 1.00 75.19 518 ARG A N 1
ATOM 4129 C CA . ARG A 1 518 ? -48.056 -1.712 46.049 1.00 75.19 518 ARG A CA 1
ATOM 4130 C C . ARG A 1 518 ? -46.833 -1.051 46.704 1.00 75.19 518 ARG A C 1
ATOM 4132 O O . ARG A 1 518 ? -46.933 0.075 47.169 1.00 75.19 518 ARG A O 1
ATOM 4139 N N . SER A 1 519 ? -45.703 -1.756 46.773 1.00 71.38 519 SER A N 1
ATOM 4140 C CA . SER A 1 519 ? -44.453 -1.285 47.387 1.00 71.38 519 SER A CA 1
ATOM 4141 C C . SER A 1 519 ? -43.377 -0.919 46.354 1.00 71.38 519 SER A C 1
ATOM 4143 O O . SER A 1 519 ? -43.539 -1.170 45.159 1.00 71.38 519 SER A O 1
ATOM 4145 N N . ASN A 1 520 ? -42.256 -0.381 46.839 1.00 85.69 520 ASN A N 1
ATOM 4146 C CA . ASN A 1 520 ? -41.077 0.030 46.067 1.00 85.69 520 ASN A CA 1
ATOM 4147 C C . ASN A 1 520 ? -40.537 -1.062 45.112 1.00 85.69 520 ASN A C 1
ATOM 4149 O O . ASN A 1 520 ? -40.867 -2.246 45.234 1.00 85.69 520 ASN A O 1
ATOM 4153 N N . PHE A 1 521 ? -39.691 -0.652 44.164 1.00 93.50 521 PHE A N 1
ATOM 4154 C CA . PHE A 1 521 ? -39.009 -1.511 43.186 1.00 93.50 521 PHE A CA 1
ATOM 4155 C C . PHE A 1 521 ? -37.901 -2.345 43.846 1.00 93.50 521 PHE A C 1
ATOM 4157 O O . PHE A 1 521 ? -36.723 -2.025 43.747 1.00 93.50 521 PHE A O 1
ATOM 4164 N N . THR A 1 522 ? -38.294 -3.391 44.571 1.00 94.62 522 THR A N 1
ATOM 4165 C CA . THR A 1 522 ? -37.404 -4.251 45.358 1.00 94.62 522 THR A CA 1
ATOM 4166 C C . THR A 1 522 ? -36.715 -5.336 44.521 1.00 94.62 522 THR A C 1
ATOM 4168 O O . THR A 1 522 ? -37.148 -5.654 43.411 1.00 94.62 522 THR A O 1
ATOM 4171 N N . LEU A 1 523 ? -35.641 -5.943 45.048 1.00 94.56 523 LEU A N 1
ATOM 4172 C CA . LEU A 1 523 ? -34.906 -7.007 44.348 1.00 94.56 523 LEU A CA 1
ATOM 4173 C C . LEU A 1 523 ? -35.798 -8.213 44.028 1.00 94.56 523 LEU A C 1
ATOM 4175 O O . LEU A 1 523 ? -35.667 -8.786 42.953 1.00 94.56 523 LEU A O 1
ATOM 4179 N N . ASP A 1 524 ? -36.728 -8.577 44.916 1.00 93.25 524 ASP A N 1
ATOM 4180 C CA . ASP A 1 524 ? -37.725 -9.631 44.696 1.00 93.25 524 ASP A CA 1
ATOM 4181 C C . ASP A 1 524 ? -38.682 -9.321 43.531 1.00 93.25 524 ASP A C 1
ATOM 4183 O O . ASP A 1 524 ? -39.225 -10.257 42.944 1.00 93.25 524 ASP A O 1
ATOM 4187 N N . LYS A 1 525 ? -38.782 -8.056 43.106 1.00 94.69 525 LYS A N 1
ATOM 4188 C CA . LYS A 1 525 ? -39.568 -7.633 41.940 1.00 94.69 525 LYS A CA 1
ATOM 4189 C C . LYS A 1 525 ? -38.790 -7.485 40.650 1.00 94.69 525 LYS A C 1
ATOM 4191 O O . LYS A 1 525 ? -39.399 -7.300 39.595 1.00 94.69 525 LYS A O 1
ATOM 4196 N N . LEU A 1 526 ? -37.466 -7.559 40.716 1.00 96.62 526 LEU A N 1
ATOM 4197 C CA . LEU A 1 526 ? -36.628 -7.530 39.533 1.00 96.62 526 LEU A CA 1
ATOM 4198 C C . LEU A 1 526 ? -36.791 -8.850 38.771 1.00 96.62 526 LEU A C 1
ATOM 4200 O O . LEU A 1 526 ? -36.477 -9.931 39.291 1.00 96.62 526 LEU A O 1
ATOM 4204 N N . LEU A 1 527 ? -37.290 -8.743 37.541 1.00 96.75 527 LEU A N 1
ATOM 4205 C CA . LEU A 1 527 ? -37.589 -9.878 36.670 1.00 96.75 527 LEU A CA 1
ATOM 4206 C C . LEU A 1 527 ? -36.465 -10.146 35.673 1.00 96.75 527 LEU A C 1
ATOM 4208 O O . LEU A 1 527 ? -36.081 -11.296 35.463 1.00 96.75 527 LEU A O 1
ATOM 4212 N N . LEU A 1 528 ? -35.955 -9.083 35.052 1.00 97.81 528 LEU A N 1
ATOM 4213 C CA . LEU A 1 528 ? -35.081 -9.169 33.888 1.00 97.81 528 LEU A CA 1
ATOM 4214 C C . LEU A 1 528 ? -34.042 -8.046 33.927 1.00 97.81 528 LEU A C 1
ATOM 4216 O O . LEU A 1 528 ? -34.368 -6.907 34.266 1.00 97.81 528 LEU A O 1
ATOM 4220 N N . VAL A 1 529 ? -32.805 -8.367 33.558 1.00 98.25 529 VAL A N 1
ATOM 4221 C CA . VAL A 1 529 ? -31.734 -7.397 33.302 1.00 98.25 529 VAL A CA 1
ATOM 4222 C C . VAL A 1 529 ? -31.297 -7.552 31.853 1.00 98.25 529 VAL A C 1
ATOM 4224 O O . VAL A 1 529 ? -30.857 -8.624 31.448 1.00 98.25 529 VAL A O 1
ATOM 4227 N N . GLU A 1 530 ? -31.430 -6.494 31.071 1.00 98.12 530 GLU A N 1
ATOM 4228 C CA . GLU A 1 530 ? -30.996 -6.417 29.679 1.00 98.12 530 GLU A CA 1
ATOM 4229 C C . GLU A 1 530 ? -29.680 -5.652 29.582 1.00 98.12 530 GLU A C 1
ATOM 4231 O O . GLU A 1 530 ? -29.507 -4.602 30.203 1.00 98.12 530 GLU A O 1
ATOM 4236 N N . LEU A 1 531 ? -28.768 -6.174 28.769 1.00 97.88 531 LEU A N 1
ATOM 4237 C CA . LEU A 1 531 ? -27.533 -5.514 28.374 1.00 97.88 531 LEU A CA 1
ATOM 4238 C C . LEU A 1 531 ? -27.578 -5.243 26.869 1.00 97.88 531 LEU A C 1
ATOM 4240 O O . LEU A 1 531 ? -27.576 -6.189 26.078 1.00 97.88 531 LEU A O 1
ATOM 4244 N N . GLU A 1 532 ? -27.561 -3.970 26.471 1.00 97.19 532 GLU A N 1
ATOM 4245 C CA . GLU A 1 532 ? -27.348 -3.569 25.075 1.00 97.19 532 GLU A CA 1
ATOM 4246 C C . GLU A 1 532 ? -25.836 -3.557 24.808 1.00 97.19 532 GLU A C 1
ATOM 4248 O O . GLU A 1 532 ? -25.146 -2.573 25.083 1.00 97.19 532 GLU A O 1
ATOM 4253 N N . LYS A 1 533 ? -25.291 -4.667 24.307 1.00 95.81 533 LYS A N 1
ATOM 4254 C CA . LYS A 1 533 ? -23.865 -4.829 23.993 1.00 95.81 533 LYS A CA 1
ATOM 4255 C C . LYS A 1 533 ? -23.436 -3.905 22.849 1.00 95.81 533 LYS A C 1
ATOM 4257 O O . LYS A 1 533 ? -24.227 -3.498 21.994 1.00 95.81 533 LYS A O 1
ATOM 4262 N N . ARG A 1 534 ? -22.141 -3.589 22.799 1.00 94.38 534 ARG A N 1
ATOM 4263 C CA . ARG A 1 534 ? -21.526 -2.939 21.638 1.00 94.38 534 ARG A CA 1
ATOM 4264 C C . ARG A 1 534 ? -21.526 -3.893 20.442 1.00 94.38 534 ARG A C 1
ATOM 4266 O O . ARG A 1 534 ? -20.987 -4.988 20.533 1.00 94.38 534 ARG A O 1
ATOM 4273 N N . GLY A 1 535 ? -22.009 -3.421 19.297 1.00 87.25 535 GLY A N 1
ATOM 4274 C CA . GLY A 1 535 ? -21.981 -4.176 18.045 1.00 87.25 535 GLY A CA 1
ATOM 4275 C C . GLY A 1 535 ? -23.179 -3.862 17.157 1.00 87.25 535 GLY A C 1
ATOM 4276 O O . GLY A 1 535 ? -24.083 -3.119 17.540 1.00 87.25 535 GLY A O 1
ATOM 4277 N N . THR A 1 536 ? -23.154 -4.413 15.946 1.00 75.00 536 THR A N 1
ATOM 4278 C CA . THR A 1 536 ? -24.274 -4.401 14.985 1.00 75.00 536 THR A CA 1
ATOM 4279 C C . THR A 1 536 ? -24.710 -5.818 14.620 1.00 75.00 536 THR A C 1
ATOM 4281 O O . THR A 1 536 ? -25.433 -6.016 13.649 1.00 75.00 536 THR A O 1
ATOM 4284 N N . ASP A 1 537 ? -24.201 -6.815 15.333 1.00 78.75 537 ASP A N 1
ATOM 4285 C CA . ASP A 1 537 ? -24.523 -8.215 15.139 1.00 78.75 537 ASP A CA 1
ATOM 4286 C C . ASP A 1 537 ? -25.899 -8.557 15.724 1.00 78.75 537 ASP A C 1
ATOM 4288 O O . ASP A 1 537 ? -26.459 -7.832 16.547 1.00 78.75 537 ASP A O 1
ATOM 4292 N N . GLN A 1 538 ? -26.452 -9.694 15.295 1.00 78.38 538 GLN A N 1
ATOM 4293 C CA . GLN A 1 538 ? -27.744 -10.187 15.781 1.00 78.38 538 GLN A CA 1
ATOM 4294 C C . GLN A 1 538 ? -27.749 -10.426 17.300 1.00 78.38 538 GLN A C 1
ATOM 4296 O O . GLN A 1 538 ? -28.812 -10.433 17.895 1.00 78.38 538 GLN A O 1
ATOM 4301 N N . LYS A 1 539 ? -26.582 -10.544 17.950 1.00 85.56 539 LYS A N 1
ATOM 4302 C CA . LYS A 1 539 ? -26.428 -10.762 19.399 1.00 85.56 539 LYS A CA 1
ATOM 4303 C C . LYS A 1 539 ? -26.207 -9.478 20.204 1.00 85.56 539 LYS A C 1
ATOM 4305 O O . LYS A 1 539 ? -25.549 -9.488 21.246 1.00 85.56 539 LYS A O 1
ATOM 4310 N N . ARG A 1 540 ? -26.765 -8.364 19.729 1.00 94.00 540 ARG A N 1
ATOM 4311 C CA . ARG A 1 540 ? -26.631 -7.053 20.372 1.00 94.00 540 ARG A CA 1
ATOM 4312 C C . ARG A 1 540 ? -27.247 -7.001 21.772 1.00 94.00 540 ARG A C 1
ATOM 4314 O O . ARG A 1 540 ? -26.783 -6.214 22.590 1.00 94.00 540 ARG A O 1
ATOM 4321 N N . TYR A 1 541 ? -28.251 -7.822 22.071 1.00 96.50 541 TYR A N 1
ATOM 4322 C CA . TYR A 1 541 ? -28.930 -7.804 23.363 1.00 96.50 541 TYR A CA 1
ATOM 4323 C C . TYR A 1 541 ? -28.738 -9.125 24.102 1.00 96.50 541 TYR A C 1
ATOM 4325 O O . TYR A 1 541 ? -28.880 -10.204 23.524 1.00 96.50 541 TYR A O 1
ATOM 4333 N N . ALA A 1 542 ? -28.434 -9.040 25.396 1.00 96.88 542 ALA A N 1
ATOM 4334 C CA . ALA A 1 542 ? -28.431 -10.189 26.293 1.00 96.88 542 ALA A CA 1
ATOM 4335 C C . ALA A 1 542 ? -29.342 -9.932 27.487 1.00 96.88 542 ALA A C 1
ATOM 4337 O O . ALA A 1 542 ? -29.240 -8.904 28.154 1.00 96.88 542 ALA A O 1
ATOM 4338 N N . TYR A 1 543 ? -30.208 -10.900 27.760 1.00 97.62 543 TYR A N 1
ATOM 4339 C CA . TYR A 1 543 ? -31.222 -10.819 28.795 1.00 97.62 543 TYR A CA 1
ATOM 4340 C C . TYR A 1 543 ? -30.939 -11.849 29.870 1.00 97.62 543 TYR A C 1
ATOM 4342 O O . TYR A 1 543 ? -30.822 -13.041 29.583 1.00 97.62 543 TYR A O 1
ATOM 4350 N N . TYR A 1 544 ? -30.873 -11.394 31.113 1.00 97.88 544 TYR A N 1
ATOM 4351 C CA . TYR A 1 544 ? -30.581 -12.211 32.275 1.00 97.88 544 TYR A CA 1
ATOM 4352 C C . TYR A 1 544 ? -31.789 -12.258 33.201 1.00 97.88 544 TYR A C 1
ATOM 4354 O O . TYR A 1 544 ? -32.394 -11.228 33.492 1.00 97.88 544 TYR A O 1
ATOM 4362 N N . SER A 1 545 ? -32.109 -13.444 33.713 1.00 97.00 545 SER A N 1
ATOM 4363 C CA . SER A 1 545 ? -33.094 -13.618 34.783 1.00 97.00 545 SER A CA 1
ATOM 4364 C C . SER A 1 545 ? -32.568 -14.579 35.844 1.00 97.00 545 SER A C 1
ATOM 4366 O O . SER A 1 545 ? -31.759 -15.464 35.555 1.00 97.00 545 SER A O 1
ATOM 4368 N N . ARG A 1 546 ? -33.079 -14.459 37.067 1.00 94.19 546 ARG A N 1
ATOM 4369 C CA . ARG A 1 546 ? -32.829 -15.422 38.151 1.00 94.19 546 ARG A CA 1
ATOM 4370 C C . ARG A 1 546 ? -33.787 -16.618 38.150 1.00 94.19 546 ARG A C 1
ATOM 4372 O O . ARG A 1 546 ? -33.859 -17.337 39.144 1.00 94.19 546 ARG A O 1
ATOM 4379 N N . GLY A 1 547 ? -34.550 -16.805 37.066 1.00 85.25 547 GLY A N 1
ATOM 4380 C CA . GLY A 1 547 ? -35.554 -17.859 36.929 1.00 85.25 547 GLY A CA 1
ATOM 4381 C C . GLY A 1 547 ? -36.500 -17.886 38.127 1.00 85.25 547 GLY A C 1
ATOM 4382 O O . GLY A 1 547 ? -37.359 -17.024 38.273 1.00 85.25 547 GLY A O 1
ATOM 4383 N N . SER A 1 548 ? -36.292 -18.853 39.016 1.00 81.06 548 SER A N 1
ATOM 4384 C CA . SER A 1 548 ? -37.069 -19.049 40.235 1.00 81.06 548 SER A CA 1
ATOM 4385 C C . SER A 1 548 ? -36.542 -18.251 41.446 1.00 81.06 548 SER A C 1
ATOM 4387 O O . SER A 1 548 ? -36.517 -18.752 42.559 1.00 81.06 548 SER A O 1
ATOM 4389 N N . GLY A 1 549 ? -36.068 -17.016 41.287 1.00 80.25 549 GLY A N 1
ATOM 4390 C CA . GLY A 1 549 ? -35.739 -16.159 42.442 1.00 80.25 549 GLY A CA 1
ATOM 4391 C C . GLY A 1 549 ? -34.427 -16.469 43.187 1.00 80.25 549 GLY A C 1
ATOM 4392 O O . GLY A 1 549 ? -34.269 -16.016 44.317 1.00 80.25 549 GLY A O 1
ATOM 4393 N N . GLY A 1 550 ? -33.484 -17.203 42.580 1.00 87.81 550 GLY A N 1
ATOM 4394 C CA . GLY A 1 550 ? -32.140 -17.415 43.149 1.00 87.81 550 GLY A CA 1
ATOM 4395 C C . GLY A 1 550 ? -31.251 -16.157 43.135 1.00 87.81 550 GLY A C 1
ATOM 4396 O O . GLY A 1 550 ? -31.628 -15.117 42.595 1.00 87.81 550 GLY A O 1
ATOM 4397 N N . SER A 1 551 ? -30.045 -16.247 43.708 1.00 89.19 551 SER A N 1
ATOM 4398 C CA . SER A 1 551 ? -29.030 -15.177 43.648 1.00 89.19 551 SER A CA 1
ATOM 4399 C C . SER A 1 551 ? -28.261 -15.142 42.321 1.00 89.19 551 SER A C 1
ATOM 4401 O O . SER A 1 551 ? -27.660 -14.122 41.977 1.00 89.19 551 SER A O 1
ATOM 4403 N N . THR A 1 552 ? -28.281 -16.247 41.571 1.00 95.25 552 THR A N 1
ATOM 4404 C CA . THR A 1 552 ? -27.582 -16.390 40.292 1.00 95.25 552 THR A CA 1
ATOM 4405 C C . THR A 1 552 ? -28.487 -16.032 39.117 1.00 95.25 552 THR A C 1
ATOM 4407 O O . THR A 1 552 ? -29.588 -16.556 38.958 1.00 95.25 552 THR A O 1
ATOM 4410 N N . TRP A 1 553 ? -27.979 -15.154 38.266 1.00 96.81 553 TRP A N 1
ATOM 4411 C CA . TRP A 1 553 ? -28.581 -14.706 37.026 1.00 96.81 553 TRP A CA 1
ATOM 4412 C C . TRP A 1 553 ? -28.073 -15.560 35.875 1.00 96.81 553 TRP A C 1
ATOM 4414 O O . TRP A 1 553 ? -26.879 -15.812 35.741 1.00 96.81 553 TRP A O 1
ATOM 4424 N N . THR A 1 554 ? -28.993 -15.999 35.028 1.00 96.62 554 THR A N 1
ATOM 4425 C CA . THR A 1 554 ? -28.702 -16.834 33.862 1.00 96.62 554 THR A CA 1
ATOM 4426 C C . THR A 1 554 ? -29.249 -16.166 32.616 1.00 96.62 554 THR A C 1
ATOM 4428 O O . THR A 1 554 ? -30.260 -15.461 32.674 1.00 96.62 554 THR A O 1
ATOM 4431 N N . ILE A 1 555 ? -28.561 -16.357 31.494 1.00 96.56 555 ILE A N 1
ATOM 4432 C CA . ILE A 1 555 ? -29.008 -15.828 30.210 1.00 96.56 555 ILE A CA 1
ATOM 4433 C C . ILE A 1 555 ? -30.293 -16.552 29.784 1.00 96.56 555 ILE A C 1
ATOM 4435 O O . ILE A 1 555 ? -30.347 -17.780 29.782 1.00 96.56 555 ILE A O 1
ATOM 4439 N N . VAL A 1 556 ? -31.341 -15.797 29.460 1.00 95.81 556 VAL A N 1
ATOM 4440 C CA . VAL A 1 556 ? -32.643 -16.336 29.024 1.00 95.81 556 VAL A CA 1
ATOM 4441 C C . VAL A 1 556 ? -32.963 -16.030 27.569 1.00 95.81 556 VAL A C 1
ATOM 4443 O O . VAL A 1 556 ? -33.826 -16.686 26.991 1.00 95.81 556 VAL A O 1
ATOM 4446 N N . TYR A 1 557 ? -32.296 -15.034 26.988 1.00 91.56 557 TYR A N 1
ATOM 4447 C CA . TYR A 1 557 ? -32.437 -14.660 25.587 1.00 91.56 557 TYR A CA 1
ATOM 4448 C C . TYR A 1 557 ? -31.176 -13.908 25.130 1.00 91.56 557 TYR A C 1
ATOM 4450 O O . TYR A 1 557 ? -30.660 -13.065 25.867 1.00 91.56 557 TYR A O 1
ATOM 4458 N N . GLU A 1 558 ? -30.661 -14.226 23.940 1.00 88.38 558 GLU A N 1
ATOM 4459 C CA . GLU A 1 558 ? -29.506 -13.554 23.326 1.00 88.38 558 GLU A CA 1
ATOM 4460 C C . GLU A 1 558 ? -29.750 -13.390 21.825 1.00 88.38 558 GLU A C 1
ATOM 4462 O O . GLU A 1 558 ? -29.480 -14.310 21.052 1.00 88.38 558 GLU A O 1
ATOM 4467 N N . ASN A 1 559 ? -30.311 -12.250 21.419 1.00 89.44 559 ASN A N 1
ATOM 4468 C CA . ASN A 1 559 ? -30.588 -11.962 20.013 1.00 89.44 559 ASN A CA 1
ATOM 4469 C C . ASN A 1 559 ? -30.912 -10.462 19.806 1.00 89.44 559 ASN A C 1
ATOM 4471 O O . ASN A 1 559 ? -30.251 -9.585 20.375 1.00 89.44 559 ASN A O 1
ATOM 4475 N N . THR A 1 560 ? -31.930 -10.177 18.990 1.00 91.75 560 THR A N 1
ATOM 4476 C CA . THR A 1 560 ? -32.525 -8.861 18.768 1.00 91.75 560 THR A CA 1
ATOM 4477 C C . THR A 1 560 ? -33.175 -8.301 20.030 1.00 91.75 560 THR A C 1
ATOM 4479 O O . THR A 1 560 ? -33.454 -9.013 20.989 1.00 91.75 560 THR A O 1
ATOM 4482 N N . GLU A 1 561 ? -33.430 -7.000 20.016 1.00 95.38 561 GLU A N 1
ATOM 4483 C CA . GLU A 1 561 ? -34.172 -6.311 21.069 1.00 95.38 561 GLU A CA 1
ATOM 4484 C C . GLU A 1 561 ? -35.569 -6.927 21.241 1.00 95.38 561 GLU A C 1
ATOM 4486 O O . GLU A 1 561 ? -36.310 -7.043 20.263 1.00 95.38 561 GLU A O 1
ATOM 4491 N N . LEU A 1 562 ? -35.935 -7.301 22.469 1.00 95.25 562 LEU A N 1
ATOM 4492 C CA . LEU A 1 562 ? -37.308 -7.659 22.816 1.00 95.25 562 LEU A CA 1
ATOM 4493 C C . LEU A 1 562 ? -38.148 -6.381 22.865 1.00 95.25 562 LEU A C 1
ATOM 4495 O O . LEU A 1 562 ? -37.884 -5.497 23.679 1.00 95.25 562 LEU A O 1
ATOM 4499 N N . LYS A 1 563 ? -39.181 -6.297 22.022 1.00 95.00 563 LYS A N 1
ATOM 4500 C CA . LYS A 1 563 ? -40.078 -5.133 21.947 1.00 95.00 563 LYS A CA 1
ATOM 4501 C C . LYS A 1 563 ? -41.507 -5.490 22.315 1.00 95.00 563 LYS A C 1
ATOM 4503 O O . LYS A 1 563 ? -41.924 -6.642 22.201 1.00 95.00 563 LYS A O 1
ATOM 4508 N N . ASP A 1 564 ? -42.245 -4.476 22.755 1.00 94.75 564 ASP A N 1
ATOM 4509 C CA . ASP A 1 564 ? -43.703 -4.468 22.871 1.00 94.75 564 ASP A CA 1
ATOM 4510 C C . ASP A 1 564 ? -44.293 -5.751 23.487 1.00 94.75 564 ASP A C 1
ATOM 4512 O O . ASP A 1 564 ? -44.142 -6.026 24.687 1.00 94.75 564 ASP A O 1
ATOM 4516 N N . ILE A 1 565 ? -44.978 -6.543 22.656 1.00 96.31 565 ILE A N 1
ATOM 4517 C CA . ILE A 1 565 ? -45.689 -7.757 23.045 1.00 96.31 565 ILE A CA 1
ATOM 4518 C C . ILE A 1 565 ? -44.732 -8.883 23.445 1.00 96.31 565 ILE A C 1
ATOM 4520 O O . ILE A 1 565 ? -45.012 -9.591 24.409 1.00 96.31 565 ILE A O 1
ATOM 4524 N N . GLU A 1 566 ? -43.586 -9.031 22.772 1.00 96.56 566 GLU A N 1
ATOM 4525 C CA . GLU A 1 566 ? -42.603 -10.077 23.074 1.00 96.56 566 GLU A CA 1
ATOM 4526 C C . GLU A 1 566 ? -41.964 -9.835 24.439 1.00 96.56 566 GLU A C 1
ATOM 4528 O O . GLU A 1 566 ? -41.924 -10.735 25.283 1.00 96.56 566 GLU A O 1
ATOM 4533 N N . LEU A 1 567 ? -41.544 -8.590 24.686 1.00 97.19 567 LEU A N 1
ATOM 4534 C CA . LEU A 1 567 ? -41.020 -8.170 25.981 1.00 97.19 567 LEU A CA 1
ATOM 4535 C C . LEU A 1 567 ? -42.068 -8.374 27.079 1.00 97.19 567 LEU A C 1
ATOM 4537 O O . LEU A 1 567 ? -41.783 -8.996 28.101 1.00 97.19 567 LEU A O 1
ATOM 4541 N N . THR A 1 568 ? -43.301 -7.912 26.856 1.00 97.25 568 THR A N 1
ATOM 4542 C CA . THR A 1 568 ? -44.389 -8.044 27.837 1.00 97.25 568 THR A CA 1
ATOM 4543 C C . THR A 1 568 ? -44.702 -9.508 28.147 1.00 97.25 568 THR A C 1
ATOM 4545 O O . THR A 1 568 ? -44.852 -9.871 29.314 1.00 97.25 568 THR A O 1
ATOM 4548 N N . ASN A 1 569 ? -44.765 -10.371 27.131 1.00 97.25 569 ASN A N 1
ATOM 4549 C CA . ASN A 1 569 ? -44.989 -11.804 27.311 1.00 97.25 569 ASN A CA 1
ATOM 4550 C C . ASN A 1 569 ? -43.850 -12.446 28.103 1.00 97.25 569 ASN A C 1
ATOM 4552 O O . ASN A 1 569 ? -44.107 -13.247 29.004 1.00 97.25 569 ASN A O 1
ATOM 4556 N N . LYS A 1 570 ? -42.600 -12.047 27.836 1.00 97.00 570 LYS A N 1
ATOM 4557 C CA . LYS A 1 570 ? -41.451 -12.553 28.585 1.00 97.00 570 LYS A CA 1
ATOM 4558 C C . LYS A 1 570 ? -41.480 -12.121 30.049 1.00 97.00 570 LYS A C 1
ATOM 4560 O O . LYS A 1 570 ? -41.225 -12.937 30.934 1.00 97.00 570 LYS A O 1
ATOM 4565 N N . LEU A 1 571 ? -41.838 -10.868 30.325 1.00 97.06 571 LEU A N 1
ATOM 4566 C CA . LEU A 1 571 ? -41.993 -10.362 31.691 1.00 97.06 571 LEU A CA 1
ATOM 4567 C C . LEU A 1 571 ? -43.138 -11.067 32.436 1.00 97.06 571 LEU A C 1
ATOM 4569 O O . LEU A 1 571 ? -42.972 -11.4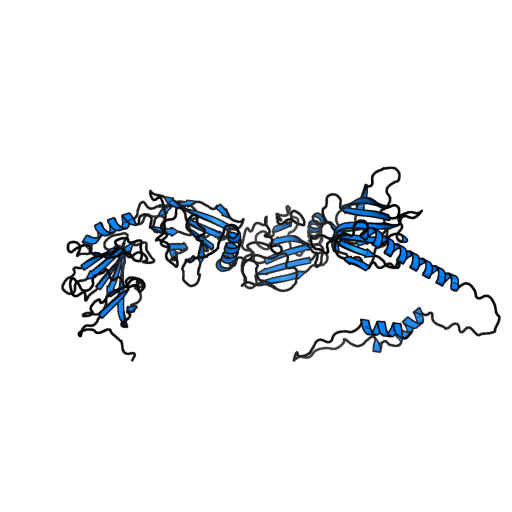21 33.603 1.00 97.06 571 LEU A O 1
ATOM 4573 N N . LYS A 1 572 ? -44.262 -11.351 31.763 1.00 97.00 572 LYS A N 1
ATOM 4574 C CA . LYS A 1 572 ? -45.371 -12.153 32.314 1.00 97.00 572 LYS A CA 1
ATOM 4575 C C . LYS A 1 572 ? -44.938 -13.570 32.676 1.00 97.00 572 LYS A C 1
ATOM 4577 O O . LYS A 1 572 ? -45.220 -14.030 33.780 1.00 97.00 572 LYS A O 1
ATOM 4582 N N . GLU A 1 573 ? -44.215 -14.239 31.780 1.00 96.56 573 GLU A N 1
ATOM 4583 C CA . GLU A 1 573 ? -43.663 -15.577 32.019 1.00 96.56 573 GLU A CA 1
ATOM 4584 C C . GLU A 1 573 ? -42.747 -15.593 33.254 1.00 96.56 573 GLU A C 1
ATOM 4586 O O . GLU A 1 573 ? -42.894 -16.443 34.132 1.00 96.56 573 GLU A O 1
ATOM 4591 N N . LEU A 1 574 ? -41.816 -14.636 33.343 1.00 96.25 574 LEU A N 1
ATOM 4592 C CA . LEU A 1 574 ? -40.860 -14.544 34.449 1.00 96.25 574 LEU A CA 1
ATOM 4593 C C . LEU A 1 574 ? -41.540 -14.204 35.780 1.00 96.25 574 LEU A C 1
ATOM 4595 O O . LEU A 1 574 ? -41.197 -14.801 36.799 1.00 96.25 574 LEU A O 1
ATOM 4599 N N . LYS A 1 575 ? -42.527 -13.299 35.771 1.00 95.75 575 LYS A N 1
ATOM 4600 C CA . LYS A 1 575 ? -43.344 -12.971 36.949 1.00 95.75 575 LYS A CA 1
ATOM 4601 C C . LYS A 1 575 ? -44.058 -14.212 37.479 1.00 95.75 575 LYS A C 1
ATOM 4603 O O . LYS A 1 575 ? -43.902 -14.537 38.651 1.00 95.75 575 LYS A O 1
ATOM 4608 N N . LYS A 1 576 ? -44.750 -14.951 36.605 1.00 95.25 576 LYS A N 1
ATOM 4609 C CA . LYS A 1 576 ? -45.451 -16.185 36.979 1.00 95.25 576 LYS A CA 1
ATOM 4610 C C . LYS A 1 576 ? -44.501 -17.214 37.600 1.00 95.25 576 LYS A C 1
ATOM 4612 O O . LYS A 1 576 ? -44.785 -17.738 38.669 1.00 95.25 576 LYS A O 1
ATOM 4617 N N . LYS A 1 577 ? -43.336 -17.453 36.983 1.00 94.69 577 LYS A N 1
ATOM 4618 C CA . LYS A 1 577 ? -42.318 -18.376 37.525 1.00 94.69 577 LYS A CA 1
ATOM 4619 C C . LYS A 1 577 ? -41.836 -17.977 38.920 1.00 94.69 577 LYS A C 1
ATOM 4621 O O . LYS A 1 577 ? -41.531 -18.846 39.735 1.00 94.69 577 LYS A O 1
ATOM 4626 N N . LEU A 1 578 ? -41.738 -16.677 39.182 1.00 92.31 578 LEU A N 1
ATOM 4627 C CA . LEU A 1 578 ? -41.324 -16.156 40.477 1.00 92.31 578 LEU A CA 1
ATOM 4628 C C . LEU A 1 578 ? -42.426 -16.315 41.538 1.00 92.31 578 LEU A C 1
ATOM 4630 O O . LEU A 1 578 ? -42.132 -16.709 42.664 1.00 92.31 578 LEU A O 1
ATOM 4634 N N . GLU A 1 579 ? -43.684 -16.071 41.167 1.00 92.69 579 GLU A N 1
ATOM 4635 C CA . GLU A 1 579 ? -44.856 -16.255 42.034 1.00 92.69 579 GLU A CA 1
ATOM 4636 C C . GLU A 1 579 ? -45.110 -17.735 42.370 1.00 92.69 579 GLU A C 1
ATOM 4638 O O . GLU A 1 579 ? -45.334 -18.068 43.533 1.00 92.69 579 GLU A O 1
ATOM 4643 N N . ASP A 1 580 ? -45.023 -18.635 41.385 1.00 93.12 580 ASP A N 1
ATOM 4644 C CA . ASP A 1 580 ? -45.218 -20.080 41.580 1.00 93.12 580 ASP A CA 1
ATOM 4645 C C . ASP A 1 580 ? -44.172 -20.658 42.551 1.00 93.12 580 ASP A C 1
ATOM 4647 O O . ASP A 1 580 ? -44.494 -21.444 43.441 1.00 93.12 580 ASP A O 1
ATOM 4651 N N . LYS A 1 581 ? -42.920 -20.198 42.446 1.00 88.94 581 LYS A N 1
ATOM 4652 C CA . LYS A 1 581 ? -41.837 -20.540 43.380 1.00 88.94 581 LYS A CA 1
ATOM 4653 C C . LYS A 1 581 ? -42.113 -20.025 44.794 1.00 88.94 581 LYS A C 1
ATOM 4655 O O . LYS A 1 581 ? -41.872 -20.751 45.751 1.00 88.94 581 LYS A O 1
ATOM 4660 N N . ALA A 1 582 ? -42.597 -18.790 44.938 1.00 88.75 582 ALA A N 1
ATOM 4661 C CA . ALA A 1 582 ? -42.907 -18.226 46.251 1.00 88.75 582 ALA A CA 1
ATOM 4662 C C . ALA A 1 582 ? -44.001 -19.039 46.968 1.00 88.75 582 ALA A C 1
ATOM 4664 O O . ALA A 1 582 ? -43.871 -19.329 48.157 1.00 88.75 582 ALA A O 1
ATOM 4665 N N . LYS A 1 583 ? -45.032 -19.484 46.233 1.00 90.94 583 LYS A N 1
ATOM 4666 C CA . LYS A 1 583 ? -46.080 -20.374 46.763 1.00 90.94 583 LYS A CA 1
ATOM 4667 C C . LYS A 1 583 ? -45.516 -21.714 47.235 1.00 90.94 583 LYS A C 1
ATOM 4669 O O . LYS A 1 583 ? -45.789 -22.106 48.364 1.00 90.94 583 LYS A O 1
ATOM 4674 N N . GLN A 1 584 ? -44.664 -22.355 46.427 1.00 89.62 584 GLN A N 1
ATOM 4675 C CA . GLN A 1 584 ? -44.015 -23.619 46.800 1.00 89.62 584 GLN A CA 1
ATOM 4676 C C . GLN A 1 584 ? -43.192 -23.499 48.089 1.00 89.62 584 GLN A C 1
ATOM 4678 O O . GLN A 1 584 ? -43.258 -24.384 48.935 1.00 89.62 584 GLN A O 1
ATOM 4683 N N . THR A 1 585 ? -42.455 -22.400 48.284 1.00 85.56 585 THR A N 1
ATOM 4684 C CA . THR A 1 585 ? -41.702 -22.184 49.532 1.00 85.56 585 THR A CA 1
ATOM 4685 C C . THR A 1 585 ? -42.630 -22.041 50.744 1.00 85.56 585 THR A C 1
ATOM 4687 O O . THR A 1 585 ? -42.337 -22.580 51.807 1.00 85.56 585 THR A O 1
ATOM 4690 N N . THR A 1 586 ? -43.774 -21.368 50.581 1.00 84.31 586 THR A N 1
ATOM 4691 C CA . THR A 1 586 ? -44.716 -21.113 51.687 1.00 84.31 586 THR A CA 1
ATOM 4692 C C . THR A 1 586 ? -45.467 -22.386 52.110 1.00 84.31 586 THR A C 1
ATOM 4694 O O . THR A 1 586 ? -45.739 -22.585 53.292 1.00 84.31 586 THR A O 1
ATOM 4697 N N . GLU A 1 587 ? -45.780 -23.280 51.165 1.00 83.25 587 GLU A N 1
ATOM 4698 C CA . GLU A 1 587 ? -46.450 -24.561 51.448 1.00 83.25 587 GLU A CA 1
ATOM 4699 C C . GLU A 1 587 ? -45.539 -25.562 52.175 1.00 83.25 587 GLU A C 1
ATOM 4701 O O . GLU A 1 587 ? -46.001 -26.283 53.060 1.00 83.25 587 GLU A O 1
ATOM 4706 N N . VAL A 1 588 ? -44.237 -25.572 51.867 1.00 76.38 588 VAL A N 1
ATOM 4707 C CA . VAL A 1 588 ? -43.261 -26.443 52.547 1.00 76.38 588 VAL A CA 1
ATOM 4708 C C . VAL A 1 588 ? -43.039 -26.009 54.000 1.00 76.38 588 VAL A C 1
ATOM 4710 O O . VAL A 1 588 ? -42.938 -26.859 54.883 1.00 76.38 588 VAL A O 1
ATOM 4713 N N . GLU A 1 589 ? -43.037 -24.704 54.281 1.00 68.50 589 GLU A N 1
ATOM 4714 C CA . GLU A 1 589 ? -42.936 -24.194 55.657 1.00 68.50 589 GLU A CA 1
ATOM 4715 C C . GLU A 1 589 ? -44.239 -24.407 56.453 1.00 68.50 589 GLU A C 1
ATOM 4717 O O . GLU A 1 589 ? -44.193 -24.710 57.646 1.00 68.50 589 GLU A O 1
ATOM 4722 N N . GLY A 1 590 ? -45.406 -24.350 55.797 1.00 62.00 590 GLY A N 1
ATOM 4723 C CA . GLY A 1 590 ? -46.709 -24.613 56.423 1.00 62.00 590 GLY A CA 1
ATOM 4724 C C . GLY A 1 590 ? -46.972 -26.085 56.772 1.00 62.00 590 GLY A C 1
ATOM 4725 O O . GLY A 1 590 ? -47.706 -26.370 57.720 1.00 62.00 590 GLY A O 1
ATOM 4726 N N . ALA A 1 591 ? -46.351 -27.030 56.059 1.00 57.69 591 ALA A N 1
ATOM 4727 C CA . ALA A 1 591 ? -46.491 -28.467 56.317 1.00 57.69 591 ALA A CA 1
ATOM 4728 C C . ALA A 1 591 ? -45.633 -28.977 57.496 1.00 57.69 591 ALA A C 1
ATOM 4730 O O . ALA A 1 591 ? -45.883 -30.068 58.004 1.00 57.69 591 ALA A O 1
ATOM 4731 N N . SER A 1 592 ? -44.668 -28.188 57.987 1.00 51.50 592 SER A N 1
ATOM 4732 C CA . SER A 1 592 ? -43.817 -28.556 59.134 1.00 51.50 592 SER A CA 1
ATOM 4733 C C . SER A 1 592 ? -44.444 -28.235 60.505 1.00 51.50 592 SER A C 1
ATOM 4735 O O . SER A 1 592 ? -43.821 -28.473 61.539 1.00 51.50 592 SER A O 1
ATOM 4737 N N . GLY A 1 593 ? -45.660 -27.682 60.538 1.00 54.09 593 GLY A N 1
ATOM 4738 C CA . GLY A 1 593 ? -46.247 -27.067 61.730 1.00 54.09 593 GLY A CA 1
ATOM 4739 C C . GLY A 1 593 ? -47.483 -27.750 62.310 1.00 54.09 593 GLY A C 1
ATOM 4740 O O . GLY A 1 593 ? -48.293 -27.046 62.896 1.00 54.09 593 GLY A O 1
ATOM 4741 N N . LYS A 1 594 ? -47.689 -29.065 62.150 1.00 52.81 594 LYS A N 1
ATOM 4742 C CA . LYS A 1 594 ? -48.735 -29.812 62.885 1.00 52.81 594 LYS A CA 1
ATOM 4743 C C . LYS A 1 594 ? -48.345 -31.278 63.100 1.00 52.81 594 LYS A C 1
ATOM 4745 O O . LYS A 1 594 ? -48.764 -32.144 62.349 1.00 52.81 594 LYS A O 1
ATOM 4750 N N . ASN A 1 595 ? -47.591 -31.544 64.163 1.00 46.78 595 ASN A N 1
ATOM 4751 C CA . ASN A 1 595 ? -47.703 -32.786 64.930 1.00 46.78 595 ASN A CA 1
ATOM 4752 C C . ASN A 1 595 ? -47.516 -32.438 66.408 1.00 46.78 595 ASN A C 1
ATOM 4754 O O . ASN A 1 595 ? -46.399 -32.279 66.892 1.00 46.78 595 ASN A O 1
ATOM 4758 N N . GLY A 1 596 ? -48.649 -32.250 67.085 1.00 47.84 596 GLY A N 1
ATOM 4759 C CA . GLY A 1 596 ? -48.727 -32.261 68.536 1.00 47.84 596 GLY A CA 1
ATOM 4760 C C . GLY A 1 596 ? -48.743 -33.696 69.060 1.00 47.84 596 GLY A C 1
ATOM 4761 O O . GLY A 1 596 ? -49.266 -34.597 68.408 1.00 47.84 596 GLY A O 1
ATOM 4762 N N . GLU A 1 597 ? -48.137 -33.854 70.233 1.00 50.59 597 GLU A N 1
ATOM 4763 C CA . GLU A 1 597 ? -48.483 -34.793 71.304 1.00 50.59 597 GLU A CA 1
ATOM 4764 C C . GLU A 1 597 ? -49.068 -36.157 70.906 1.00 50.59 597 GLU A C 1
ATOM 4766 O O . GLU A 1 597 ? -50.277 -36.347 70.772 1.00 50.59 597 GLU A O 1
ATOM 4771 N N . ARG A 1 598 ? -48.206 -37.176 70.932 1.00 42.53 598 ARG A N 1
ATOM 4772 C CA . ARG A 1 598 ? -48.595 -38.461 71.514 1.00 42.53 598 ARG A CA 1
ATOM 4773 C C . ARG A 1 598 ? -47.396 -39.067 72.229 1.00 42.53 598 ARG A C 1
ATOM 4775 O O . ARG A 1 598 ? -46.362 -39.306 71.614 1.00 42.53 598 ARG A O 1
ATOM 4782 N N . GLY A 1 599 ? -47.544 -39.240 73.541 1.00 49.06 599 GLY A N 1
ATOM 4783 C CA . GLY A 1 599 ? -46.541 -39.847 74.403 1.00 49.06 599 GLY A CA 1
ATOM 4784 C C . GLY A 1 599 ? -46.169 -41.254 73.942 1.00 49.06 599 GLY A C 1
ATOM 4785 O O . GLY A 1 599 ? -47.019 -42.035 73.512 1.00 49.06 599 GLY A O 1
ATOM 4786 N N . GLY A 1 600 ? -44.883 -41.547 74.050 1.00 41.78 600 GLY A N 1
ATOM 4787 C CA . GLY A 1 600 ? -44.294 -42.854 73.828 1.00 41.78 600 GLY A CA 1
ATOM 4788 C C . GLY A 1 600 ? -42.809 -42.747 74.124 1.00 41.78 600 GLY A C 1
ATOM 4789 O O . GLY A 1 600 ? -42.099 -42.038 73.414 1.00 41.78 600 GLY A O 1
ATOM 4790 N N . ASP A 1 601 ? -42.373 -43.404 75.198 1.00 47.69 601 ASP A N 1
ATOM 4791 C CA . ASP A 1 601 ? -40.970 -43.559 75.567 1.00 47.69 601 ASP A CA 1
ATOM 4792 C C . ASP A 1 601 ? -40.174 -44.080 74.366 1.00 47.69 601 ASP A C 1
ATOM 4794 O O . ASP A 1 601 ? -40.291 -45.233 73.953 1.00 47.69 601 ASP A O 1
ATOM 4798 N N . GLY A 1 602 ? -39.383 -43.190 73.779 1.00 44.16 602 GLY A N 1
ATOM 4799 C CA . GLY A 1 602 ? -38.541 -4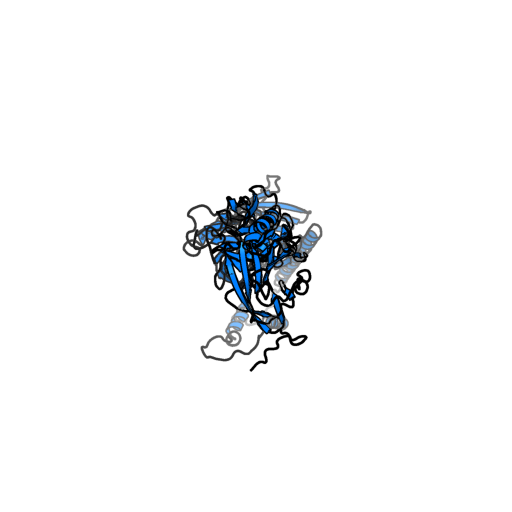3.460 72.629 1.00 44.16 602 GLY A CA 1
ATOM 4800 C C . GLY A 1 602 ? -37.259 -42.670 72.790 1.00 44.16 602 GLY A C 1
ATOM 4801 O O . GLY A 1 602 ? -37.210 -41.482 72.488 1.00 44.16 602 GLY A O 1
ATOM 4802 N N . VAL A 1 603 ? -36.249 -43.350 73.321 1.00 50.53 603 VAL A N 1
ATOM 4803 C CA . VAL A 1 603 ? -34.866 -42.904 73.502 1.00 50.53 603 VAL A CA 1
ATOM 4804 C C . VAL A 1 603 ? -34.386 -42.102 72.286 1.00 50.53 603 VAL A C 1
ATOM 4806 O O . VAL A 1 603 ? -34.145 -42.657 71.217 1.00 50.53 603 VAL A O 1
ATOM 4809 N N . THR A 1 604 ? -34.229 -40.789 72.449 1.00 42.34 604 THR A N 1
ATOM 4810 C CA . THR A 1 604 ? -33.502 -39.946 71.498 1.00 42.34 604 THR A CA 1
ATOM 4811 C C . THR A 1 604 ? -32.010 -40.105 71.750 1.00 42.34 604 THR A C 1
ATOM 4813 O O . THR A 1 604 ? -31.500 -39.627 72.764 1.00 42.34 604 THR A O 1
ATOM 4816 N N . ASP A 1 605 ? -31.319 -40.774 70.828 1.00 50.06 605 ASP A N 1
ATOM 4817 C CA . ASP A 1 605 ? -29.860 -40.749 70.740 1.00 50.06 605 ASP A CA 1
ATOM 4818 C C . ASP A 1 605 ? -29.412 -39.332 70.320 1.00 50.06 605 ASP A C 1
ATOM 4820 O O . ASP A 1 605 ? -29.770 -38.882 69.224 1.00 50.06 605 ASP A O 1
ATOM 4824 N N . PRO A 1 606 ? -28.648 -38.599 71.152 1.00 45.06 606 PRO A N 1
ATOM 4825 C CA . PRO A 1 606 ? -28.184 -37.242 70.855 1.00 45.06 606 PRO A CA 1
ATOM 4826 C C . PRO A 1 606 ? -27.192 -37.143 69.683 1.00 45.06 606 PRO A C 1
ATOM 4828 O O . PRO A 1 606 ? -26.708 -36.050 69.397 1.00 45.06 606 PRO A O 1
ATOM 4831 N N . ASN A 1 607 ? -26.863 -38.252 69.011 1.00 50.44 607 ASN A N 1
ATOM 4832 C CA . ASN A 1 607 ? -25.769 -38.319 68.041 1.00 50.44 607 ASN A CA 1
ATOM 4833 C C . ASN A 1 607 ? -26.178 -38.375 66.562 1.00 50.44 607 ASN A C 1
ATOM 4835 O O . ASN A 1 607 ? -25.312 -38.620 65.724 1.00 50.44 607 ASN A O 1
ATOM 4839 N N . SER A 1 608 ? -27.439 -38.136 66.184 1.00 42.97 608 SER A N 1
ATOM 4840 C CA . SER A 1 608 ? -27.800 -38.114 64.755 1.00 42.97 608 SER A CA 1
ATOM 4841 C C . SER A 1 608 ? -27.282 -36.834 64.068 1.00 42.97 608 SER A C 1
ATOM 4843 O O . SER A 1 608 ? -27.811 -35.750 64.336 1.00 42.97 608 SER A O 1
ATOM 4845 N N . PRO A 1 609 ? -26.290 -36.903 63.155 1.00 51.03 609 PRO A N 1
ATOM 4846 C CA . PRO A 1 609 ? -25.713 -35.719 62.529 1.00 51.03 609 PRO A CA 1
ATOM 4847 C C . PRO A 1 609 ? -26.708 -35.089 61.548 1.00 51.03 609 PRO A C 1
ATOM 4849 O O . PRO A 1 609 ? -27.418 -35.800 60.829 1.00 51.03 609 PRO A O 1
ATOM 4852 N N . SER A 1 610 ? -26.736 -33.752 61.483 1.00 67.94 610 SER A N 1
ATOM 4853 C CA . SER A 1 610 ? -27.548 -33.020 60.504 1.00 67.94 610 SER A CA 1
ATOM 4854 C C . SER A 1 610 ? -27.223 -33.475 59.075 1.00 67.94 610 SER A C 1
ATOM 4856 O O . SER A 1 610 ? -26.116 -33.926 58.790 1.00 67.94 610 SER A O 1
ATOM 4858 N N . PHE A 1 611 ? -28.167 -33.330 58.145 1.00 60.53 611 PHE A N 1
ATOM 4859 C CA . PHE A 1 611 ? -27.980 -33.690 56.732 1.00 60.53 611 PHE A CA 1
ATOM 4860 C C . PHE A 1 611 ? -26.695 -33.093 56.116 1.00 60.53 611 PHE A C 1
ATOM 4862 O O . PHE A 1 611 ? -26.003 -33.739 55.332 1.00 60.53 611 PHE A O 1
ATOM 4869 N N . VAL A 1 612 ? -26.316 -31.882 56.542 1.00 55.22 612 VAL A N 1
ATOM 4870 C CA . VAL A 1 612 ? -25.062 -31.224 56.141 1.00 55.22 612 VAL A CA 1
ATOM 4871 C C . VAL A 1 612 ? -23.840 -31.951 56.709 1.00 55.22 612 VAL A C 1
ATOM 4873 O O . VAL A 1 612 ? -22.826 -32.086 56.025 1.00 55.22 612 VAL A O 1
ATOM 4876 N N . GLN A 1 613 ? -23.944 -32.471 57.929 1.00 60.06 613 GLN A N 1
ATOM 4877 C CA . GLN A 1 613 ? -22.893 -33.246 58.571 1.00 60.06 613 GLN A CA 1
ATOM 4878 C C . GLN A 1 613 ? -22.737 -34.634 57.934 1.00 60.06 613 GLN A C 1
ATOM 4880 O O . GLN A 1 613 ? -21.611 -35.044 57.696 1.00 60.06 613 GLN A O 1
ATOM 4885 N N . GLN A 1 614 ? -23.825 -35.283 57.503 1.00 66.38 614 GLN A N 1
ATOM 4886 C CA . GLN A 1 614 ? -23.758 -36.537 56.733 1.00 66.38 614 GLN A CA 1
ATOM 4887 C C . GLN A 1 614 ? -23.052 -36.359 55.376 1.00 66.38 614 GLN A C 1
ATOM 4889 O O . GLN A 1 614 ? -22.285 -37.224 54.959 1.00 66.38 614 GLN A O 1
ATOM 4894 N N . ILE A 1 615 ? -23.242 -35.215 54.705 1.00 56.19 615 ILE A N 1
ATOM 4895 C CA . ILE A 1 615 ? -22.523 -34.881 53.461 1.00 56.19 615 ILE A CA 1
ATOM 4896 C C . ILE A 1 615 ? -21.034 -34.625 53.736 1.00 56.19 615 ILE A C 1
ATOM 4898 O O . ILE A 1 615 ? -20.174 -35.095 52.987 1.00 56.19 615 ILE A O 1
ATOM 4902 N N . LEU A 1 616 ? -20.710 -33.902 54.810 1.00 62.53 616 LEU A N 1
ATOM 4903 C CA . LEU A 1 616 ? -19.322 -33.645 55.202 1.00 62.53 616 LEU A CA 1
ATOM 4904 C C . LEU A 1 616 ? -18.604 -34.924 55.648 1.00 62.53 616 LEU A C 1
ATOM 4906 O O . LEU A 1 616 ? -17.440 -35.120 55.297 1.00 62.53 616 LEU A O 1
ATOM 4910 N N . ASP A 1 617 ? -19.296 -35.810 56.356 1.00 69.25 617 ASP A N 1
ATOM 4911 C CA . ASP A 1 617 ? -18.770 -37.095 56.807 1.00 69.25 617 ASP A CA 1
ATOM 4912 C C . ASP A 1 617 ? -18.607 -38.059 55.624 1.00 69.25 617 ASP A C 1
ATOM 4914 O O . ASP A 1 617 ? -17.593 -38.748 55.536 1.00 69.25 617 ASP A O 1
ATOM 4918 N N . PHE A 1 618 ? -19.499 -38.018 54.627 1.00 71.44 618 PHE A N 1
ATOM 4919 C CA . PHE A 1 618 ? -19.326 -38.750 53.371 1.00 71.44 618 PHE A CA 1
ATOM 4920 C C . PHE A 1 618 ? -18.066 -38.298 52.613 1.00 71.44 618 PHE A C 1
ATOM 4922 O O . PHE A 1 618 ? -17.236 -39.134 52.251 1.00 71.44 618 PHE A O 1
ATOM 4929 N N . ILE A 1 619 ? -17.857 -36.984 52.451 1.00 68.56 619 ILE A N 1
ATOM 4930 C CA . ILE A 1 619 ? -16.657 -36.423 51.799 1.00 68.56 619 ILE A CA 1
ATOM 4931 C C . ILE A 1 619 ? -15.380 -36.785 52.577 1.00 68.56 619 ILE A C 1
ATOM 4933 O O . ILE A 1 619 ? -14.363 -37.124 51.971 1.00 68.56 619 ILE A O 1
ATOM 4937 N N . ARG A 1 620 ? -15.430 -36.765 53.915 1.00 69.06 620 ARG A N 1
ATOM 4938 C CA . ARG A 1 620 ? -14.305 -37.157 54.782 1.00 69.06 620 ARG A CA 1
ATOM 4939 C C . ARG A 1 620 ? -14.047 -38.665 54.806 1.00 69.06 620 ARG A C 1
ATOM 4941 O O . ARG A 1 620 ? -12.907 -39.061 55.019 1.00 69.06 620 ARG A O 1
ATOM 4948 N N . SER A 1 621 ? -15.064 -39.496 54.573 1.00 68.25 621 SER A N 1
ATOM 4949 C CA . SER A 1 621 ? -14.966 -40.966 54.607 1.00 68.25 621 SER A CA 1
ATOM 4950 C C . SER A 1 621 ? -14.437 -41.595 53.311 1.00 68.25 621 SER A C 1
ATOM 4952 O O . SER A 1 621 ? -14.047 -42.762 53.310 1.00 68.25 621 SER A O 1
ATOM 4954 N N . LYS A 1 622 ? -14.385 -40.835 52.207 1.00 71.12 622 LYS A N 1
ATOM 4955 C CA . LYS A 1 622 ? -13.962 -41.313 50.876 1.00 71.12 622 LYS A CA 1
ATOM 4956 C C . LYS A 1 622 ? -12.823 -40.486 50.228 1.00 71.12 622 LYS A C 1
ATOM 4958 O O . LYS A 1 622 ? -12.885 -40.202 49.029 1.00 71.12 622 LYS A O 1
ATOM 4963 N N . PRO A 1 623 ? -11.741 -40.114 50.943 1.00 51.50 623 PRO A N 1
ATOM 4964 C CA . PRO A 1 623 ? -10.703 -39.233 50.398 1.00 51.50 623 PRO A CA 1
ATOM 4965 C C . PRO A 1 623 ? -9.904 -39.871 49.247 1.00 51.50 623 PRO A C 1
ATOM 4967 O O . PRO A 1 623 ? -9.441 -39.154 48.366 1.00 51.50 623 PRO A O 1
ATOM 4970 N N . ALA A 1 624 ? -9.794 -41.204 49.194 1.00 53.16 624 ALA A N 1
ATOM 4971 C CA . ALA A 1 624 ? -9.089 -41.925 48.126 1.00 53.16 624 ALA A CA 1
ATOM 4972 C C . ALA A 1 624 ? -9.882 -42.026 46.803 1.00 53.16 624 ALA A C 1
ATOM 4974 O O . ALA A 1 624 ? -9.282 -42.167 45.743 1.00 53.16 624 ALA A O 1
ATOM 4975 N N . GLU A 1 625 ? -11.216 -41.919 46.844 1.00 54.56 625 GLU A N 1
ATOM 4976 C CA . GLU A 1 625 ? -12.076 -41.927 45.644 1.00 54.56 625 GLU A CA 1
ATOM 4977 C C . GLU A 1 625 ? -12.230 -40.519 45.039 1.00 54.56 625 GLU A C 1
ATOM 4979 O O . GLU A 1 625 ? -12.476 -40.376 43.843 1.00 54.56 625 GLU A O 1
ATOM 4984 N N . ILE A 1 626 ? -12.041 -39.476 45.856 1.00 51.12 626 ILE A N 1
ATOM 4985 C CA . ILE A 1 626 ? -12.126 -38.061 45.455 1.00 51.12 626 ILE A CA 1
ATOM 4986 C C . ILE A 1 626 ? -10.724 -37.475 45.173 1.00 51.12 626 ILE A C 1
ATOM 4988 O O . ILE A 1 626 ? -10.587 -36.520 44.409 1.00 51.12 626 ILE A O 1
ATOM 4992 N N . GLY A 1 627 ? -9.666 -38.078 45.725 1.00 46.25 627 GLY A N 1
ATOM 4993 C CA . GLY A 1 627 ? -8.264 -37.672 45.588 1.00 46.25 627 GLY A CA 1
ATOM 4994 C C . GLY A 1 627 ? -7.425 -38.619 44.726 1.00 46.25 627 GLY A C 1
ATOM 4995 O O . GLY A 1 627 ? -6.414 -39.142 45.184 1.00 46.25 627 GLY A O 1
ATOM 4996 N N . GLY A 1 628 ? -7.820 -38.841 43.473 1.00 34.03 628 GLY A N 1
ATOM 4997 C CA . GLY A 1 628 ? -7.056 -39.634 42.505 1.00 34.03 628 GLY A CA 1
ATOM 4998 C C . GLY A 1 628 ? -6.071 -38.808 41.668 1.00 34.03 628 GLY A C 1
ATOM 4999 O O . GLY A 1 628 ? -6.352 -38.529 40.510 1.00 34.03 628 GLY A O 1
ATOM 5000 N N . GLY A 1 629 ? -4.923 -38.454 42.258 1.00 34.16 629 GLY A N 1
ATOM 5001 C CA . GLY A 1 629 ? -3.602 -38.434 41.604 1.00 34.16 629 GLY A CA 1
ATOM 5002 C C . GLY A 1 629 ? -3.213 -37.285 40.659 1.00 34.16 629 GLY A C 1
ATOM 5003 O O . GLY A 1 629 ? -3.486 -37.348 39.468 1.00 34.16 629 GLY A O 1
ATOM 5004 N N . VAL A 1 630 ? -2.369 -36.360 41.146 1.00 29.69 630 VAL A N 1
ATOM 5005 C CA . VAL A 1 630 ? -1.147 -35.942 40.420 1.00 29.69 630 VAL A CA 1
ATOM 5006 C C . VAL A 1 630 ? -0.019 -35.690 41.432 1.00 29.69 630 VAL A C 1
ATOM 5008 O O . VAL A 1 630 ? 0.094 -34.609 42.003 1.00 29.69 630 VAL A O 1
ATOM 5011 N N . SER A 1 631 ? 0.851 -36.681 41.629 1.00 29.58 631 SER A N 1
ATOM 5012 C CA . SER A 1 631 ? 2.197 -36.478 42.178 1.00 29.58 631 SER A CA 1
ATOM 5013 C C . SER A 1 631 ? 3.154 -37.512 41.581 1.00 29.58 631 SER A C 1
ATOM 5015 O O . SER A 1 631 ? 2.942 -38.704 41.789 1.00 29.58 631 SER A O 1
ATOM 5017 N N . GLY A 1 632 ? 4.205 -37.067 40.877 1.00 29.56 632 GLY A N 1
ATOM 5018 C CA . GLY A 1 632 ? 5.390 -37.899 40.605 1.00 29.56 632 GLY A CA 1
ATOM 5019 C C . GLY A 1 632 ? 6.012 -37.842 39.199 1.00 29.56 632 GLY A C 1
ATOM 5020 O O . GLY A 1 632 ? 5.760 -38.723 38.396 1.00 29.56 632 GLY A O 1
ATOM 5021 N N . VAL A 1 633 ? 6.851 -36.826 38.953 1.00 29.66 633 VAL A N 1
ATOM 5022 C CA . VAL A 1 633 ? 8.273 -36.917 38.517 1.00 29.66 633 VAL A CA 1
ATOM 5023 C C . VAL A 1 633 ? 8.696 -37.725 37.253 1.00 29.66 633 VAL A C 1
ATOM 5025 O O . VAL A 1 633 ? 8.573 -38.937 37.197 1.00 29.66 633 VAL A O 1
ATOM 5028 N N . LEU A 1 634 ? 9.343 -36.983 36.326 1.00 28.83 634 LEU A N 1
ATOM 5029 C CA . LEU A 1 634 ? 10.448 -37.272 35.367 1.00 28.83 634 LEU A CA 1
ATOM 5030 C C . LEU A 1 634 ? 10.530 -38.611 34.590 1.00 28.83 634 LEU A C 1
ATOM 5032 O O . LEU A 1 634 ? 10.781 -39.659 35.168 1.00 28.83 634 LEU A O 1
ATOM 5036 N N . GLY A 1 635 ? 10.591 -38.514 33.249 1.00 25.23 635 GLY A N 1
ATOM 5037 C CA . GLY A 1 635 ? 11.228 -39.534 32.395 1.00 25.23 635 GLY A CA 1
ATOM 5038 C C . GLY A 1 635 ? 10.748 -39.598 30.936 1.00 25.23 635 GLY A C 1
ATOM 5039 O O . GLY A 1 635 ? 9.760 -40.248 30.647 1.00 25.23 635 GLY A O 1
ATOM 5040 N N . VAL A 1 636 ? 11.465 -38.900 30.048 1.00 32.47 636 VAL A N 1
ATOM 5041 C CA . VAL A 1 636 ? 11.798 -39.168 28.625 1.00 32.47 636 VAL A CA 1
ATOM 5042 C C . VAL A 1 636 ? 10.935 -40.146 27.772 1.00 32.47 636 VAL A C 1
ATOM 5044 O O . VAL A 1 636 ? 10.691 -41.288 28.133 1.00 32.47 636 VAL A O 1
ATOM 5047 N N . THR A 1 637 ? 10.690 -39.705 26.521 1.00 29.17 637 THR A N 1
ATOM 5048 C CA . THR A 1 637 ? 10.339 -40.419 25.257 1.00 29.17 637 THR A CA 1
ATOM 5049 C C . THR A 1 637 ? 8.886 -40.794 24.911 1.00 29.17 637 THR A C 1
ATOM 5051 O O . THR A 1 637 ? 8.240 -41.576 25.588 1.00 29.17 637 THR A O 1
ATOM 5054 N N . GLY A 1 638 ? 8.456 -40.330 23.721 1.00 28.73 638 GLY A N 1
ATOM 5055 C CA . GLY A 1 638 ? 7.551 -41.065 22.820 1.00 28.73 638 GLY A CA 1
ATOM 5056 C C . GLY A 1 638 ? 6.067 -40.686 22.850 1.00 28.73 638 GLY A C 1
ATOM 5057 O O . GLY A 1 638 ? 5.255 -41.422 23.392 1.00 28.73 638 GLY A O 1
ATOM 5058 N N . GLY A 1 639 ? 5.688 -39.568 22.221 1.00 26.91 639 GLY A N 1
ATOM 5059 C CA . GLY A 1 639 ? 4.290 -39.132 22.119 1.00 26.91 639 GLY A CA 1
ATOM 5060 C C . GLY A 1 639 ? 3.492 -39.831 21.011 1.00 26.91 639 GLY A C 1
ATOM 5061 O O . GLY A 1 639 ? 3.634 -39.502 19.836 1.00 26.91 639 GLY A O 1
ATOM 5062 N N . LEU A 1 640 ? 2.592 -40.724 21.417 1.00 37.16 640 LEU A N 1
ATOM 5063 C CA . LEU A 1 640 ? 1.328 -41.069 20.757 1.00 37.16 640 LEU A CA 1
ATOM 5064 C C . LEU A 1 640 ? 0.280 -41.263 21.872 1.00 37.16 640 LEU A C 1
ATOM 5066 O O . LEU A 1 640 ? 0.660 -41.507 23.012 1.00 37.16 640 LEU A O 1
ATOM 5070 N N . VAL A 1 641 ? -1.013 -41.189 21.526 1.00 32.00 641 VAL A N 1
ATOM 5071 C CA . VAL A 1 641 ? -2.217 -41.117 22.398 1.00 32.00 641 VAL A CA 1
ATOM 5072 C C . VAL A 1 641 ? -2.573 -39.662 22.749 1.00 32.00 641 VAL A C 1
ATOM 5074 O O . VAL A 1 641 ? -1.743 -38.890 23.204 1.00 32.00 641 VAL A O 1
ATOM 5077 N N . GLY A 1 642 ? -3.773 -39.148 22.489 1.00 28.41 642 GLY A N 1
ATOM 5078 C CA . GLY A 1 642 ? -5.091 -39.777 22.423 1.00 28.41 642 GLY A CA 1
ATOM 5079 C C . GLY A 1 642 ? -5.951 -39.066 23.469 1.00 28.41 642 GLY A C 1
ATOM 5080 O O . GLY A 1 642 ? -5.657 -39.100 24.659 1.00 28.41 642 GLY A O 1
ATOM 5081 N N . VAL A 1 643 ? -6.947 -38.315 23.008 1.00 28.53 643 VAL A N 1
ATOM 5082 C CA . VAL A 1 643 ? -7.742 -37.395 23.830 1.00 28.53 643 VAL A CA 1
ATOM 5083 C C . VAL A 1 643 ? -8.738 -38.186 24.682 1.00 28.53 643 VAL A C 1
ATOM 5085 O O . VAL A 1 643 ? -9.677 -38.772 24.148 1.00 28.53 643 VAL A O 1
ATOM 5088 N N . ALA A 1 644 ? -8.568 -38.172 26.006 1.00 30.56 644 ALA A N 1
ATOM 5089 C CA . ALA A 1 644 ? -9.588 -38.619 26.951 1.00 30.56 644 ALA A CA 1
ATOM 5090 C C . ALA A 1 644 ? -10.512 -37.442 27.314 1.00 30.56 644 ALA A C 1
ATOM 5092 O O . ALA A 1 644 ? -10.079 -36.436 27.873 1.00 30.56 644 ALA A O 1
ATOM 5093 N N . VAL A 1 645 ? -11.796 -37.565 26.972 1.00 31.45 645 VAL A N 1
ATOM 5094 C CA . VAL A 1 645 ? -12.849 -36.590 27.292 1.00 31.45 645 VAL A CA 1
ATOM 5095 C C . VAL A 1 645 ? -13.378 -36.853 28.705 1.00 31.45 645 VAL A C 1
ATOM 5097 O O . VAL A 1 645 ? -13.899 -37.929 28.998 1.00 31.45 645 VAL A O 1
ATOM 5100 N N . TRP A 1 646 ? -13.272 -35.852 29.577 1.00 30.95 646 TRP A N 1
ATOM 5101 C CA . TRP A 1 646 ? -13.764 -35.874 30.956 1.00 30.95 646 TRP A CA 1
ATOM 5102 C C . TRP A 1 646 ? -15.304 -35.761 31.001 1.00 30.95 646 TRP A C 1
ATOM 5104 O O . TRP A 1 646 ? -15.875 -34.771 30.548 1.00 30.95 646 TRP A O 1
ATOM 5114 N N . LYS A 1 647 ? -15.993 -36.780 31.543 1.00 37.88 647 LYS A N 1
ATOM 5115 C CA . LYS A 1 647 ? -17.469 -36.872 31.666 1.00 37.88 647 LYS A CA 1
ATOM 5116 C C . LYS A 1 647 ? -17.986 -36.544 33.082 1.00 37.88 647 LYS A C 1
ATOM 5118 O O . LYS A 1 647 ? -18.806 -37.276 33.631 1.00 37.88 647 LYS A O 1
ATOM 5123 N N . GLY A 1 648 ? -17.534 -35.438 33.672 1.00 39.69 648 GLY A N 1
ATOM 5124 C CA . GLY A 1 648 ? -17.975 -34.981 35.004 1.00 39.69 648 GLY A CA 1
ATOM 5125 C C . GLY A 1 648 ? -19.497 -34.776 35.185 1.00 39.69 648 GLY A C 1
ATOM 5126 O O . GLY A 1 648 ? -20.031 -35.187 36.214 1.00 39.69 648 GLY A O 1
ATOM 5127 N N . PRO A 1 649 ? -20.250 -34.228 34.209 1.00 41.41 649 PRO A N 1
ATOM 5128 C CA . PRO A 1 649 ? -21.668 -33.907 34.430 1.00 41.41 649 PRO A CA 1
ATOM 5129 C C . PRO A 1 649 ? -22.605 -35.125 34.516 1.00 41.41 649 PRO A C 1
ATOM 5131 O O . PRO A 1 649 ? -23.656 -35.057 35.149 1.00 41.41 649 PRO A O 1
ATOM 5134 N N . ALA A 1 650 ? -22.237 -36.259 33.909 1.00 41.69 650 ALA A N 1
ATOM 5135 C CA . ALA A 1 650 ? -23.114 -37.431 33.816 1.00 41.69 650 ALA A CA 1
ATOM 5136 C C . ALA A 1 650 ? -23.178 -38.261 35.112 1.00 41.69 650 ALA A C 1
ATOM 5138 O O . ALA A 1 650 ? -24.165 -38.958 35.348 1.00 41.69 650 ALA A O 1
ATOM 5139 N N . LEU A 1 651 ? -22.141 -38.191 35.955 1.00 42.12 651 LEU A N 1
ATOM 5140 C CA . LEU A 1 651 ? -22.100 -38.890 37.244 1.00 42.12 651 LEU A CA 1
ATOM 5141 C C . LEU A 1 651 ? -22.942 -38.176 38.306 1.00 42.12 651 LEU A C 1
ATOM 5143 O O . LEU A 1 651 ? -23.664 -38.836 39.049 1.00 42.12 651 LEU A O 1
ATOM 5147 N N . LEU A 1 652 ? -22.931 -36.839 38.314 1.00 41.09 652 LEU A N 1
ATOM 5148 C CA . LEU A 1 652 ? -23.738 -36.047 39.246 1.00 41.09 652 LEU A CA 1
ATOM 5149 C C . LEU A 1 652 ? -25.242 -36.202 38.965 1.00 41.09 652 LEU A C 1
ATOM 5151 O O . LEU A 1 652 ? -26.035 -36.351 39.889 1.00 41.09 652 LEU A O 1
ATOM 5155 N N . ALA A 1 653 ? -25.625 -36.263 37.685 1.00 41.25 653 ALA A N 1
ATOM 5156 C CA . ALA A 1 653 ? -27.013 -36.480 37.281 1.00 41.25 653 ALA A CA 1
ATOM 5157 C C . ALA A 1 653 ? -27.551 -37.859 37.713 1.00 41.25 653 ALA A C 1
ATOM 5159 O O . ALA A 1 653 ? -28.707 -37.952 38.115 1.00 41.25 653 ALA A O 1
ATOM 5160 N N . LYS A 1 654 ? -26.713 -38.910 37.684 1.00 39.84 654 LYS A N 1
ATOM 5161 C CA . LYS A 1 654 ? -27.087 -40.274 38.109 1.00 39.84 654 LYS A CA 1
ATOM 5162 C C . LYS A 1 654 ? -27.187 -40.448 39.625 1.00 39.84 654 LYS A C 1
ATOM 5164 O O . LYS A 1 654 ? -27.923 -41.325 40.068 1.00 39.84 654 LYS A O 1
ATOM 5169 N N . LEU A 1 655 ? -26.465 -39.645 40.409 1.00 39.78 655 LEU A N 1
ATOM 5170 C CA . LEU A 1 655 ? -26.549 -39.687 41.872 1.00 39.78 655 LEU A CA 1
ATOM 5171 C C . LEU A 1 655 ? -27.852 -39.045 42.376 1.00 39.78 655 LEU A C 1
ATOM 5173 O O . LEU A 1 655 ? -28.460 -39.548 43.310 1.00 39.78 655 LEU A O 1
ATOM 5177 N N . ILE A 1 656 ? -28.311 -37.989 41.697 1.00 47.34 656 ILE A N 1
ATOM 5178 C CA . ILE A 1 656 ? -29.564 -37.282 42.011 1.00 47.34 656 ILE A CA 1
ATOM 5179 C C . ILE A 1 656 ? -30.805 -38.109 41.628 1.00 47.34 656 ILE A C 1
ATOM 5181 O O . ILE A 1 656 ? -31.874 -37.879 42.168 1.00 47.34 656 ILE A O 1
ATOM 5185 N N . THR A 1 657 ? -30.689 -39.082 40.715 1.00 38.75 657 THR A N 1
ATOM 5186 C CA . THR A 1 657 ? -31.823 -39.946 40.311 1.00 38.75 657 THR A CA 1
ATOM 5187 C C . THR A 1 657 ? -31.954 -41.242 41.118 1.00 38.75 657 THR A C 1
ATOM 5189 O O . THR A 1 657 ? -32.872 -42.016 40.857 1.00 38.75 657 THR A O 1
ATOM 5192 N N . ARG A 1 658 ? -31.031 -41.531 42.045 1.00 39.03 658 ARG A N 1
ATOM 5193 C CA . ARG A 1 658 ? -31.036 -42.757 42.873 1.00 39.03 658 ARG A CA 1
ATOM 5194 C C . ARG A 1 658 ? -31.219 -42.504 44.373 1.00 39.03 658 ARG A C 1
ATOM 5196 O O . ARG A 1 658 ? -31.188 -43.462 45.141 1.00 39.03 658 ARG A O 1
ATOM 5203 N N . LEU A 1 659 ? -31.413 -41.249 44.755 1.00 37.59 659 LEU A N 1
ATOM 5204 C CA . LEU A 1 659 ? -31.886 -40.802 46.063 1.00 37.59 659 LEU A CA 1
ATOM 5205 C C . LEU A 1 659 ? -33.249 -40.147 45.849 1.00 37.59 659 LEU A C 1
ATOM 5207 O O . LEU A 1 659 ? -34.077 -40.237 46.778 1.00 37.59 659 LEU A O 1
#

Organism: NCBI:txid1537102

Secondary structure (DSSP, 8-state):
-------EETTEEEEEEETT---TTS-EE-TT--EEEEEEEES-SSTTEEEEEEE--TTEEEEEEEETTEE-TTS-SSSS----SEEEEEEETT-TT--S--EEEEE-TTSS-EEEEEESSTT-TTPPEEE--TT--SGGGSHHHHHHHHHTTTTEEEEETT--SEEEETTSSSS--SSSTT-EEEEEEEEEETTTEEEEEEEEETT-S-BEEEEEE-GGG-EEEEES--TTS-BS-EEEEEETT-TT--S--EEEESSSS-EEEE-SSSSSEEEE-S--HHHHHHHHHHHHHHHH-EEEEETT--SSEEEE-TT-TT-EEEEEEE-SSSEEEEEEETTS-EEEEEEETTEEEBS---SS---EEEEEEESSSTT-EEEEEEE-SSS-EEEEESSTT-SBEEEPPSS--S-SSSS-HHHHHHHHHHHS-EEEEETT-----TT---SEEEEEE-SSSS-EEEEEEEEE-SSSEEEEEEEETT-S-EEEEEEEETTEE-BTSPSSEEEEEEEEEEE--SS---GGGEEEEEEEESSSSTT-EEEEE-TTT-SB-EEEEEESPP-HHHHHHHHHHHHHHHHHHHHHHHHHHHTTS------------TT---HHHHHHHHHHH-HHHH-----------------PPP-HHHHHHHHHT--

Radius of gyration: 42.38 Å; chains: 1; bounding box: 85×65×130 Å